Protein AF-A0A964AT74-F1 (afdb_monomer_lite)

Secondary structure (DSSP, 8-state):
--HHHHHHHHHHTTSPP-HHHHHH--SHHHHHHHHHHHHHTHHHHHHHHS-HHHHHHHHHHHHHHHHHHHHHHH-S-HHHHHHHHHHHHHHHHTS-S-----S-----SHHHHHHHHHHHTHHHHHHHHTTS-HHHHHHHHHHHHHHHHHHHHHHHHHHTTPPPPHHHHHHHHHHHHHHHHHHHTT-PPPPHHHHHHHHHHHHHHHHHHHHHHHHHTT--SSSS-HHHHHHHHHHHHHHHHHHHHHHHTT----SS-HHHHHHHHHHHHHHHHHHHHHTSSPPGGGG-HHHHHHHHHH-HHHHHHHHHHHHHHHHHHHHHHTT-TTGGGTS---------S--HHHHHHHHHHHHHTTS-SS-TTSPPSSHHHHHHHHHHHHHHHHHHTTGGGS-HHHHHHHHHHHHHHHHHHHHHTT-

Structure (mmCIF, N/CA/C/O backbone):
data_AF-A0A964AT74-F1
#
_entry.id   AF-A0A964AT74-F1
#
loop_
_atom_site.group_PDB
_atom_site.id
_atom_site.type_symbol
_atom_site.label_atom_id
_atom_site.label_alt_id
_atom_site.label_comp_id
_atom_site.label_asym_id
_atom_site.label_entity_id
_atom_site.label_seq_id
_atom_site.pdbx_PDB_ins_code
_atom_site.Cartn_x
_atom_site.Cartn_y
_atom_site.Cartn_z
_atom_site.occupancy
_atom_site.B_iso_or_equiv
_atom_site.auth_seq_id
_atom_site.auth_comp_id
_atom_site.auth_asym_id
_atom_site.auth_atom_id
_atom_site.pdbx_PDB_model_num
ATOM 1 N N . MET A 1 1 ? -3.919 11.376 16.464 1.00 92.19 1 MET A N 1
ATOM 2 C CA . MET A 1 1 ? -2.720 10.552 16.699 1.00 92.19 1 MET A CA 1
ATOM 3 C C . MET A 1 1 ? -3.099 9.372 17.582 1.00 92.19 1 MET A C 1
ATOM 5 O O . MET A 1 1 ? -3.862 9.569 18.523 1.00 92.19 1 MET A O 1
ATOM 9 N N . ASN A 1 2 ? -2.578 8.180 17.291 1.00 91.50 2 ASN A N 1
ATOM 10 C CA . ASN A 1 2 ? -2.706 6.974 18.108 1.00 91.50 2 ASN A CA 1
ATOM 11 C C . ASN A 1 2 ? -1.342 6.668 18.772 1.00 91.50 2 ASN A C 1
ATOM 13 O O . ASN A 1 2 ? -0.507 5.976 18.181 1.00 91.50 2 ASN A O 1
ATOM 17 N N . PRO A 1 3 ? -1.078 7.202 19.982 1.00 91.31 3 PRO A N 1
ATOM 18 C CA . PRO A 1 3 ? 0.242 7.122 20.610 1.00 91.31 3 PRO A CA 1
ATOM 19 C C . PRO A 1 3 ? 0.650 5.687 20.965 1.00 91.31 3 PRO A C 1
ATOM 21 O O . PRO A 1 3 ? 1.831 5.358 20.892 1.00 91.31 3 PRO A O 1
ATOM 24 N N . THR A 1 4 ? -0.311 4.822 21.302 1.00 92.25 4 THR A N 1
ATOM 25 C CA . THR A 1 4 ? -0.049 3.418 21.641 1.00 92.25 4 THR A CA 1
ATOM 26 C C . THR A 1 4 ? 0.475 2.650 20.431 1.00 92.25 4 THR A C 1
ATOM 28 O O . THR A 1 4 ? 1.505 1.982 20.535 1.00 92.25 4 THR A O 1
ATOM 31 N N . LEU A 1 5 ? -0.177 2.790 19.268 1.00 92.69 5 LEU A N 1
ATOM 32 C CA . LEU A 1 5 ? 0.289 2.170 18.024 1.00 92.69 5 LEU A CA 1
ATOM 33 C C . LEU A 1 5 ? 1.659 2.720 17.611 1.00 92.69 5 LEU A C 1
ATOM 35 O O . LEU A 1 5 ? 2.550 1.943 17.274 1.00 92.69 5 LEU A O 1
ATOM 39 N N . LEU A 1 6 ? 1.845 4.042 17.693 1.00 92.12 6 LEU A N 1
ATOM 40 C CA . LEU A 1 6 ? 3.112 4.689 17.354 1.00 92.12 6 LEU A CA 1
ATOM 41 C C . LEU A 1 6 ? 4.263 4.156 18.216 1.00 92.12 6 LEU A C 1
ATOM 43 O O . LEU A 1 6 ? 5.289 3.742 17.682 1.00 92.12 6 LEU A O 1
ATOM 47 N N . LEU A 1 7 ? 4.093 4.126 19.541 1.00 93.19 7 LEU A N 1
ATOM 48 C CA . LEU A 1 7 ? 5.115 3.628 20.460 1.00 93.19 7 LEU A CA 1
ATOM 49 C C . LEU A 1 7 ? 5.410 2.144 20.216 1.00 93.19 7 LEU A C 1
ATOM 51 O O . LEU A 1 7 ? 6.575 1.752 20.155 1.00 93.19 7 LEU A O 1
ATOM 55 N N . HIS A 1 8 ? 4.372 1.326 20.031 1.00 90.62 8 HIS A N 1
ATOM 56 C CA . HIS A 1 8 ? 4.538 -0.097 19.749 1.00 90.62 8 HIS A CA 1
ATOM 57 C C . HIS A 1 8 ? 5.321 -0.325 18.447 1.00 90.62 8 HIS A C 1
ATOM 59 O O . HIS A 1 8 ? 6.287 -1.091 18.444 1.00 90.62 8 HIS A O 1
ATOM 65 N N . ALA A 1 9 ? 4.971 0.389 17.375 1.00 90.44 9 ALA A N 1
ATOM 66 C CA . ALA A 1 9 ? 5.673 0.334 16.097 1.00 90.44 9 ALA A CA 1
ATOM 67 C C . ALA A 1 9 ? 7.129 0.821 16.209 1.00 90.44 9 ALA A C 1
ATOM 69 O O . ALA A 1 9 ? 8.021 0.208 15.626 1.00 90.44 9 ALA A O 1
ATOM 70 N N . LEU A 1 10 ? 7.405 1.862 17.004 1.00 91.44 10 LEU A N 1
ATOM 71 C CA . LEU A 1 10 ? 8.769 2.358 17.233 1.00 91.44 10 LEU A CA 1
ATOM 72 C C . LEU A 1 10 ? 9.654 1.321 17.920 1.00 91.44 10 LEU A C 1
ATOM 74 O O . LEU A 1 10 ? 10.761 1.053 17.456 1.00 91.44 10 LEU A O 1
ATOM 78 N N . VAL A 1 11 ? 9.155 0.713 18.997 1.00 92.19 11 VAL A N 1
ATOM 79 C CA . VAL A 1 11 ? 9.873 -0.334 19.741 1.00 92.19 11 VAL A CA 1
ATOM 80 C C . VAL A 1 11 ? 10.133 -1.556 18.852 1.00 92.19 11 VAL A C 1
ATOM 82 O O . VAL A 1 11 ? 11.162 -2.219 18.979 1.00 92.19 11 VAL A O 1
ATOM 85 N N . ARG A 1 12 ? 9.214 -1.856 17.930 1.00 91.06 12 ARG A N 1
ATOM 86 C CA . ARG A 1 12 ? 9.234 -3.074 17.110 1.00 91.06 12 ARG A CA 1
ATOM 87 C C . ARG A 1 12 ? 9.829 -2.901 15.714 1.00 91.06 12 ARG A C 1
ATOM 89 O O . ARG A 1 12 ? 10.019 -3.911 15.050 1.00 91.06 12 ARG A O 1
ATOM 96 N N . LEU A 1 13 ? 10.195 -1.689 15.286 1.00 84.19 13 LEU A N 1
ATOM 97 C CA . LEU A 1 13 ? 10.580 -1.380 13.897 1.00 84.19 13 LEU A CA 1
ATOM 98 C C . LEU A 1 13 ? 11.676 -2.292 13.308 1.00 84.19 13 LEU A C 1
ATOM 100 O O . LEU A 1 13 ? 11.719 -2.512 12.100 1.00 84.19 13 LEU A O 1
ATOM 104 N N . ARG A 1 14 ? 12.577 -2.801 14.156 1.00 85.31 14 ARG A N 1
ATOM 105 C CA . ARG A 1 14 ? 13.684 -3.702 13.778 1.00 85.31 14 ARG A CA 1
ATOM 106 C C . ARG A 1 14 ? 13.627 -5.065 14.463 1.00 85.31 14 ARG A C 1
ATOM 108 O O . ARG A 1 14 ? 14.596 -5.813 14.419 1.00 85.31 14 ARG A O 1
ATOM 115 N N . SER A 1 15 ? 12.536 -5.357 15.160 1.00 87.69 15 SER A N 1
ATOM 116 C CA . SER A 1 15 ? 12.365 -6.652 15.805 1.00 87.69 15 SER A CA 1
ATOM 117 C C . SER A 1 15 ? 11.889 -7.696 14.792 1.00 87.69 15 SER A C 1
ATOM 119 O O . SER A 1 15 ? 11.138 -7.335 13.886 1.00 87.69 15 SER A O 1
ATOM 121 N N . PRO A 1 16 ? 12.237 -8.981 14.978 1.00 89.56 16 PRO A N 1
ATOM 122 C CA . PRO A 1 16 ? 11.610 -10.063 14.229 1.00 89.56 16 PRO A CA 1
ATOM 123 C C . PRO A 1 16 ? 10.105 -10.130 14.524 1.00 89.56 16 PRO A C 1
ATOM 125 O O . PRO A 1 16 ? 9.633 -9.730 15.610 1.00 89.56 16 PRO A O 1
ATOM 128 N N . SER A 1 17 ? 9.364 -10.636 13.547 1.00 89.81 17 SER A N 1
ATOM 129 C CA . SER A 1 17 ? 7.921 -10.858 13.614 1.00 89.81 17 SER A CA 1
ATOM 130 C C . SER A 1 17 ? 7.601 -11.950 14.636 1.00 89.81 17 SER A C 1
ATOM 132 O O . SER A 1 17 ? 8.410 -12.828 14.924 1.00 89.81 17 SER A O 1
ATOM 134 N N . ARG A 1 18 ? 6.421 -11.892 15.256 1.00 89.88 18 ARG A N 1
ATOM 135 C CA . ARG A 1 18 ? 6.020 -12.870 16.284 1.00 89.88 18 ARG A CA 1
ATOM 136 C C . ARG A 1 18 ? 4.883 -13.732 15.763 1.00 89.88 18 ARG A C 1
ATOM 138 O O . ARG A 1 18 ? 3.770 -13.681 16.288 1.00 89.88 18 ARG A O 1
ATOM 145 N N . VAL A 1 19 ? 5.180 -14.537 14.748 1.00 94.12 19 VAL A N 1
ATOM 146 C CA . VAL A 1 19 ? 4.197 -15.380 14.050 1.00 94.12 19 VAL A CA 1
ATOM 147 C C . VAL A 1 19 ? 3.406 -16.246 15.037 1.00 94.12 19 VAL A C 1
ATOM 149 O O . VAL A 1 19 ? 2.178 -16.245 15.030 1.00 94.12 19 VAL A O 1
ATOM 152 N N . GLU A 1 20 ? 4.077 -16.914 15.976 1.00 95.12 20 GLU A N 1
ATOM 153 C CA . GLU A 1 20 ? 3.439 -17.790 16.966 1.00 95.12 20 GLU A CA 1
ATOM 154 C C . GLU A 1 20 ? 2.504 -17.014 17.901 1.00 95.12 20 GLU A C 1
ATOM 156 O O . GLU A 1 20 ? 1.488 -17.541 18.361 1.00 95.12 20 GLU A O 1
ATOM 161 N N . LYS A 1 21 ? 2.823 -15.745 18.184 1.00 95.12 21 LYS A N 1
ATOM 162 C CA . LYS A 1 21 ? 1.954 -14.871 18.976 1.00 95.12 21 LYS A CA 1
ATOM 163 C C . LYS A 1 21 ? 0.671 -14.565 18.207 1.00 95.12 21 LYS A C 1
ATOM 165 O O . LYS A 1 21 ? -0.390 -14.594 18.825 1.00 95.12 21 LYS A O 1
ATOM 170 N N . LEU A 1 22 ? 0.744 -14.316 16.898 1.00 96.12 22 LEU A N 1
ATOM 171 C CA . LEU A 1 22 ? -0.428 -14.005 16.071 1.00 96.12 22 LEU A CA 1
ATOM 172 C C . LEU A 1 22 ? -1.477 -15.125 16.112 1.00 96.12 22 LEU A C 1
ATOM 174 O O . LEU A 1 22 ? -2.653 -14.841 16.332 1.00 96.12 22 LEU A O 1
ATOM 178 N N . TYR A 1 23 ? -1.058 -16.393 16.045 1.00 95.81 23 TYR A N 1
ATOM 179 C CA . TYR A 1 23 ? -1.968 -17.544 16.173 1.00 95.81 23 TYR A CA 1
ATOM 180 C C . TYR A 1 23 ? -2.652 -17.647 17.545 1.00 95.81 23 TYR A C 1
ATOM 182 O O . TYR A 1 23 ? -3.756 -18.183 17.663 1.00 95.81 23 TYR A O 1
ATOM 190 N N . ARG A 1 24 ? -2.015 -17.128 18.601 1.00 97.19 24 ARG A N 1
ATOM 191 C CA . ARG A 1 24 ? -2.549 -17.172 19.971 1.00 97.19 24 ARG A CA 1
ATOM 192 C C . ARG A 1 24 ? -3.520 -16.033 20.268 1.00 97.19 24 ARG A C 1
ATOM 194 O O . ARG A 1 24 ? -4.328 -16.160 21.189 1.00 97.19 24 ARG A O 1
ATOM 201 N N . ILE A 1 25 ? -3.469 -14.928 19.524 1.00 97.69 25 ILE A N 1
ATOM 202 C CA . ILE A 1 25 ? -4.364 -13.792 19.757 1.00 97.69 25 ILE A CA 1
ATOM 203 C C . ILE A 1 25 ? -5.788 -14.175 19.343 1.00 97.69 25 ILE A C 1
ATOM 205 O O . ILE A 1 25 ? -6.043 -14.578 18.211 1.00 97.69 25 ILE A O 1
ATOM 209 N N . ARG A 1 26 ? -6.734 -14.038 20.278 1.00 97.81 26 ARG A N 1
ATOM 210 C CA . ARG A 1 26 ? -8.163 -14.341 20.068 1.00 97.81 26 ARG A CA 1
ATOM 211 C C . ARG A 1 26 ? -9.033 -13.104 19.857 1.00 97.81 26 ARG A C 1
ATOM 213 O O . ARG A 1 26 ? -10.156 -13.232 19.396 1.00 97.81 26 ARG A O 1
ATOM 220 N N . ARG A 1 27 ? -8.536 -11.919 20.218 1.00 98.12 27 ARG A N 1
ATOM 221 C CA . ARG A 1 27 ? -9.286 -10.663 20.107 1.00 98.12 27 ARG A CA 1
ATOM 222 C C . ARG A 1 27 ? -8.993 -9.990 18.755 1.00 98.12 27 ARG A C 1
ATOM 224 O O . ARG A 1 27 ? -7.810 -9.861 18.440 1.00 98.12 27 ARG A O 1
ATOM 231 N N . PRO A 1 28 ? -10.010 -9.509 18.010 1.00 98.19 28 PRO A N 1
ATOM 232 C CA . PRO A 1 28 ? -9.832 -8.939 16.669 1.00 98.19 28 PRO A CA 1
ATOM 233 C C . PRO A 1 28 ? -8.848 -7.763 16.614 1.00 98.19 28 PRO A C 1
ATOM 235 O O . PRO A 1 28 ? -7.830 -7.834 15.935 1.00 98.19 28 PRO A O 1
ATOM 238 N N . TRP A 1 29 ? -9.086 -6.701 17.388 1.00 97.75 29 TRP A N 1
ATOM 239 C CA . TRP A 1 29 ? -8.250 -5.495 17.336 1.00 97.75 29 TRP A CA 1
ATOM 240 C C . TRP A 1 29 ? -6.805 -5.705 17.816 1.00 97.75 29 TRP A C 1
ATOM 242 O O . TRP A 1 29 ? -5.891 -5.278 17.117 1.00 97.75 29 TRP A O 1
ATOM 252 N N . PRO A 1 30 ? -6.542 -6.433 18.920 1.00 97.50 30 PRO A N 1
ATOM 253 C CA . PRO A 1 30 ? -5.173 -6.802 19.281 1.00 97.50 30 PRO A CA 1
ATOM 254 C C . PRO A 1 30 ? -4.442 -7.629 18.213 1.00 97.50 30 PRO A C 1
ATOM 256 O O . PRO A 1 30 ? -3.215 -7.542 18.112 1.00 97.50 30 PRO A O 1
ATOM 259 N N . PHE A 1 31 ? -5.171 -8.436 17.429 1.00 98.19 31 PHE A N 1
ATOM 260 C CA . PHE A 1 31 ? -4.604 -9.170 16.296 1.00 98.19 31 PHE A CA 1
ATOM 261 C C . PHE A 1 31 ? -4.219 -8.202 15.177 1.00 98.19 31 PHE A C 1
ATOM 263 O O . PHE A 1 31 ? -3.058 -8.204 14.775 1.00 98.19 31 PHE A O 1
ATOM 270 N N . VAL A 1 32 ? -5.144 -7.321 14.769 1.00 98.25 32 VAL A N 1
ATOM 271 C CA . VAL A 1 32 ? -4.910 -6.271 13.761 1.00 98.25 32 VAL A CA 1
ATOM 272 C C . VAL A 1 32 ? -3.692 -5.426 14.131 1.00 98.25 32 VAL A C 1
ATOM 274 O O . VAL A 1 32 ? -2.742 -5.350 13.365 1.00 98.25 32 VAL A O 1
ATOM 277 N N . GLU A 1 33 ? -3.646 -4.863 15.338 1.00 96.44 33 GLU A N 1
ATOM 278 C CA . GLU A 1 33 ? -2.537 -3.999 15.763 1.00 96.44 33 GLU A CA 1
ATOM 279 C C . GLU A 1 33 ? -1.182 -4.720 15.759 1.00 96.44 33 GLU A C 1
ATOM 281 O O . GLU A 1 33 ? -0.176 -4.151 15.333 1.00 96.44 33 GLU A O 1
ATOM 286 N N . THR A 1 34 ? -1.138 -5.976 16.219 1.00 96.19 34 THR A N 1
ATOM 287 C CA . THR A 1 34 ? 0.110 -6.757 16.231 1.00 96.19 34 THR A CA 1
ATOM 288 C C . THR A 1 34 ? 0.554 -7.095 14.809 1.00 96.19 34 THR A C 1
ATOM 290 O O . THR A 1 34 ? 1.724 -6.908 14.481 1.00 96.19 34 THR A O 1
ATOM 293 N N . ALA A 1 35 ? -0.371 -7.538 13.956 1.00 96.88 35 ALA A N 1
ATOM 294 C CA . ALA A 1 35 ? -0.082 -7.882 12.571 1.00 96.88 35 ALA A CA 1
ATOM 295 C C . ALA A 1 35 ? 0.349 -6.662 11.741 1.00 96.88 35 ALA A C 1
ATOM 297 O O . ALA A 1 35 ? 1.312 -6.746 10.982 1.00 96.88 35 ALA A O 1
ATOM 298 N N . THR A 1 36 ? -0.299 -5.505 11.924 1.00 96.88 36 THR A N 1
ATOM 299 C CA . THR A 1 36 ? 0.079 -4.256 11.248 1.00 96.88 36 THR A CA 1
ATOM 300 C C . THR A 1 36 ? 1.501 -3.835 11.609 1.00 96.88 36 THR A C 1
ATOM 302 O O . THR A 1 36 ? 2.235 -3.372 10.741 1.00 96.88 36 THR A O 1
ATOM 305 N N . VAL A 1 37 ? 1.917 -4.003 12.868 1.00 95.06 37 VAL A N 1
ATOM 306 C CA . VAL A 1 37 ? 3.293 -3.699 13.289 1.00 95.06 37 VAL A CA 1
ATOM 307 C C . VAL A 1 37 ? 4.299 -4.670 12.674 1.00 95.06 37 VAL A C 1
ATOM 309 O O . VAL A 1 37 ? 5.329 -4.217 12.173 1.00 95.06 37 VAL A O 1
ATOM 312 N N . ASP A 1 38 ? 3.999 -5.971 12.687 1.00 93.50 38 ASP A N 1
ATOM 313 C CA . ASP A 1 38 ? 4.908 -7.008 12.186 1.00 93.50 38 ASP A CA 1
ATOM 314 C C . ASP A 1 38 ? 5.100 -6.916 10.652 1.00 93.50 38 ASP A C 1
ATOM 316 O O . ASP A 1 38 ? 6.237 -6.993 10.182 1.00 93.50 38 ASP A O 1
ATOM 320 N N . LEU A 1 39 ? 4.035 -6.646 9.881 1.00 92.94 39 LEU A N 1
ATOM 321 C CA . LEU A 1 39 ? 4.099 -6.511 8.413 1.00 92.94 39 LEU A CA 1
ATOM 322 C C . LEU A 1 39 ? 4.404 -5.087 7.933 1.00 92.94 39 LEU A C 1
ATOM 324 O O . LEU A 1 39 ? 5.278 -4.870 7.099 1.00 92.94 39 LEU A O 1
ATOM 328 N N . GLY A 1 40 ? 3.672 -4.096 8.441 1.00 90.38 40 GLY A N 1
ATOM 329 C CA . GLY A 1 40 ? 3.654 -2.746 7.878 1.00 90.38 40 GLY A CA 1
ATOM 330 C C . GLY A 1 40 ? 4.844 -1.879 8.286 1.00 90.38 40 GLY A C 1
ATOM 331 O O . GLY A 1 40 ? 5.191 -0.951 7.558 1.00 90.38 40 GLY A O 1
ATOM 332 N N . ARG A 1 41 ? 5.483 -2.150 9.435 1.00 90.00 41 ARG A N 1
ATOM 333 C CA . ARG A 1 41 ? 6.652 -1.417 9.971 1.00 90.00 41 ARG A CA 1
ATOM 334 C C . ARG A 1 41 ? 6.519 0.116 9.873 1.00 90.00 41 ARG A C 1
ATOM 336 O O . ARG A 1 41 ? 5.924 0.740 10.748 1.00 90.00 41 ARG A O 1
ATOM 343 N N . HIS A 1 42 ? 7.046 0.738 8.812 1.00 93.00 42 HIS A N 1
ATOM 344 C CA . HIS A 1 42 ? 6.918 2.181 8.560 1.00 93.00 42 HIS A CA 1
ATOM 345 C C . HIS A 1 42 ? 5.463 2.625 8.352 1.00 93.00 42 HIS A C 1
ATOM 347 O O . HIS A 1 42 ? 5.087 3.694 8.829 1.00 93.00 42 HIS A O 1
ATOM 353 N N . LEU A 1 43 ? 4.625 1.790 7.733 1.00 95.19 43 LEU A N 1
ATOM 354 C CA . LEU A 1 43 ? 3.191 2.043 7.631 1.00 95.19 43 LEU A CA 1
ATOM 355 C C . LEU A 1 43 ? 2.531 2.058 9.015 1.00 95.19 43 LEU A C 1
ATOM 357 O O . LEU A 1 43 ? 1.715 2.930 9.288 1.00 95.19 43 LEU A O 1
ATOM 361 N N . ALA A 1 44 ? 2.925 1.165 9.930 1.00 96.12 44 ALA A N 1
ATOM 362 C CA . ALA A 1 44 ? 2.400 1.165 11.297 1.00 96.12 44 ALA A CA 1
ATOM 363 C C . ALA A 1 44 ? 2.755 2.461 12.049 1.00 96.12 44 ALA A C 1
ATOM 365 O O . ALA A 1 44 ? 1.923 3.010 12.772 1.00 96.12 44 ALA A O 1
ATOM 366 N N . LEU A 1 45 ? 3.964 2.992 11.832 1.00 95.94 45 LEU A N 1
ATOM 367 C CA . LEU A 1 45 ? 4.348 4.314 12.334 1.00 95.94 45 LEU A CA 1
ATOM 368 C C . LEU A 1 45 ? 3.476 5.423 11.730 1.00 95.94 45 LEU A C 1
ATOM 370 O O . LEU A 1 45 ? 3.003 6.281 12.472 1.00 95.94 45 LEU A O 1
ATOM 374 N N . ALA A 1 46 ? 3.237 5.392 10.415 1.00 97.19 46 ALA A N 1
ATOM 375 C CA . ALA A 1 46 ? 2.421 6.385 9.718 1.00 97.19 46 ALA A CA 1
ATOM 376 C C . ALA A 1 46 ? 0.970 6.373 10.224 1.00 97.19 46 ALA A C 1
ATOM 378 O O . ALA A 1 46 ? 0.434 7.420 10.582 1.00 97.19 46 ALA A O 1
ATOM 379 N N . LEU A 1 47 ? 0.373 5.186 10.370 1.00 97.56 47 LEU A N 1
ATOM 380 C CA . LEU A 1 47 ? -0.948 4.993 10.975 1.00 97.56 47 LEU A CA 1
ATOM 381 C C . LEU A 1 47 ? -0.987 5.491 12.429 1.00 97.56 47 LEU A C 1
ATOM 383 O O . LEU A 1 47 ? -1.977 6.082 12.854 1.00 97.56 47 LEU A O 1
ATOM 387 N N . GLY A 1 48 ? 0.109 5.338 13.180 1.00 97.25 48 GLY A N 1
ATOM 388 C CA . GLY A 1 48 ? 0.265 5.905 14.520 1.00 97.25 48 GLY A CA 1
ATOM 389 C C . GLY A 1 48 ? 0.133 7.435 14.569 1.00 97.25 48 GLY A C 1
ATOM 390 O O . GLY A 1 48 ? -0.319 7.974 15.580 1.00 97.25 48 GLY A O 1
ATOM 391 N N . LEU A 1 49 ? 0.453 8.146 13.480 1.00 97.44 49 LEU A N 1
ATOM 392 C CA . LEU A 1 49 ? 0.306 9.606 13.382 1.00 97.44 49 LEU A CA 1
ATOM 393 C C . LEU A 1 49 ? -1.148 10.047 13.130 1.00 97.44 49 LEU A C 1
ATOM 395 O O . LEU A 1 49 ? -1.524 11.171 13.478 1.00 97.44 49 LEU A O 1
ATOM 399 N N . LEU A 1 50 ? -1.992 9.162 12.597 1.00 97.75 50 LEU A N 1
ATOM 400 C CA . LEU A 1 50 ? -3.381 9.457 12.236 1.00 97.75 50 LEU A CA 1
ATOM 401 C C . LEU A 1 50 ? -4.331 9.471 13.454 1.00 97.75 50 LEU A C 1
ATOM 403 O O . LEU A 1 50 ? -3.985 9.001 14.546 1.00 97.75 50 LEU A O 1
ATOM 407 N N . PRO A 1 51 ? -5.537 10.059 13.337 1.00 96.56 51 PRO A N 1
ATOM 408 C CA . PRO A 1 51 ? -6.613 9.862 14.311 1.00 96.56 51 PRO A CA 1
ATOM 409 C C . PRO A 1 51 ? -6.965 8.370 14.478 1.00 96.56 51 PRO A C 1
ATOM 411 O O . PRO A 1 51 ? -6.910 7.633 13.494 1.00 96.56 51 PRO A O 1
ATOM 414 N N . PRO A 1 52 ? -7.343 7.899 15.686 1.00 96.69 52 PRO A N 1
ATOM 415 C CA . PRO A 1 52 ? -7.620 6.479 15.914 1.00 96.69 52 PRO A CA 1
ATOM 416 C C . PRO A 1 52 ? -8.652 5.840 14.963 1.00 96.69 52 PRO A C 1
ATOM 418 O O . PRO A 1 52 ? -8.384 4.724 14.521 1.00 96.69 52 PRO A O 1
ATOM 421 N N . PRO A 1 53 ? -9.777 6.495 14.595 1.00 97.06 53 PRO A N 1
ATOM 422 C CA . PRO A 1 53 ? -10.722 5.927 13.628 1.00 97.06 53 PRO A CA 1
ATOM 423 C C . PRO A 1 53 ? -10.081 5.691 12.253 1.00 97.06 53 PRO A C 1
ATOM 425 O O . PRO A 1 53 ? -10.114 4.575 11.742 1.00 97.06 53 PRO A O 1
ATOM 428 N N . THR A 1 54 ? -9.396 6.700 11.712 1.00 97.75 54 THR A N 1
ATOM 429 C CA . THR A 1 54 ? -8.6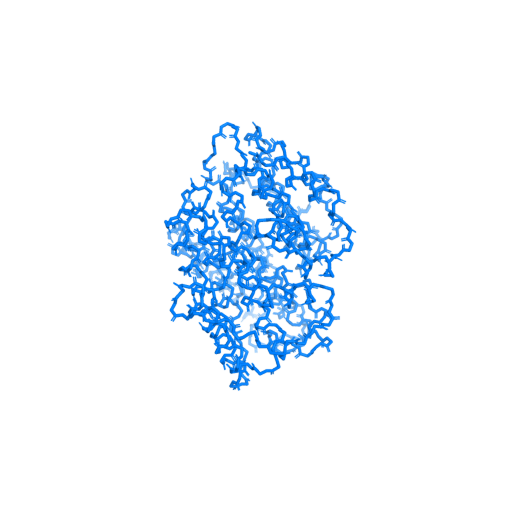79 6.629 10.429 1.00 97.75 54 THR A CA 1
ATOM 430 C C . THR A 1 54 ? -7.567 5.579 10.450 1.00 97.75 54 THR A C 1
ATOM 432 O O . THR A 1 54 ? -7.420 4.794 9.517 1.00 97.75 54 THR A O 1
ATOM 435 N N . ALA A 1 55 ? -6.804 5.517 11.546 1.00 98.00 55 ALA A N 1
ATOM 436 C CA . ALA A 1 55 ? -5.739 4.534 11.722 1.00 98.00 55 ALA A CA 1
ATOM 437 C C . ALA A 1 55 ? -6.275 3.094 11.707 1.00 98.00 55 ALA A C 1
ATOM 439 O O . ALA A 1 55 ? -5.632 2.213 11.146 1.00 98.00 55 ALA A O 1
ATOM 440 N N . ARG A 1 56 ? -7.451 2.852 12.305 1.00 98.25 56 ARG A N 1
ATOM 441 C CA . ARG A 1 56 ? -8.110 1.537 12.318 1.00 98.25 56 ARG A CA 1
ATOM 442 C C . ARG A 1 56 ? -8.572 1.107 10.929 1.00 98.25 56 ARG A C 1
ATOM 444 O O . ARG A 1 56 ? -8.318 -0.033 10.552 1.00 98.25 56 ARG A O 1
ATOM 451 N N . VAL A 1 57 ? -9.198 2.019 10.183 1.00 98.56 57 VAL A N 1
ATOM 452 C CA . VAL A 1 57 ? -9.623 1.795 8.791 1.00 98.56 57 VAL A CA 1
ATOM 453 C C . VAL A 1 57 ? -8.413 1.443 7.923 1.00 98.56 57 VAL A C 1
ATOM 455 O O . VAL A 1 57 ? -8.385 0.374 7.318 1.00 98.56 57 VAL A O 1
ATOM 458 N N . GLY A 1 58 ? -7.364 2.273 7.950 1.00 98.00 58 GLY A N 1
ATOM 459 C CA . GLY A 1 58 ? -6.147 2.036 7.168 1.00 98.00 58 GLY A CA 1
ATOM 460 C C . GLY A 1 58 ? -5.395 0.760 7.564 1.00 98.00 58 GLY A C 1
ATOM 461 O O . GLY A 1 58 ? -4.934 0.028 6.692 1.00 98.00 58 GLY A O 1
ATOM 462 N N . ALA A 1 59 ? -5.303 0.450 8.864 1.00 98.50 59 ALA A N 1
ATOM 463 C CA . ALA A 1 59 ? -4.676 -0.782 9.348 1.00 98.50 59 ALA A CA 1
ATOM 464 C C . ALA A 1 59 ? -5.398 -2.031 8.834 1.00 98.50 59 ALA A C 1
ATOM 466 O O . ALA A 1 59 ? -4.750 -2.977 8.388 1.00 98.50 59 ALA A O 1
ATOM 467 N N . LEU A 1 60 ? -6.732 -2.034 8.893 1.00 98.69 60 LEU A N 1
ATOM 468 C CA . LEU A 1 60 ? -7.520 -3.180 8.467 1.00 98.69 60 LEU A CA 1
ATOM 469 C C . LEU A 1 60 ? -7.510 -3.346 6.945 1.00 98.69 60 LEU A C 1
ATOM 471 O O . LEU A 1 60 ? -7.294 -4.459 6.475 1.00 98.69 60 LEU A O 1
ATOM 475 N N . ALA A 1 61 ? -7.660 -2.252 6.190 1.00 98.69 61 ALA A N 1
ATOM 476 C CA . ALA A 1 61 ? -7.551 -2.263 4.731 1.00 98.69 61 ALA A CA 1
ATOM 477 C C . ALA A 1 61 ? -6.201 -2.836 4.272 1.00 98.69 61 ALA A C 1
ATOM 479 O O . ALA A 1 61 ? -6.157 -3.720 3.423 1.00 98.69 61 ALA A O 1
ATOM 480 N N . PHE A 1 62 ? -5.103 -2.395 4.899 1.00 98.38 62 PHE A N 1
ATOM 481 C CA . PHE A 1 62 ? -3.763 -2.915 4.631 1.00 98.38 62 PHE A CA 1
ATOM 482 C C . PHE A 1 62 ? -3.656 -4.424 4.881 1.00 98.38 62 PHE A C 1
ATOM 484 O O . PHE A 1 62 ? -3.155 -5.149 4.027 1.00 98.38 62 PHE A O 1
ATOM 491 N N . LEU A 1 63 ? -4.122 -4.917 6.034 1.00 98.69 63 LEU A N 1
ATOM 492 C CA . LEU A 1 63 ? -4.024 -6.345 6.349 1.00 98.69 63 LEU A CA 1
ATOM 493 C C . LEU A 1 63 ? -4.897 -7.209 5.439 1.00 98.69 63 LEU A C 1
ATOM 495 O O . LEU A 1 63 ? -4.475 -8.298 5.073 1.00 98.69 63 LEU A O 1
ATOM 499 N N . LEU A 1 64 ? -6.086 -6.735 5.067 1.00 98.69 64 LEU A N 1
ATOM 500 C CA . LEU A 1 64 ? -6.944 -7.442 4.117 1.00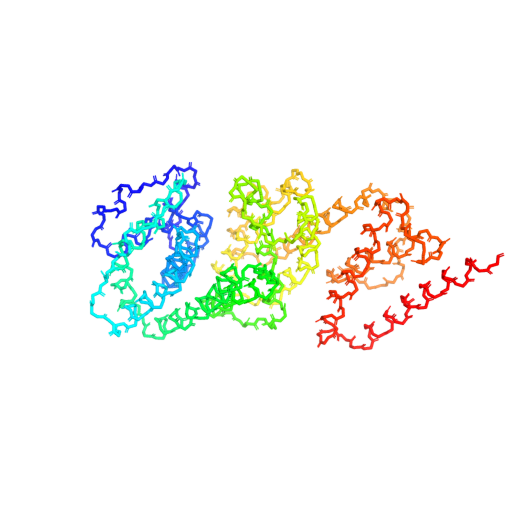 98.69 64 LEU A CA 1
ATOM 501 C C . LEU A 1 64 ? -6.326 -7.460 2.713 1.00 98.69 64 LEU A C 1
ATOM 503 O O . LEU A 1 64 ? -6.356 -8.496 2.061 1.00 98.69 64 LEU A O 1
ATOM 507 N N . ALA A 1 65 ? -5.670 -6.379 2.282 1.00 98.50 65 ALA A N 1
ATOM 508 C CA . ALA A 1 65 ? -4.896 -6.390 1.042 1.00 98.50 65 ALA A CA 1
ATOM 509 C C . ALA A 1 65 ? -3.723 -7.388 1.110 1.00 98.50 65 ALA A C 1
ATOM 511 O O . ALA A 1 65 ? -3.485 -8.103 0.145 1.00 98.50 65 ALA A O 1
ATOM 512 N N . ARG A 1 66 ? -3.045 -7.520 2.264 1.00 98.00 66 ARG A N 1
ATOM 513 C CA . ARG A 1 66 ? -2.015 -8.561 2.470 1.00 98.00 66 ARG A CA 1
ATOM 514 C C . ARG A 1 66 ? -2.572 -9.987 2.475 1.00 98.00 66 ARG A C 1
ATOM 516 O O . ARG A 1 66 ? -1.816 -10.909 2.212 1.00 98.00 66 ARG A O 1
ATOM 523 N N . VAL A 1 67 ? -3.857 -10.194 2.772 1.00 98.19 67 VAL A N 1
ATOM 524 C CA . VAL A 1 67 ? -4.498 -11.511 2.597 1.00 98.19 67 VAL A CA 1
ATOM 525 C C . VAL A 1 67 ? -4.615 -11.852 1.112 1.00 98.19 67 VAL A C 1
ATOM 527 O O . VAL A 1 67 ? -4.305 -12.978 0.745 1.00 98.19 67 VAL A O 1
ATOM 530 N N . LEU A 1 68 ? -5.007 -10.892 0.267 1.00 98.06 68 LEU A N 1
ATOM 531 C CA . LEU A 1 68 ? -5.063 -11.092 -1.188 1.00 98.06 68 LEU A CA 1
ATOM 532 C C . LEU A 1 68 ? -3.668 -11.352 -1.772 1.00 98.06 68 LEU A C 1
ATOM 534 O O . LEU A 1 68 ? -3.469 -12.320 -2.495 1.00 98.06 68 LEU A O 1
ATOM 538 N N . ASP A 1 69 ? -2.694 -10.541 -1.362 1.00 96.81 69 ASP A N 1
ATOM 539 C CA . ASP A 1 69 ? -1.281 -10.689 -1.725 1.00 96.81 69 ASP A CA 1
ATOM 540 C C . ASP A 1 69 ? -0.728 -12.070 -1.338 1.00 96.81 69 ASP A C 1
ATOM 542 O O . ASP A 1 69 ? -0.023 -12.697 -2.116 1.00 96.81 69 ASP A O 1
ATOM 546 N N . ALA A 1 70 ? -1.127 -12.610 -0.179 1.00 96.56 70 ALA A N 1
ATOM 547 C CA . ALA A 1 70 ? -0.736 -13.954 0.235 1.00 96.56 70 ALA A CA 1
ATOM 548 C C . ALA A 1 70 ? -1.251 -15.044 -0.719 1.00 96.56 70 ALA A C 1
ATOM 550 O O . ALA A 1 70 ? -0.569 -16.048 -0.913 1.00 96.56 70 ALA A O 1
ATOM 551 N N . PHE A 1 71 ? -2.443 -14.874 -1.302 1.00 96.62 71 PHE A N 1
ATOM 552 C CA . PHE A 1 71 ? -2.929 -15.794 -2.330 1.00 96.62 71 PHE A CA 1
ATOM 553 C C . PHE A 1 71 ? -2.162 -15.625 -3.638 1.00 96.62 71 PHE A C 1
ATOM 555 O O . PHE A 1 71 ? -1.837 -16.637 -4.250 1.00 96.62 71 PHE A O 1
ATOM 562 N N . GLU A 1 72 ? -1.841 -14.394 -4.045 1.00 95.00 72 GLU A N 1
ATOM 563 C CA . GLU A 1 72 ? -1.035 -14.148 -5.248 1.00 95.00 72 GLU A CA 1
ATOM 564 C C . GLU A 1 72 ? 0.374 -14.751 -5.125 1.00 95.00 72 GLU A C 1
ATOM 566 O O . GLU A 1 72 ? 0.819 -15.451 -6.033 1.00 95.00 72 GLU A O 1
ATOM 571 N N . ASP A 1 73 ? 1.054 -14.511 -4.003 1.00 93.19 73 ASP A N 1
ATOM 572 C CA . ASP A 1 73 ? 2.486 -14.785 -3.858 1.00 93.19 73 ASP A CA 1
ATOM 573 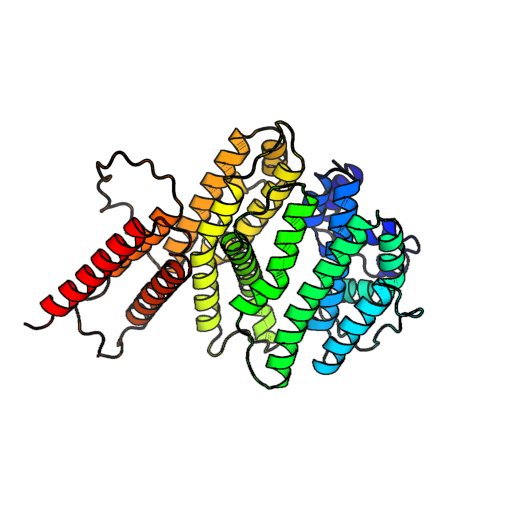C C . ASP A 1 73 ? 2.807 -16.187 -3.327 1.00 93.19 73 ASP A C 1
ATOM 575 O O . ASP A 1 73 ? 3.880 -16.725 -3.614 1.00 93.19 73 ASP A O 1
ATOM 579 N N . LEU A 1 74 ? 1.934 -16.768 -2.493 1.00 93.81 74 LEU A N 1
ATOM 580 C CA . LEU A 1 74 ? 2.228 -18.018 -1.772 1.00 93.81 74 LEU A CA 1
ATOM 581 C C . LEU A 1 74 ? 1.511 -19.242 -2.351 1.00 93.81 74 LEU A C 1
ATOM 583 O O . LEU A 1 74 ? 1.775 -20.364 -1.900 1.00 93.81 74 LEU A O 1
ATOM 587 N N . SER A 1 75 ? 0.602 -19.047 -3.310 1.00 93.31 75 SER A N 1
ATOM 588 C CA . SER A 1 75 ? -0.087 -20.144 -3.992 1.00 93.31 75 SER A CA 1
ATOM 589 C C . SER A 1 75 ? 0.780 -20.718 -5.106 1.00 93.31 75 SER A C 1
ATOM 591 O O . SER A 1 75 ? 1.365 -19.987 -5.898 1.00 93.31 75 SER A O 1
ATOM 593 N N . VAL A 1 76 ? 0.823 -22.046 -5.197 1.00 89.06 76 VAL A N 1
ATOM 594 C CA . VAL A 1 76 ? 1.502 -22.747 -6.302 1.00 89.06 76 VAL A CA 1
ATOM 595 C C . VAL A 1 76 ? 0.612 -22.810 -7.550 1.00 89.06 76 VAL A C 1
ATOM 597 O O . VAL A 1 76 ? 1.115 -22.827 -8.670 1.00 89.06 76 VAL A O 1
ATOM 600 N N . ASP A 1 77 ? -0.708 -22.830 -7.360 1.00 91.75 77 ASP A N 1
ATOM 601 C CA . ASP A 1 77 ? -1.701 -22.838 -8.431 1.00 91.75 77 ASP A CA 1
ATOM 602 C C . ASP A 1 77 ? -2.308 -21.440 -8.623 1.00 91.75 77 ASP A C 1
ATOM 604 O O . ASP A 1 77 ? -3.007 -20.929 -7.745 1.00 91.75 77 ASP A O 1
ATOM 608 N N . HIS A 1 78 ? -2.057 -20.827 -9.783 1.00 91.25 78 HIS A N 1
ATOM 609 C CA . HIS A 1 78 ? -2.596 -19.510 -10.125 1.00 91.25 78 HIS A CA 1
ATOM 610 C C . HIS A 1 78 ? -4.122 -19.506 -10.271 1.00 91.25 78 HIS A C 1
ATOM 612 O O . HIS A 1 78 ? -4.745 -18.494 -9.959 1.00 91.25 78 HIS A O 1
ATOM 618 N N . ALA A 1 79 ? -4.730 -20.596 -10.756 1.00 92.06 79 ALA A N 1
ATOM 619 C CA . ALA A 1 79 ? -6.182 -20.665 -10.909 1.00 92.06 79 ALA A CA 1
ATOM 620 C C . ALA A 1 79 ? -6.849 -20.752 -9.531 1.00 92.06 79 ALA A C 1
ATOM 622 O O . ALA A 1 79 ? -7.674 -19.902 -9.198 1.00 92.06 79 ALA A O 1
ATOM 623 N N . GLY A 1 80 ? -6.386 -21.681 -8.688 1.00 93.19 80 GLY A N 1
ATOM 624 C CA . GLY A 1 80 ? -6.817 -21.776 -7.295 1.00 93.19 80 GLY A CA 1
ATOM 625 C C . GLY A 1 80 ? -6.573 -20.492 -6.495 1.00 93.19 80 GLY A C 1
ATOM 626 O O . GLY A 1 80 ? -7.395 -20.124 -5.665 1.00 93.19 80 GLY A O 1
ATOM 627 N N . ALA A 1 81 ? -5.495 -19.744 -6.760 1.00 94.88 81 ALA A N 1
ATOM 628 C CA . ALA A 1 81 ? -5.264 -18.444 -6.119 1.00 94.88 81 ALA A CA 1
ATOM 629 C C . ALA A 1 81 ? -6.385 -17.428 -6.401 1.00 94.88 81 ALA A C 1
ATOM 631 O O . ALA A 1 81 ? -6.780 -16.684 -5.500 1.00 94.88 81 ALA A O 1
ATOM 632 N N . ILE A 1 82 ? -6.905 -17.398 -7.634 1.00 95.81 82 ILE A N 1
ATOM 633 C CA . ILE A 1 82 ? -8.020 -16.523 -8.018 1.00 95.81 82 ILE A CA 1
ATOM 634 C C . ILE A 1 82 ? -9.290 -16.940 -7.275 1.00 95.81 82 ILE A C 1
ATOM 636 O O . ILE A 1 82 ? -9.920 -16.090 -6.647 1.00 95.81 82 ILE A O 1
ATOM 640 N N . GLU A 1 83 ? -9.617 -18.233 -7.283 1.00 95.38 83 GLU A N 1
ATOM 641 C CA . GLU A 1 83 ? -10.788 -18.773 -6.577 1.00 95.38 83 GLU A CA 1
ATOM 642 C C . GLU A 1 83 ? -10.719 -18.471 -5.071 1.00 95.38 83 GLU A C 1
ATOM 644 O O . GLU A 1 83 ? -11.667 -17.944 -4.493 1.00 95.38 83 GLU A O 1
ATOM 649 N N . HIS A 1 84 ? -9.559 -18.670 -4.436 1.00 96.25 84 HIS A N 1
ATOM 650 C CA . HIS A 1 84 ? -9.376 -18.360 -3.016 1.00 96.25 84 HIS A CA 1
ATOM 651 C C . HIS A 1 84 ? -9.518 -16.863 -2.693 1.00 96.25 84 HIS A C 1
ATOM 653 O O . HIS A 1 84 ? -10.008 -16.512 -1.614 1.00 96.25 84 HIS A O 1
ATOM 659 N N . MET A 1 85 ? -9.102 -15.964 -3.596 1.00 97.06 85 MET A N 1
ATOM 660 C CA . MET A 1 85 ? -9.348 -14.525 -3.437 1.00 97.06 85 MET A CA 1
ATOM 661 C C . MET A 1 85 ? -10.843 -14.201 -3.514 1.00 97.06 85 MET A C 1
ATOM 663 O O . MET A 1 85 ? -11.337 -13.413 -2.703 1.00 97.06 85 MET A O 1
ATOM 667 N N . GLU A 1 86 ? -11.564 -14.809 -4.456 1.00 96.50 86 GLU A N 1
ATOM 668 C CA . GLU A 1 86 ? -13.011 -14.641 -4.615 1.00 96.50 86 GLU A CA 1
ATOM 669 C C . GLU A 1 86 ? -13.769 -15.163 -3.383 1.00 96.50 86 GLU A C 1
ATOM 671 O O . GLU A 1 86 ? -14.587 -14.435 -2.814 1.00 96.50 86 GLU A O 1
ATOM 676 N N . ASP A 1 87 ? -13.412 -16.347 -2.882 1.00 96.81 87 ASP A N 1
ATOM 677 C CA . ASP A 1 87 ? -13.964 -16.927 -1.654 1.00 96.81 87 ASP A CA 1
ATOM 678 C C . ASP A 1 87 ? -13.693 -16.054 -0.423 1.00 96.81 87 ASP A C 1
ATOM 680 O O . ASP A 1 87 ? -14.570 -15.850 0.426 1.00 96.81 87 ASP A O 1
ATOM 684 N N . ALA A 1 88 ? -12.482 -15.498 -0.311 1.00 97.44 88 ALA A N 1
ATOM 685 C CA . ALA A 1 88 ? -12.133 -14.593 0.778 1.00 97.44 88 ALA A CA 1
ATOM 686 C C . ALA A 1 88 ? -12.985 -13.317 0.743 1.00 97.44 88 ALA A C 1
ATOM 688 O O . ALA A 1 88 ? -13.465 -12.874 1.791 1.00 97.44 88 ALA A O 1
ATOM 689 N N . LEU A 1 89 ? -13.214 -12.737 -0.440 1.00 98.06 89 LEU A N 1
ATOM 690 C CA . LEU A 1 89 ? -14.087 -11.573 -0.607 1.00 98.06 89 LEU A CA 1
ATOM 691 C C . LEU A 1 89 ? -15.546 -11.907 -0.274 1.00 98.06 89 LEU A C 1
ATOM 693 O O . LEU A 1 89 ? -16.164 -11.179 0.509 1.00 98.06 89 LEU A O 1
ATOM 697 N N . ALA A 1 90 ? -16.071 -13.028 -0.775 1.00 97.69 90 ALA A N 1
ATOM 698 C CA . ALA A 1 90 ? -17.420 -13.500 -0.460 1.00 97.69 90 ALA A CA 1
ATOM 699 C C . ALA A 1 90 ? -17.603 -13.711 1.054 1.00 97.69 90 ALA A C 1
ATOM 701 O O . ALA A 1 90 ? -18.593 -13.278 1.655 1.00 97.69 90 ALA A O 1
ATOM 702 N N . PHE A 1 91 ? -16.606 -14.300 1.723 1.00 98.31 91 PHE A N 1
ATOM 703 C CA . PHE A 1 91 ? -16.599 -14.439 3.176 1.00 98.31 91 PHE A CA 1
ATOM 704 C C . PHE A 1 91 ? -16.584 -13.080 3.889 1.00 98.31 91 PHE A C 1
ATOM 706 O O . PHE A 1 91 ? -17.337 -12.887 4.845 1.00 98.31 91 PHE A O 1
ATOM 713 N N . LEU A 1 92 ? -15.763 -12.123 3.447 1.00 98.12 92 LEU A N 1
ATOM 714 C CA . LEU A 1 92 ? -15.672 -10.793 4.060 1.00 98.12 92 LEU A CA 1
ATOM 715 C C . LEU A 1 92 ? -16.969 -9.983 3.925 1.00 98.12 92 LEU A C 1
ATOM 717 O O . LEU A 1 92 ? -17.342 -9.297 4.879 1.00 98.12 92 LEU A O 1
ATOM 721 N N . ARG A 1 93 ? -17.677 -10.107 2.796 1.00 97.81 93 ARG A N 1
ATOM 722 C CA . ARG A 1 93 ? -19.015 -9.522 2.586 1.00 97.81 93 ARG A CA 1
ATOM 723 C C . ARG A 1 93 ? -20.118 -10.239 3.365 1.00 97.81 93 ARG A C 1
ATOM 725 O O . ARG A 1 93 ? -21.182 -9.678 3.600 1.00 97.81 93 ARG A O 1
ATOM 732 N N . GLY A 1 94 ? -19.856 -11.471 3.792 1.00 96.94 94 GLY A N 1
ATOM 733 C CA . GLY A 1 94 ? -20.824 -12.325 4.467 1.00 96.94 94 GLY A CA 1
ATOM 734 C C . GLY A 1 94 ? -21.787 -13.058 3.546 1.00 96.94 94 GLY A C 1
ATOM 735 O O . GLY A 1 94 ? -22.806 -13.548 4.020 1.00 96.94 94 GLY A O 1
ATOM 736 N N . GLU A 1 95 ? -21.428 -13.179 2.271 1.00 97.12 95 GLU A N 1
ATOM 737 C CA . GLU A 1 95 ? -22.077 -14.063 1.299 1.00 97.12 95 GLU A CA 1
ATOM 738 C C . GLU A 1 95 ? -21.780 -15.539 1.621 1.00 97.12 95 GLU A C 1
ATOM 740 O O . GLU A 1 95 ? -22.602 -16.411 1.352 1.00 97.12 95 GLU A O 1
ATOM 745 N N . SER A 1 96 ? -20.646 -15.808 2.284 1.00 94.75 96 SER A N 1
ATOM 746 C CA . SER A 1 96 ? -20.325 -17.105 2.888 1.00 94.75 96 SER A CA 1
ATOM 747 C C . SER A 1 96 ? -20.315 -17.049 4.423 1.00 94.75 96 SER A C 1
ATOM 749 O O . SER A 1 96 ? -19.806 -16.107 5.054 1.00 94.75 96 SER A O 1
ATOM 751 N N . ALA A 1 97 ? -20.874 -18.092 5.042 1.00 88.25 97 ALA A N 1
ATOM 752 C CA . ALA A 1 97 ? -20.903 -18.266 6.493 1.00 88.25 97 ALA A CA 1
ATOM 753 C C . ALA A 1 97 ? -19.583 -18.826 7.050 1.00 88.25 97 ALA A C 1
ATOM 755 O O . ALA A 1 97 ? -19.174 -18.443 8.148 1.00 88.25 97 ALA A O 1
ATOM 756 N N . GLU A 1 98 ? -18.902 -19.691 6.296 1.00 91.38 98 GLU A N 1
ATOM 757 C CA . GLU A 1 98 ? -17.710 -20.408 6.749 1.00 91.38 98 GLU A CA 1
ATOM 758 C C . GLU A 1 98 ? -16.470 -20.002 5.951 1.00 91.38 98 GLU A C 1
ATOM 760 O O . GLU A 1 98 ? -16.520 -19.794 4.741 1.00 91.38 98 GLU A O 1
ATOM 765 N N . TRP A 1 99 ? -15.341 -19.883 6.655 1.00 93.38 99 TRP A N 1
ATOM 766 C CA . TRP A 1 99 ? -14.034 -19.681 6.038 1.00 93.38 99 TRP A CA 1
ATOM 767 C C . TRP A 1 99 ? -13.289 -21.010 5.981 1.00 93.38 99 TRP A C 1
ATOM 769 O O . TRP A 1 99 ? -12.797 -21.495 7.005 1.00 93.38 99 TRP A O 1
ATOM 779 N N . LEU A 1 100 ? -13.188 -21.574 4.781 1.00 85.62 100 LEU A N 1
ATOM 780 C CA . LEU A 1 100 ? -12.364 -22.742 4.507 1.00 85.62 100 LEU A CA 1
ATOM 781 C C . LEU A 1 100 ? -10.968 -22.248 4.137 1.00 85.62 100 LEU A C 1
ATOM 783 O O . LEU A 1 100 ? -10.681 -21.956 2.985 1.00 85.62 100 LEU A O 1
ATOM 787 N N . SER A 1 101 ? -10.109 -22.087 5.147 1.00 78.94 101 SER A N 1
ATOM 788 C CA . SER A 1 101 ? -8.730 -21.653 4.909 1.00 78.94 101 SER A CA 1
ATOM 789 C C . SER A 1 101 ? -8.047 -22.618 3.937 1.00 78.94 101 SER A C 1
ATOM 791 O O . SER A 1 101 ? -7.959 -23.806 4.266 1.00 78.94 101 SER A O 1
ATOM 793 N N . PRO A 1 102 ? -7.493 -22.140 2.812 1.00 78.19 102 PRO A N 1
ATOM 794 C CA . PRO A 1 102 ? -6.752 -23.011 1.915 1.00 78.19 102 PRO A CA 1
ATOM 795 C C . PRO A 1 102 ? -5.489 -23.514 2.619 1.00 78.19 102 PRO A C 1
ATOM 797 O O . PRO A 1 102 ? -4.795 -22.761 3.312 1.00 78.19 102 PRO A O 1
ATOM 800 N N . GLY A 1 103 ? -5.239 -24.820 2.506 1.00 69.56 103 GLY A N 1
ATOM 801 C CA . GLY A 1 103 ? -4.141 -25.506 3.193 1.00 69.56 103 GLY A CA 1
ATOM 802 C C . GLY A 1 103 ? -2.766 -25.273 2.562 1.00 69.56 103 GLY A C 1
ATOM 803 O O . GLY A 1 103 ? -1.751 -25.440 3.239 1.00 69.56 103 GLY A O 1
ATOM 804 N N . ASP A 1 104 ? -2.730 -24.822 1.307 1.00 81.62 104 ASP A N 1
ATOM 805 C CA . ASP A 1 104 ? -1.577 -25.014 0.420 1.00 81.62 104 ASP A CA 1
ATOM 806 C C . ASP A 1 104 ? -0.735 -23.746 0.183 1.00 81.62 104 ASP A C 1
ATOM 808 O O . ASP A 1 104 ? -0.048 -23.619 -0.829 1.00 81.62 104 ASP A O 1
ATOM 812 N N . LEU A 1 105 ? -0.741 -22.795 1.126 1.00 92.62 105 LEU A N 1
ATOM 813 C CA . LEU A 1 105 ? 0.124 -21.610 1.042 1.00 92.62 105 LEU A CA 1
ATOM 814 C C . LEU A 1 105 ? 1.546 -21.914 1.526 1.00 92.62 105 LEU A C 1
ATOM 816 O O . LEU A 1 105 ? 1.789 -22.193 2.715 1.00 92.62 105 LEU A O 1
ATOM 820 N N . THR A 1 106 ? 2.504 -21.802 0.606 1.00 91.62 106 THR A N 1
ATOM 821 C CA . THR A 1 106 ? 3.912 -22.111 0.866 1.00 91.62 106 THR A CA 1
ATOM 822 C C . THR A 1 106 ? 4.660 -20.863 1.321 1.00 91.62 106 THR A C 1
ATOM 824 O O . THR A 1 106 ? 4.786 -19.892 0.589 1.00 91.62 106 THR A O 1
ATOM 827 N N . ALA A 1 107 ? 5.178 -20.890 2.551 1.00 91.94 107 ALA A N 1
ATOM 828 C CA . ALA A 1 107 ? 5.885 -19.763 3.154 1.00 91.94 107 ALA A CA 1
ATOM 829 C C . ALA A 1 107 ? 7.398 -20.018 3.207 1.00 91.94 107 ALA A C 1
ATOM 831 O O . ALA A 1 107 ? 7.831 -20.997 3.821 1.00 91.94 107 ALA A O 1
ATOM 832 N N . TYR A 1 108 ? 8.195 -19.110 2.638 1.00 88.62 108 TYR A N 1
ATOM 833 C CA . TYR A 1 108 ? 9.655 -19.240 2.545 1.00 88.62 108 TYR A CA 1
ATOM 834 C C . TYR A 1 108 ? 10.396 -18.297 3.494 1.00 88.62 108 TYR A C 1
ATOM 836 O O . TYR A 1 108 ? 11.418 -18.671 4.069 1.00 88.62 108 TYR A O 1
ATOM 844 N N . LYS A 1 109 ? 9.881 -17.079 3.687 1.00 89.88 109 LYS A N 1
ATOM 845 C CA . LYS A 1 109 ? 10.450 -16.076 4.601 1.00 89.88 109 LYS A CA 1
ATOM 846 C C . LYS A 1 109 ? 9.510 -15.759 5.759 1.00 89.88 109 LYS A C 1
ATOM 848 O O . LYS A 1 109 ? 8.366 -16.201 5.829 1.00 89.88 109 LYS A O 1
ATOM 853 N N . GLU A 1 110 ? 10.026 -15.009 6.729 1.00 90.06 110 GLU A N 1
ATOM 854 C CA . GLU A 1 110 ? 9.277 -14.650 7.935 1.00 90.06 110 GLU A CA 1
ATOM 855 C C . GLU A 1 110 ? 7.984 -13.878 7.616 1.00 90.06 110 GLU A C 1
ATOM 857 O O . GLU A 1 110 ? 6.960 -14.159 8.236 1.00 90.06 110 GLU A O 1
ATOM 862 N N . SER A 1 111 ? 8.006 -12.962 6.638 1.00 90.81 111 SER A N 1
ATOM 863 C CA . SER A 1 111 ? 6.812 -12.221 6.198 1.00 90.81 111 SER A CA 1
ATOM 864 C C . SER A 1 111 ? 5.728 -13.151 5.656 1.00 90.81 111 SER A C 1
ATOM 866 O O . SER A 1 111 ? 4.586 -13.051 6.095 1.00 90.81 111 SER A O 1
ATOM 868 N N . ASP A 1 112 ? 6.100 -14.135 4.833 1.00 94.44 112 ASP A N 1
ATOM 869 C CA . ASP A 1 112 ? 5.170 -15.117 4.261 1.00 94.44 112 ASP A CA 1
ATOM 870 C C . ASP A 1 112 ? 4.462 -15.910 5.371 1.00 94.44 112 ASP A C 1
ATOM 872 O O . ASP A 1 112 ? 3.274 -16.222 5.304 1.00 94.44 112 ASP A O 1
ATOM 876 N N . ARG A 1 113 ? 5.180 -16.219 6.463 1.00 95.38 113 ARG A N 1
ATOM 877 C CA . ARG A 1 113 ? 4.597 -16.912 7.625 1.00 95.38 113 ARG A CA 1
ATOM 878 C C . ARG A 1 113 ? 3.584 -16.036 8.362 1.00 95.38 113 ARG A C 1
ATOM 880 O O . ARG A 1 113 ? 2.627 -16.575 8.925 1.00 95.38 113 ARG A O 1
ATOM 887 N N . VAL A 1 114 ? 3.791 -14.718 8.385 1.00 95.81 114 VAL A N 1
ATOM 888 C CA . VAL A 1 114 ? 2.829 -13.757 8.943 1.00 95.81 114 VAL A CA 1
ATOM 889 C C . VAL A 1 114 ? 1.603 -13.638 8.037 1.00 95.81 114 VAL A C 1
ATOM 891 O O . VAL A 1 114 ? 0.486 -13.701 8.539 1.00 95.81 114 VAL A O 1
ATOM 894 N N . GLU A 1 115 ? 1.784 -13.539 6.725 1.00 96.56 115 GLU A N 1
ATOM 895 C CA . GLU A 1 115 ? 0.696 -13.510 5.735 1.00 96.56 115 GLU A CA 1
ATOM 896 C C . GLU A 1 115 ? -0.159 -14.766 5.753 1.00 96.56 115 GLU A C 1
ATOM 898 O O . GLU A 1 115 ? -1.381 -14.684 5.871 1.00 96.56 115 GLU A O 1
ATOM 903 N N . ARG A 1 116 ? 0.469 -15.940 5.797 1.00 96.19 116 ARG A N 1
ATOM 904 C CA . ARG A 1 116 ? -0.253 -17.195 6.002 1.00 96.19 116 ARG A CA 1
ATOM 905 C C . ARG A 1 116 ? -1.045 -17.190 7.312 1.00 96.19 116 ARG A C 1
ATOM 907 O O . ARG A 1 116 ? -2.148 -17.729 7.374 1.00 96.19 116 ARG A O 1
ATOM 914 N N . ALA A 1 117 ? -0.515 -16.561 8.366 1.00 96.00 117 ALA A N 1
ATOM 915 C CA . ALA A 1 117 ? -1.263 -16.376 9.607 1.00 96.00 117 ALA A CA 1
ATOM 916 C C . ALA A 1 117 ? -2.444 -15.406 9.442 1.00 96.00 117 ALA A C 1
ATOM 918 O O . ALA A 1 117 ? -3.450 -15.598 10.116 1.00 96.00 117 ALA A O 1
ATOM 919 N N . LEU A 1 118 ? -2.370 -14.399 8.564 1.00 97.62 118 LEU A N 1
ATOM 920 C CA . LEU A 1 118 ? -3.526 -13.558 8.235 1.00 97.62 118 LEU A CA 1
ATOM 921 C C . LEU A 1 118 ? -4.625 -14.372 7.559 1.00 97.62 118 LEU A C 1
ATOM 923 O O . LEU A 1 118 ? -5.763 -14.321 8.018 1.00 97.62 118 LEU A O 1
ATOM 927 N N . VAL A 1 119 ? -4.273 -15.163 6.542 1.00 97.44 119 VAL A N 1
ATOM 928 C CA . VAL A 1 119 ? -5.205 -16.036 5.809 1.00 97.44 119 VAL A CA 1
ATOM 929 C C . VAL A 1 119 ? -5.897 -17.011 6.765 1.00 97.44 119 VAL A C 1
ATOM 931 O O . VAL A 1 119 ? -7.123 -17.039 6.868 1.00 97.44 119 VAL A O 1
ATOM 934 N N . ALA A 1 120 ? -5.124 -17.737 7.577 1.00 96.19 120 ALA A N 1
ATOM 935 C CA . ALA A 1 120 ? -5.662 -18.683 8.559 1.00 96.19 120 ALA A CA 1
ATOM 936 C C . ALA A 1 120 ? -6.524 -18.012 9.650 1.00 96.19 120 ALA A C 1
ATOM 938 O O . ALA A 1 120 ? -7.274 -18.674 10.373 1.00 96.19 120 ALA A O 1
ATOM 939 N N . ARG A 1 121 ? -6.395 -16.692 9.824 1.00 97.06 121 ARG A N 1
ATOM 940 C CA . ARG A 1 121 ? -7.098 -15.898 10.841 1.00 97.06 121 ARG A CA 1
ATOM 941 C C . ARG A 1 121 ? -8.022 -14.850 10.220 1.00 97.06 121 ARG A C 1
ATOM 943 O O . ARG A 1 121 ? -8.449 -13.942 10.937 1.00 97.06 121 ARG A O 1
ATOM 950 N N . LEU A 1 122 ? -8.411 -15.019 8.953 1.00 98.12 122 LEU A N 1
ATOM 951 C CA . LEU A 1 122 ? -9.358 -14.145 8.260 1.00 98.12 122 LEU A CA 1
ATOM 952 C C . LEU A 1 122 ? -10.661 -13.905 9.051 1.00 98.12 122 LEU A C 1
ATOM 954 O O . LEU A 1 122 ? -11.113 -12.758 9.083 1.00 98.12 122 LEU A O 1
ATOM 958 N N . PRO A 1 123 ? -11.221 -14.878 9.809 1.00 98.06 123 PRO A N 1
ATOM 959 C CA . PRO A 1 123 ? -12.384 -14.620 10.662 1.00 98.06 123 PRO A CA 1
ATOM 960 C C . PRO A 1 123 ? -12.185 -13.506 11.704 1.00 98.06 123 PRO A C 1
ATOM 962 O O . PRO A 1 123 ? -13.123 -12.763 11.999 1.00 98.06 123 PRO A O 1
ATOM 965 N N . LEU A 1 124 ? -10.972 -13.330 12.249 1.00 98.38 124 LEU A N 1
ATOM 966 C CA . LEU A 1 124 ? -10.683 -12.217 13.165 1.00 98.38 124 LEU A CA 1
ATOM 967 C C . LEU A 1 124 ? -10.668 -10.873 12.436 1.00 98.38 124 LEU A C 1
ATOM 969 O O . LEU A 1 124 ? -11.155 -9.887 12.989 1.00 98.38 124 LEU A O 1
ATOM 973 N N . LEU A 1 125 ? -10.133 -10.830 11.213 1.00 98.56 125 LEU A N 1
ATOM 974 C CA . LEU A 1 125 ? -10.134 -9.624 10.386 1.00 98.56 125 LEU A CA 1
ATOM 975 C C . LEU A 1 125 ? -11.559 -9.255 9.965 1.00 98.56 125 LEU A C 1
ATOM 977 O O . LEU A 1 125 ? -11.942 -8.100 10.127 1.00 98.56 125 LEU A O 1
ATOM 981 N N . ARG A 1 126 ? -12.381 -10.233 9.556 1.00 98.50 126 ARG A N 1
ATOM 982 C CA . ARG A 1 126 ? -13.818 -10.031 9.306 1.00 98.50 126 ARG A CA 1
ATOM 983 C C . ARG A 1 126 ? -14.529 -9.502 10.548 1.00 98.50 126 ARG A C 1
ATOM 985 O O . ARG A 1 126 ? -15.269 -8.532 10.467 1.00 98.50 126 ARG A O 1
ATOM 992 N N . THR A 1 127 ? -14.268 -10.081 11.721 1.00 98.50 127 THR A N 1
ATOM 993 C CA . THR A 1 127 ? -14.867 -9.586 12.973 1.00 98.50 127 THR A CA 1
ATOM 994 C C . THR A 1 127 ? -14.472 -8.130 13.239 1.00 98.50 127 THR A C 1
ATOM 996 O O . THR A 1 127 ? -15.323 -7.340 13.630 1.00 98.50 127 THR A O 1
ATOM 999 N N . ALA A 1 128 ? -13.211 -7.743 13.005 1.00 98.62 128 ALA A N 1
ATOM 1000 C CA . ALA A 1 128 ? -12.789 -6.343 13.116 1.00 98.62 128 ALA A CA 1
ATOM 1001 C C . ALA A 1 128 ? -13.485 -5.449 12.074 1.00 98.62 128 ALA A C 1
ATOM 1003 O O . ALA A 1 128 ? -13.946 -4.362 12.426 1.00 98.62 128 ALA A O 1
ATOM 1004 N N . LEU A 1 129 ? -13.621 -5.926 10.833 1.00 98.69 129 LEU A N 1
ATOM 1005 C CA . LEU A 1 129 ? -14.302 -5.238 9.733 1.00 98.69 129 LEU A CA 1
ATOM 1006 C C . LEU A 1 129 ? -15.754 -4.915 10.086 1.00 98.69 129 LEU A C 1
ATOM 1008 O O . LEU A 1 129 ? -16.191 -3.783 9.903 1.00 98.69 129 LEU A O 1
ATOM 1012 N N . MET A 1 130 ? -16.463 -5.864 10.697 1.00 98.38 130 MET A N 1
ATOM 1013 C CA . MET A 1 130 ? -17.847 -5.679 11.146 1.00 98.38 130 MET A CA 1
ATOM 1014 C C . MET A 1 130 ? -18.002 -4.674 12.299 1.00 98.38 130 MET A C 1
ATOM 1016 O O . MET A 1 130 ? -19.120 -4.275 12.601 1.00 98.38 130 MET A O 1
ATOM 1020 N N . THR A 1 131 ? -16.910 -4.248 12.948 1.00 98.31 131 THR A N 1
ATOM 1021 C CA . THR A 1 131 ? -16.954 -3.182 13.971 1.00 98.31 131 THR A CA 1
ATOM 1022 C C . THR A 1 131 ? -16.718 -1.779 13.412 1.00 98.31 131 THR A C 1
ATOM 1024 O O . THR A 1 131 ? -16.802 -0.808 14.166 1.00 98.31 131 THR A O 1
ATOM 1027 N N . LEU A 1 132 ? -16.381 -1.653 12.124 1.00 98.38 132 LEU A N 1
ATOM 1028 C CA . LEU A 1 132 ? -16.239 -0.358 11.461 1.00 98.38 132 LEU A CA 1
ATOM 1029 C C . LEU A 1 132 ? -17.609 0.206 11.045 1.00 98.38 132 LEU A C 1
ATOM 1031 O O . LEU A 1 132 ? -18.544 -0.569 10.840 1.00 98.38 132 LEU A O 1
ATOM 1035 N N . PRO A 1 133 ? -17.731 1.539 10.882 1.00 98.06 133 PRO A N 1
ATOM 1036 C CA . PRO A 1 133 ? -18.903 2.140 10.251 1.00 98.06 133 PRO A CA 1
ATOM 1037 C C . PRO A 1 133 ? -19.152 1.552 8.859 1.00 98.06 133 PRO A C 1
ATOM 1039 O O . PRO A 1 133 ? -18.191 1.304 8.128 1.00 98.06 133 PRO A O 1
ATOM 1042 N N . ASP A 1 134 ? -20.422 1.397 8.481 1.00 98.00 134 ASP A N 1
ATOM 1043 C CA . ASP A 1 134 ? -20.826 0.759 7.219 1.00 98.00 134 ASP A CA 1
ATOM 1044 C C . ASP A 1 134 ? -20.128 1.382 6.004 1.00 98.00 134 ASP A C 1
ATOM 1046 O O . ASP A 1 134 ? -19.475 0.673 5.249 1.00 98.00 134 ASP A O 1
ATOM 1050 N N . ALA A 1 135 ? -20.110 2.715 5.903 1.00 97.56 135 ALA A N 1
ATOM 1051 C CA . ALA A 1 135 ? -19.433 3.416 4.809 1.00 97.56 135 ALA A CA 1
ATOM 1052 C C . ALA A 1 135 ? -17.931 3.082 4.698 1.00 97.56 135 ALA A C 1
ATOM 1054 O O . ALA A 1 135 ? -17.404 2.939 3.598 1.00 97.56 135 ALA A O 1
ATOM 1055 N N . ALA A 1 136 ? -17.231 2.933 5.828 1.00 98.00 136 ALA A N 1
ATOM 1056 C CA . ALA A 1 136 ? -15.814 2.572 5.823 1.00 98.00 136 ALA A CA 1
ATOM 1057 C C . ALA A 1 136 ? -15.610 1.096 5.454 1.00 98.00 136 ALA A C 1
ATOM 1059 O O . ALA A 1 136 ? -14.643 0.760 4.773 1.00 98.00 136 ALA A O 1
ATOM 1060 N N . ARG A 1 137 ? -16.514 0.215 5.897 1.00 98.44 137 ARG A N 1
ATOM 1061 C CA . ARG A 1 137 ? -16.512 -1.200 5.514 1.00 98.44 137 ARG A CA 1
ATOM 1062 C C . ARG A 1 137 ? -16.732 -1.356 4.008 1.00 98.44 137 ARG A C 1
ATOM 1064 O O . ARG A 1 137 ? -15.962 -2.070 3.372 1.00 98.44 137 ARG A O 1
ATOM 1071 N N . ASP A 1 138 ? -17.719 -0.664 3.455 1.00 98.44 138 ASP A N 1
ATOM 1072 C CA . ASP A 1 138 ? -18.075 -0.745 2.038 1.00 98.44 138 ASP A CA 1
ATOM 1073 C C . ASP A 1 138 ? -16.951 -0.197 1.144 1.00 98.44 138 ASP A C 1
ATOM 1075 O O . ASP A 1 138 ? -16.617 -0.811 0.129 1.00 98.44 138 ASP A O 1
ATOM 1079 N N . ASP A 1 139 ? -16.294 0.900 1.545 1.00 98.19 139 ASP A N 1
ATOM 1080 C CA . ASP A 1 139 ? -15.149 1.452 0.804 1.00 98.19 139 ASP A CA 1
ATOM 1081 C C . ASP A 1 139 ? -13.928 0.512 0.838 1.00 98.19 139 ASP A C 1
ATOM 1083 O O . ASP A 1 139 ? -13.247 0.332 -0.178 1.00 98.19 139 ASP A O 1
ATOM 1087 N N . ILE A 1 140 ? -13.672 -0.154 1.976 1.00 98.62 140 ILE A N 1
ATOM 1088 C CA . ILE A 1 140 ? -12.638 -1.198 2.073 1.00 98.62 140 ILE A CA 1
ATOM 1089 C C . ILE A 1 140 ? -12.958 -2.348 1.114 1.00 98.62 140 ILE A C 1
ATOM 1091 O O . ILE A 1 140 ? -12.100 -2.715 0.315 1.00 98.62 140 ILE A O 1
ATOM 1095 N N . LEU A 1 141 ? -14.169 -2.907 1.173 1.00 98.69 141 LEU A N 1
ATOM 1096 C CA . LEU A 1 141 ? -14.567 -4.053 0.347 1.00 98.69 141 LEU A CA 1
ATOM 1097 C C . LEU A 1 141 ? -14.499 -3.719 -1.147 1.00 98.69 141 LEU A C 1
ATOM 1099 O O . LEU A 1 141 ? -13.851 -4.438 -1.902 1.00 98.69 141 LEU A O 1
ATOM 1103 N N . THR A 1 142 ? -15.042 -2.567 -1.547 1.00 98.50 142 THR A N 1
ATOM 1104 C CA . THR A 1 142 ? -14.974 -2.071 -2.932 1.00 98.50 142 THR A CA 1
ATOM 1105 C C . THR A 1 142 ? -13.527 -1.918 -3.405 1.00 98.50 142 THR A C 1
ATOM 1107 O O . THR A 1 142 ? -13.187 -2.224 -4.549 1.00 98.50 142 THR A O 1
ATOM 1110 N N . THR A 1 143 ? -12.641 -1.430 -2.534 1.00 98.56 143 THR A N 1
ATOM 1111 C CA . THR A 1 143 ? -11.219 -1.288 -2.865 1.00 98.56 143 THR A CA 1
ATOM 1112 C C . THR A 1 143 ? -10.553 -2.654 -3.025 1.00 98.56 143 THR A C 1
ATOM 1114 O O . THR A 1 143 ? -9.830 -2.858 -3.998 1.00 98.56 143 THR A O 1
ATOM 1117 N N . LEU A 1 144 ? -10.822 -3.600 -2.120 1.00 98.69 144 LEU A N 1
ATOM 1118 C CA . LEU A 1 144 ? -10.274 -4.958 -2.177 1.00 98.69 144 LEU A CA 1
ATOM 1119 C C . LEU A 1 144 ? -10.727 -5.716 -3.427 1.00 98.69 144 LEU A C 1
ATOM 1121 O O . LEU A 1 144 ? -9.924 -6.425 -4.016 1.00 98.69 144 LEU A O 1
ATOM 1125 N N . GLU A 1 145 ? -11.963 -5.523 -3.879 1.00 98.56 145 GLU A N 1
ATOM 1126 C CA . GLU A 1 145 ? -12.463 -6.101 -5.133 1.00 98.56 145 GLU A CA 1
ATOM 1127 C C . GLU A 1 145 ? -11.682 -5.619 -6.352 1.00 98.56 145 GLU A C 1
ATOM 1129 O O . GLU A 1 145 ? -11.308 -6.413 -7.213 1.00 98.56 145 GLU A O 1
ATOM 1134 N N . ARG A 1 146 ? -11.398 -4.313 -6.420 1.00 98.38 146 ARG A N 1
ATOM 1135 C CA . ARG A 1 146 ? -10.600 -3.737 -7.511 1.00 98.38 146 ARG A CA 1
ATOM 1136 C C . ARG A 1 146 ? -9.173 -4.277 -7.492 1.00 98.38 146 ARG A C 1
ATOM 1138 O O . ARG A 1 146 ? -8.656 -4.649 -8.543 1.00 98.38 146 ARG A O 1
ATOM 1145 N N . VAL A 1 147 ? -8.575 -4.358 -6.301 1.00 98.50 147 VAL A N 1
ATOM 1146 C CA . VAL A 1 147 ? -7.239 -4.934 -6.089 1.00 98.50 147 VAL A CA 1
ATOM 1147 C C . VAL A 1 147 ? -7.207 -6.401 -6.522 1.00 98.50 147 VAL A C 1
ATOM 1149 O O . VAL A 1 147 ? -6.375 -6.763 -7.351 1.00 98.50 147 VAL A O 1
ATOM 1152 N N . ALA A 1 148 ? -8.144 -7.222 -6.039 1.00 98.38 148 ALA A N 1
ATOM 1153 C CA . ALA A 1 148 ? -8.259 -8.633 -6.402 1.00 98.38 148 ALA A CA 1
ATOM 1154 C C . ALA A 1 148 ? -8.481 -8.820 -7.908 1.00 98.38 148 ALA A C 1
ATOM 1156 O O . ALA A 1 148 ? -7.875 -9.696 -8.513 1.00 98.38 148 ALA A O 1
ATOM 1157 N N . GLY A 1 149 ? -9.283 -7.962 -8.548 1.00 98.06 149 GLY A N 1
ATOM 1158 C CA . GLY A 1 149 ? -9.455 -7.967 -10.001 1.00 98.06 149 GLY A CA 1
ATOM 1159 C C . GLY A 1 149 ? -8.157 -7.663 -10.761 1.00 98.06 149 GLY A C 1
ATOM 1160 O O . GLY A 1 149 ? -7.884 -8.285 -11.789 1.00 98.06 149 GLY A O 1
ATOM 1161 N N . GLY A 1 150 ? -7.334 -6.741 -10.248 1.00 97.62 150 GLY A N 1
ATOM 1162 C CA . GLY A 1 150 ? -5.999 -6.452 -10.777 1.00 97.62 150 GLY A CA 1
ATOM 1163 C C . GLY A 1 150 ? -5.026 -7.624 -10.635 1.00 97.62 150 GLY A C 1
ATOM 1164 O O . GLY A 1 150 ? -4.360 -7.985 -11.607 1.00 97.62 150 GLY A O 1
ATOM 1165 N N . MET A 1 151 ? -4.996 -8.252 -9.457 1.00 97.62 151 MET A N 1
ATOM 1166 C CA . MET A 1 151 ? -4.187 -9.445 -9.178 1.00 97.62 151 MET A CA 1
ATOM 1167 C C . MET A 1 151 ? -4.637 -10.639 -10.030 1.00 97.62 151 MET A C 1
ATOM 1169 O O . MET A 1 151 ? -3.822 -11.284 -10.686 1.00 97.62 151 MET A O 1
ATOM 1173 N N . GLY A 1 152 ? -5.946 -10.883 -10.115 1.00 97.56 152 GLY A N 1
ATOM 1174 C CA . GLY A 1 152 ? -6.528 -11.954 -10.920 1.00 97.56 152 GLY A CA 1
ATOM 1175 C C . GLY A 1 152 ? -6.255 -11.799 -12.416 1.00 97.56 152 GLY A C 1
ATOM 1176 O O . GLY A 1 152 ? -5.977 -12.788 -13.088 1.00 97.56 152 GLY A O 1
ATOM 1177 N N . TYR A 1 153 ? -6.254 -10.570 -12.944 1.00 95.88 153 TYR A N 1
ATOM 1178 C CA . TYR A 1 153 ? -5.797 -10.309 -14.313 1.00 95.88 153 TYR A CA 1
ATOM 1179 C C . TYR A 1 153 ? -4.350 -10.780 -14.526 1.00 95.88 153 TYR A C 1
ATOM 1181 O O . TYR A 1 153 ? -4.086 -11.527 -15.466 1.00 95.88 153 TYR A O 1
ATOM 1189 N N . ALA A 1 154 ? -3.425 -10.401 -13.639 1.00 94.06 154 ALA A N 1
ATOM 1190 C CA . ALA A 1 154 ? -2.025 -10.799 -13.769 1.00 94.06 154 ALA A CA 1
ATOM 1191 C C . ALA A 1 154 ? -1.818 -12.312 -13.619 1.00 94.06 154 ALA A C 1
ATOM 1193 O O . ALA A 1 154 ? -1.035 -12.894 -14.369 1.00 94.06 154 ALA A O 1
ATOM 1194 N N . LEU A 1 155 ? -2.538 -12.963 -12.703 1.00 94.50 155 LEU A N 1
ATOM 1195 C CA . LEU A 1 155 ? -2.488 -14.417 -12.531 1.00 94.50 155 LEU A CA 1
ATOM 1196 C C . LEU A 1 155 ? -2.985 -15.170 -13.774 1.00 94.50 155 LEU A C 1
ATOM 1198 O O . LEU A 1 155 ? -2.362 -16.158 -14.159 1.00 94.50 155 LEU A O 1
ATOM 1202 N N . ARG A 1 156 ? -4.040 -14.686 -14.447 1.00 95.31 156 ARG A N 1
ATOM 1203 C CA . ARG A 1 156 ? -4.513 -15.267 -15.720 1.00 95.31 156 ARG A CA 1
ATOM 1204 C C . ARG A 1 156 ? -3.475 -15.131 -16.829 1.00 95.31 156 ARG A C 1
ATOM 1206 O O . ARG A 1 156 ? -3.166 -16.121 -17.483 1.00 95.31 156 ARG A O 1
ATOM 1213 N N . GLU A 1 157 ? -2.871 -13.950 -16.983 1.00 93.00 157 GLU A N 1
ATOM 1214 C CA . GLU A 1 157 ? -1.782 -13.754 -17.952 1.00 93.00 157 GLU A CA 1
ATOM 1215 C C . GLU A 1 157 ? -0.639 -14.752 -17.710 1.00 93.00 157 GLU A C 1
ATOM 1217 O O . GLU A 1 157 ? -0.198 -15.422 -18.646 1.00 93.00 157 GLU A O 1
ATOM 1222 N N . ARG A 1 158 ? -0.217 -14.927 -16.448 1.00 89.56 158 ARG A N 1
ATOM 1223 C CA . ARG A 1 158 ? 0.833 -15.890 -16.076 1.00 89.56 158 ARG A CA 1
ATOM 1224 C C . ARG A 1 158 ? 0.424 -17.339 -16.339 1.00 89.56 158 ARG A C 1
ATOM 1226 O O . ARG A 1 158 ? 1.246 -18.113 -16.825 1.00 89.56 158 ARG A O 1
ATOM 1233 N N . ALA A 1 159 ? -0.816 -17.720 -16.028 1.00 89.81 159 ALA A N 1
ATOM 1234 C CA . ALA A 1 159 ? -1.338 -19.064 -16.294 1.00 89.81 159 ALA A CA 1
ATOM 1235 C C . ALA A 1 159 ? -1.339 -19.400 -17.796 1.00 89.81 159 ALA A C 1
ATOM 1237 O O . ALA A 1 159 ? -1.117 -20.546 -18.178 1.00 89.81 159 ALA A O 1
ATOM 1238 N N . GLU A 1 160 ? -1.509 -18.391 -18.650 1.00 91.56 160 GLU A N 1
ATOM 1239 C CA . GLU A 1 160 ? -1.435 -18.515 -20.108 1.00 91.56 160 GLU A CA 1
ATOM 1240 C C . GLU A 1 160 ? -0.002 -18.366 -20.663 1.00 91.56 160 GLU A C 1
ATOM 1242 O O . GLU A 1 160 ? 0.196 -18.276 -21.876 1.00 91.56 160 GLU A O 1
ATOM 1247 N N . GLY A 1 161 ? 1.015 -18.334 -19.794 1.00 87.50 161 GLY A N 1
ATOM 1248 C CA . GLY A 1 161 ? 2.425 -18.222 -20.174 1.00 87.50 161 GLY A CA 1
ATOM 1249 C C . GLY A 1 161 ? 2.848 -16.827 -20.646 1.00 87.50 161 GLY A C 1
ATOM 1250 O O . GLY A 1 161 ? 3.921 -16.681 -21.236 1.00 87.50 161 GLY A O 1
ATOM 1251 N N . ARG A 1 162 ? 2.026 -15.798 -20.408 1.00 87.75 162 ARG A N 1
ATOM 1252 C CA . ARG A 1 162 ? 2.324 -14.399 -20.733 1.00 87.75 162 ARG A CA 1
ATOM 1253 C C . ARG A 1 162 ? 2.824 -13.638 -19.510 1.00 87.75 162 ARG A C 1
ATOM 1255 O O . ARG A 1 162 ? 2.575 -14.000 -18.363 1.00 87.75 162 ARG A O 1
ATOM 1262 N N . LEU A 1 163 ? 3.548 -12.553 -19.771 1.00 84.94 163 LEU A N 1
ATOM 1263 C CA . LEU A 1 163 ? 3.976 -11.623 -18.733 1.00 84.94 163 LEU A CA 1
ATOM 1264 C C . LEU A 1 163 ? 2.964 -10.479 -18.634 1.00 84.94 163 LEU A C 1
ATOM 1266 O O . LEU A 1 163 ? 2.692 -9.848 -19.658 1.00 84.94 163 LEU A O 1
ATOM 1270 N N . PRO A 1 164 ? 2.425 -10.186 -17.437 1.00 86.25 164 PRO A N 1
ATOM 1271 C CA . PRO A 1 164 ? 1.507 -9.071 -17.277 1.00 86.25 164 PRO A CA 1
ATOM 1272 C C . PRO A 1 164 ? 2.227 -7.746 -17.542 1.00 86.25 164 PRO A C 1
ATOM 1274 O O . PRO A 1 164 ? 3.370 -7.551 -17.125 1.00 86.25 164 PRO A O 1
ATOM 1277 N N . ASP A 1 165 ? 1.542 -6.808 -18.199 1.00 85.75 165 ASP A N 1
ATOM 1278 C CA . ASP A 1 165 ? 2.048 -5.442 -18.326 1.00 85.75 165 ASP A CA 1
ATOM 1279 C C . ASP A 1 165 ? 2.162 -4.796 -16.938 1.00 85.75 165 ASP A C 1
ATOM 1281 O O . ASP A 1 165 ? 1.163 -4.596 -16.242 1.00 85.75 165 ASP A O 1
ATOM 1285 N N . LEU A 1 166 ? 3.390 -4.459 -16.534 1.00 84.94 166 LEU A N 1
ATOM 1286 C CA . LEU A 1 166 ? 3.662 -3.977 -15.182 1.00 84.94 166 LEU A CA 1
ATOM 1287 C C . LEU A 1 166 ? 2.976 -2.638 -14.890 1.00 84.94 166 LEU A C 1
ATOM 1289 O O . LEU A 1 166 ? 2.571 -2.403 -13.753 1.00 84.94 166 LEU A O 1
ATOM 1293 N N . ARG A 1 167 ? 2.834 -1.763 -15.896 1.00 86.94 167 ARG A N 1
ATOM 1294 C CA . ARG A 1 167 ? 2.150 -0.474 -15.723 1.00 86.94 167 ARG A CA 1
ATOM 1295 C C . ARG A 1 167 ? 0.673 -0.709 -15.416 1.00 86.94 167 ARG A C 1
ATOM 1297 O O . ARG A 1 167 ? 0.188 -0.227 -14.398 1.00 86.94 167 ARG A O 1
ATOM 1304 N N . SER A 1 168 ? -0.004 -1.512 -16.238 1.00 89.81 168 SER A N 1
ATOM 1305 C CA . SER A 1 168 ? -1.405 -1.874 -16.027 1.00 89.81 168 SER A CA 1
ATOM 1306 C C . SER A 1 168 ? -1.615 -2.611 -14.706 1.00 89.81 168 SER A C 1
ATOM 1308 O O . SER A 1 168 ? -2.568 -2.312 -13.990 1.00 89.81 168 SER A O 1
ATOM 1310 N N . TYR A 1 169 ? -0.719 -3.532 -14.340 1.00 93.00 169 TYR A N 1
ATOM 1311 C CA . TYR A 1 169 ? -0.781 -4.215 -13.048 1.00 93.00 169 TYR A CA 1
ATOM 1312 C C . TYR A 1 169 ? -0.658 -3.225 -11.881 1.00 93.00 169 TYR A C 1
ATOM 1314 O O . TYR A 1 169 ? -1.515 -3.213 -10.998 1.00 93.00 169 TYR A O 1
ATOM 1322 N N . ALA A 1 170 ? 0.340 -2.334 -11.909 1.00 93.19 170 ALA A N 1
ATOM 1323 C CA . ALA A 1 170 ? 0.526 -1.317 -10.876 1.00 93.19 170 ALA A CA 1
ATOM 1324 C C . ALA A 1 170 ? -0.706 -0.409 -10.742 1.00 93.19 170 ALA A C 1
ATOM 1326 O O . ALA A 1 170 ? -1.168 -0.158 -9.628 1.00 93.19 170 ALA A O 1
ATOM 1327 N N . ASP A 1 171 ? -1.272 0.038 -11.864 1.00 94.56 171 ASP A N 1
ATOM 1328 C CA . ASP A 1 171 ? -2.468 0.881 -11.878 1.00 94.56 171 ASP A CA 1
ATOM 1329 C C . ASP A 1 171 ? -3.677 0.149 -11.288 1.00 94.56 171 ASP A C 1
ATOM 1331 O O . ASP A 1 171 ? -4.400 0.718 -10.475 1.00 94.56 171 ASP A O 1
ATOM 1335 N N . ARG A 1 172 ? -3.879 -1.127 -11.638 1.00 96.88 172 ARG A N 1
ATOM 1336 C CA . ARG A 1 172 ? -5.022 -1.932 -11.174 1.00 96.88 172 ARG A CA 1
ATOM 1337 C C . ARG A 1 172 ? -4.913 -2.362 -9.711 1.00 96.88 172 ARG A C 1
ATOM 1339 O O . ARG A 1 172 ? -5.942 -2.518 -9.062 1.00 96.88 172 ARG A O 1
ATOM 1346 N N . VAL A 1 173 ? -3.700 -2.550 -9.192 1.00 96.88 173 VAL A N 1
ATOM 1347 C CA . VAL A 1 173 ? -3.467 -3.021 -7.817 1.00 96.88 173 VAL A CA 1
ATOM 1348 C C . VAL A 1 173 ? -3.219 -1.851 -6.866 1.00 96.88 173 VAL A C 1
ATOM 1350 O O . VAL A 1 173 ? -3.961 -1.650 -5.906 1.00 96.88 173 VAL A O 1
ATOM 1353 N N . LEU A 1 174 ? -2.209 -1.020 -7.129 1.00 96.50 174 LEU A N 1
ATOM 1354 C CA . LEU A 1 174 ? -1.846 0.079 -6.230 1.00 96.50 174 LEU A CA 1
ATOM 1355 C C . LEU A 1 174 ? -2.678 1.344 -6.468 1.00 96.50 174 LEU A C 1
ATOM 1357 O O . LEU A 1 174 ? -2.888 2.103 -5.520 1.00 96.50 174 LEU A O 1
ATOM 1361 N N . GLY A 1 175 ? -3.200 1.567 -7.678 1.00 96.38 175 GLY A N 1
ATOM 1362 C CA . GLY A 1 175 ? -4.060 2.718 -7.981 1.00 96.38 175 GLY A CA 1
ATOM 1363 C C . GLY A 1 175 ? -5.290 2.811 -7.065 1.00 96.38 175 GLY A C 1
ATOM 1364 O O . GLY A 1 175 ? -5.442 3.825 -6.373 1.00 96.38 175 GLY A O 1
ATOM 1365 N N . PRO A 1 176 ? -6.129 1.758 -6.953 1.00 97.50 176 PRO A N 1
ATOM 1366 C CA . PRO A 1 176 ? -7.248 1.731 -6.013 1.00 97.50 176 PRO A CA 1
ATOM 1367 C C . PRO A 1 176 ? -6.830 1.957 -4.558 1.00 97.50 176 PRO A C 1
ATOM 1369 O O . PRO A 1 176 ? -7.511 2.695 -3.846 1.00 97.50 176 PRO A O 1
ATOM 1372 N N . ALA A 1 177 ? -5.703 1.385 -4.121 1.00 97.06 177 ALA A N 1
ATOM 1373 C CA . ALA A 1 177 ? -5.200 1.542 -2.756 1.00 97.06 177 ALA A CA 1
ATOM 1374 C C . ALA A 1 177 ? -4.759 2.987 -2.451 1.00 97.06 177 ALA A C 1
ATOM 1376 O O . ALA A 1 177 ? -5.018 3.516 -1.364 1.00 97.06 177 ALA A O 1
ATOM 1377 N N . ILE A 1 178 ? -4.132 3.663 -3.416 1.00 95.88 178 ILE A N 1
ATOM 1378 C CA . ILE A 1 178 ? -3.761 5.077 -3.296 1.00 95.88 178 ILE A CA 1
ATOM 1379 C C . ILE A 1 178 ? -5.019 5.945 -3.283 1.00 95.88 178 ILE A C 1
ATOM 1381 O O . ILE A 1 178 ? -5.165 6.781 -2.393 1.00 95.88 178 ILE A O 1
ATOM 1385 N N . ALA A 1 179 ? -5.966 5.712 -4.196 1.00 95.94 179 ALA A N 1
ATOM 1386 C CA . ALA A 1 179 ? -7.237 6.435 -4.215 1.00 95.94 179 ALA A CA 1
ATOM 1387 C C . ALA A 1 179 ? -8.014 6.267 -2.894 1.00 95.94 179 ALA A C 1
ATOM 1389 O O . ALA A 1 179 ? -8.536 7.240 -2.350 1.00 95.94 179 ALA A O 1
ATOM 1390 N N . PHE A 1 180 ? -8.045 5.050 -2.344 1.00 97.12 180 PHE A N 1
ATOM 1391 C CA . PHE A 1 180 ? -8.610 4.758 -1.025 1.00 97.12 180 PHE A CA 1
ATOM 1392 C C . PHE A 1 180 ? -7.893 5.518 0.095 1.00 97.12 180 PHE A C 1
ATOM 1394 O O . PHE A 1 180 ? -8.539 6.047 0.998 1.00 97.12 180 PHE A O 1
ATOM 1401 N N . THR A 1 181 ? -6.565 5.631 0.022 1.00 96.06 181 THR A N 1
ATOM 1402 C CA . THR A 1 181 ? -5.779 6.406 0.991 1.00 96.06 181 THR A CA 1
ATOM 1403 C C . THR A 1 181 ? -6.189 7.880 0.984 1.00 96.06 181 THR A C 1
ATOM 1405 O O . THR A 1 181 ? -6.391 8.446 2.055 1.00 96.06 181 THR A O 1
ATOM 1408 N N . PHE A 1 182 ? -6.378 8.492 -0.189 1.00 95.38 182 PHE A N 1
ATOM 1409 C CA . PHE A 1 182 ? -6.858 9.878 -0.296 1.00 95.38 182 PHE A CA 1
ATOM 1410 C C . PHE A 1 182 ? -8.237 10.065 0.341 1.00 95.38 182 PHE A C 1
ATOM 1412 O O . PHE A 1 182 ? -8.394 10.942 1.191 1.00 95.38 182 PHE A O 1
ATOM 1419 N N . ARG A 1 183 ? -9.195 9.184 0.024 1.00 95.62 183 ARG A N 1
ATOM 1420 C CA . ARG A 1 183 ? -10.537 9.210 0.632 1.00 95.62 183 ARG A CA 1
ATOM 1421 C C . ARG A 1 183 ? -10.488 9.034 2.148 1.00 95.62 183 ARG A C 1
ATOM 1423 O O . ARG A 1 183 ? -11.096 9.807 2.879 1.00 95.62 183 ARG A O 1
ATOM 1430 N N . THR A 1 184 ? -9.705 8.068 2.626 1.00 96.06 184 THR A N 1
ATOM 1431 C CA . THR A 1 184 ? -9.542 7.769 4.058 1.00 96.06 184 THR A CA 1
ATOM 1432 C C . THR A 1 184 ? -8.930 8.940 4.829 1.00 96.06 184 THR A C 1
ATOM 1434 O O . THR A 1 184 ? -9.232 9.137 6.005 1.00 96.06 184 THR A O 1
ATOM 1437 N N . LEU A 1 185 ? -8.051 9.713 4.189 1.00 95.50 185 LEU A N 1
ATOM 1438 C CA . LEU A 1 185 ? -7.430 10.896 4.781 1.00 95.50 185 LEU A CA 1
ATOM 1439 C C . LEU A 1 185 ? -8.268 12.172 4.616 1.00 95.50 185 LEU A C 1
ATOM 1441 O O . LEU A 1 185 ? -7.808 13.220 5.068 1.00 95.50 185 LEU A O 1
ATOM 1445 N N . GLU A 1 186 ? -9.455 12.083 4.003 1.00 94.19 186 GLU A N 1
ATOM 1446 C CA . GLU A 1 186 ? -10.327 13.223 3.683 1.00 94.19 186 GLU A CA 1
ATOM 1447 C C . GLU A 1 186 ? -9.590 14.296 2.862 1.00 94.19 186 GLU A C 1
ATOM 1449 O O . GLU A 1 186 ? -9.697 15.495 3.110 1.00 94.19 186 GLU A O 1
ATOM 1454 N N . LEU A 1 187 ? -8.780 13.843 1.903 1.00 92.38 187 LEU A N 1
ATOM 1455 C CA . LEU A 1 187 ? -8.035 14.696 0.985 1.00 92.38 187 LEU A CA 1
ATOM 1456 C C . LEU A 1 187 ? -8.669 14.633 -0.400 1.00 92.38 187 LEU A C 1
ATOM 1458 O O . LEU A 1 187 ? -9.082 13.559 -0.847 1.00 92.38 187 LEU A O 1
ATOM 1462 N N . ASP A 1 188 ? -8.675 15.767 -1.098 1.00 87.62 188 ASP A N 1
ATOM 1463 C CA . ASP A 1 188 ? -9.144 15.818 -2.478 1.00 87.62 188 ASP A CA 1
ATOM 1464 C C . ASP A 1 188 ? -8.311 14.865 -3.346 1.00 87.62 188 ASP A C 1
ATOM 1466 O O . ASP A 1 188 ? -7.071 14.932 -3.326 1.00 87.62 188 ASP A O 1
ATOM 1470 N N . PRO A 1 189 ? -8.956 13.948 -4.087 1.00 80.44 189 PRO A N 1
ATOM 1471 C CA . PRO A 1 189 ? -8.229 13.023 -4.927 1.00 80.44 189 PRO A CA 1
ATOM 1472 C C . PRO A 1 189 ? -7.539 13.811 -6.049 1.00 80.44 189 PRO A C 1
ATOM 1474 O O . PRO A 1 189 ? -8.175 14.624 -6.725 1.00 80.44 189 PRO A O 1
ATOM 1477 N N . PRO A 1 190 ? -6.239 13.582 -6.278 1.00 82.38 190 PRO A N 1
ATOM 1478 C CA . PRO A 1 190 ? -5.553 14.171 -7.414 1.00 82.38 190 PRO A CA 1
ATOM 1479 C C . PRO A 1 190 ? -6.076 13.555 -8.718 1.00 82.38 190 PRO A C 1
ATOM 1481 O O . PRO A 1 190 ? -6.741 12.517 -8.714 1.00 82.38 190 PRO A O 1
ATOM 1484 N N . ALA A 1 191 ? -5.730 14.171 -9.851 1.00 81.38 191 ALA A N 1
ATOM 1485 C CA . ALA A 1 191 ? -6.009 13.594 -11.162 1.00 81.38 191 ALA A CA 1
ATOM 1486 C C . ALA A 1 191 ? -5.492 12.146 -11.246 1.00 81.38 191 ALA A C 1
ATOM 1488 O O . ALA A 1 191 ? -4.397 11.841 -10.763 1.00 81.38 191 ALA A O 1
ATOM 1489 N N . GLU A 1 192 ? -6.263 11.276 -11.896 1.00 85.06 192 GLU A N 1
ATOM 1490 C CA . GLU A 1 192 ? -5.996 9.836 -11.992 1.00 85.06 192 GLU A CA 1
ATOM 1491 C C . GLU A 1 192 ? -4.578 9.528 -12.497 1.00 85.06 192 GLU A C 1
ATOM 1493 O O . GLU A 1 192 ? -3.886 8.686 -11.929 1.00 85.06 192 GLU A O 1
ATOM 1498 N N . VAL A 1 193 ? -4.076 10.304 -13.467 1.00 75.44 193 VAL A N 1
ATOM 1499 C CA . VAL A 1 193 ? -2.700 10.175 -13.981 1.00 75.44 193 VAL A CA 1
ATOM 1500 C C . VAL A 1 193 ? -1.640 10.247 -12.877 1.00 75.44 193 VAL A C 1
ATOM 1502 O O . VAL A 1 193 ? -0.647 9.522 -12.905 1.00 75.44 193 VAL A O 1
ATOM 1505 N N . ARG A 1 194 ? -1.851 11.089 -11.860 1.00 83.38 194 ARG A N 1
ATOM 1506 C CA . ARG A 1 194 ? -0.908 11.252 -10.752 1.00 83.38 194 ARG A CA 1
ATOM 1507 C C . ARG A 1 194 ? -1.005 10.085 -9.772 1.00 83.38 194 ARG A C 1
ATOM 1509 O O . ARG A 1 194 ? 0.019 9.652 -9.248 1.00 83.38 194 ARG A O 1
ATOM 1516 N N . ILE A 1 195 ? -2.211 9.552 -9.559 1.00 88.81 195 ILE A N 1
ATOM 1517 C CA . ILE A 1 195 ? -2.429 8.327 -8.775 1.00 88.81 195 ILE A CA 1
ATOM 1518 C C . ILE A 1 195 ? -1.679 7.163 -9.428 1.00 88.81 195 ILE A C 1
ATOM 1520 O O . ILE A 1 195 ? -0.910 6.480 -8.752 1.00 88.81 195 ILE A O 1
ATOM 1524 N N . HIS A 1 196 ? -1.834 6.991 -10.742 1.00 89.19 196 HIS A N 1
ATOM 1525 C CA . HIS A 1 196 ? -1.130 5.972 -11.521 1.00 89.19 196 HIS A CA 1
ATOM 1526 C C . HIS A 1 196 ? 0.389 6.159 -11.484 1.00 89.19 196 HIS A C 1
ATOM 1528 O O . HIS A 1 196 ? 1.123 5.198 -11.271 1.00 89.19 196 HIS A O 1
ATOM 1534 N N . ALA A 1 197 ? 0.893 7.391 -11.577 1.00 85.50 197 ALA A N 1
ATOM 1535 C CA . ALA A 1 197 ? 2.325 7.642 -11.434 1.00 85.50 197 ALA A CA 1
ATOM 1536 C C . ALA A 1 197 ? 2.867 7.202 -10.059 1.00 85.50 197 ALA A C 1
ATOM 1538 O O . ALA A 1 197 ? 3.895 6.529 -9.985 1.00 85.50 197 ALA A O 1
ATOM 1539 N N . VAL A 1 198 ? 2.167 7.508 -8.959 1.00 89.00 198 VAL A N 1
ATOM 1540 C CA . VAL A 1 198 ? 2.566 7.026 -7.623 1.00 89.00 198 VAL A CA 1
ATOM 1541 C C . VAL A 1 198 ? 2.486 5.500 -7.542 1.00 89.00 198 VAL A C 1
ATOM 1543 O O . VAL A 1 198 ? 3.403 4.878 -7.005 1.00 89.00 198 VAL A O 1
ATOM 1546 N N . ALA A 1 199 ? 1.432 4.894 -8.094 1.00 92.50 199 ALA A N 1
ATOM 1547 C CA . ALA A 1 199 ? 1.248 3.444 -8.134 1.00 92.50 199 ALA A CA 1
ATOM 1548 C C . ALA A 1 199 ? 2.436 2.755 -8.818 1.00 92.50 199 ALA A C 1
ATOM 1550 O O . ALA A 1 199 ? 3.110 1.914 -8.221 1.00 92.50 199 ALA A O 1
ATOM 1551 N N . ARG A 1 200 ? 2.758 3.189 -10.038 1.00 90.69 200 ARG A N 1
ATOM 1552 C CA . ARG A 1 200 ? 3.878 2.681 -10.837 1.00 90.69 200 ARG A CA 1
ATOM 1553 C C . ARG A 1 200 ? 5.219 2.924 -10.155 1.00 90.69 200 ARG A C 1
ATOM 1555 O O . ARG A 1 200 ? 6.047 2.021 -10.126 1.00 90.69 200 ARG A O 1
ATOM 1562 N N . LEU A 1 201 ? 5.438 4.091 -9.544 1.00 87.69 201 LEU A N 1
ATOM 1563 C CA . LEU A 1 201 ? 6.675 4.373 -8.810 1.00 87.69 201 LEU A CA 1
ATOM 1564 C C . LEU A 1 201 ? 6.873 3.425 -7.619 1.00 87.69 201 LEU A C 1
ATOM 1566 O O . LEU A 1 201 ? 7.974 2.917 -7.406 1.00 87.69 201 LEU A O 1
ATOM 1570 N N . LEU A 1 202 ? 5.821 3.190 -6.831 1.00 90.31 202 LEU A N 1
ATOM 1571 C CA . LEU A 1 202 ? 5.879 2.268 -5.696 1.00 90.31 202 LEU A CA 1
ATOM 1572 C C . LEU A 1 202 ? 6.073 0.821 -6.162 1.00 90.31 202 LEU A C 1
ATOM 1574 O O . LEU A 1 202 ? 6.871 0.102 -5.559 1.00 90.31 202 LEU A O 1
ATOM 1578 N N . GLN A 1 203 ? 5.421 0.421 -7.257 1.00 91.19 203 GLN A N 1
ATOM 1579 C CA . GLN A 1 203 ? 5.645 -0.889 -7.866 1.00 91.19 203 GLN A CA 1
ATOM 1580 C C . GLN A 1 203 ? 7.092 -1.039 -8.348 1.00 91.19 203 GLN A C 1
ATOM 1582 O O . GLN A 1 203 ? 7.729 -2.048 -8.063 1.00 91.19 203 GLN A O 1
ATOM 1587 N N . ALA A 1 204 ? 7.646 -0.019 -9.011 1.00 87.12 204 ALA A N 1
ATOM 1588 C CA . ALA A 1 204 ? 9.042 -0.016 -9.434 1.00 87.12 204 ALA A CA 1
ATOM 1589 C C . ALA A 1 204 ? 9.990 -0.174 -8.239 1.00 87.12 204 ALA A C 1
ATOM 1591 O O . ALA A 1 204 ? 10.921 -0.973 -8.286 1.00 87.12 204 ALA A O 1
ATOM 1592 N N . ALA A 1 205 ? 9.731 0.551 -7.146 1.00 85.38 205 ALA A N 1
ATOM 1593 C CA . ALA A 1 205 ? 10.526 0.461 -5.926 1.00 85.38 205 ALA A CA 1
ATOM 1594 C C . ALA A 1 205 ? 10.507 -0.951 -5.319 1.00 85.38 205 ALA A C 1
ATOM 1596 O O . ALA A 1 205 ? 11.551 -1.442 -4.886 1.00 85.38 205 ALA A O 1
ATOM 1597 N N . ASN A 1 206 ? 9.337 -1.596 -5.287 1.00 88.00 206 ASN A N 1
ATOM 1598 C CA . ASN A 1 206 ? 9.197 -2.970 -4.808 1.00 88.00 206 ASN A CA 1
ATOM 1599 C C . ASN A 1 206 ? 9.936 -3.948 -5.727 1.00 88.00 206 ASN A C 1
ATOM 1601 O O . ASN A 1 206 ? 10.803 -4.671 -5.250 1.00 88.00 206 ASN A O 1
ATOM 1605 N N . ASN A 1 207 ? 9.703 -3.883 -7.039 1.00 87.69 207 ASN A N 1
ATOM 1606 C CA . ASN A 1 207 ? 10.367 -4.757 -8.007 1.00 87.69 207 ASN A CA 1
ATOM 1607 C C . ASN A 1 207 ? 11.893 -4.619 -7.962 1.00 87.69 207 ASN A C 1
ATOM 1609 O O . ASN A 1 207 ? 12.598 -5.616 -8.035 1.00 87.69 207 ASN A O 1
ATOM 1613 N N . LEU A 1 208 ? 12.426 -3.401 -7.816 1.00 84.62 208 LEU A N 1
ATOM 1614 C CA . LEU A 1 208 ? 13.868 -3.175 -7.676 1.00 84.62 208 LEU A CA 1
ATOM 1615 C C . LEU A 1 208 ? 14.440 -3.764 -6.384 1.00 84.62 208 LEU A C 1
ATOM 1617 O O . LEU A 1 208 ? 15.559 -4.274 -6.388 1.00 84.62 208 LEU A O 1
ATOM 1621 N N . ARG A 1 209 ? 13.694 -3.678 -5.278 1.00 83.19 209 ARG A N 1
ATOM 1622 C CA . ARG A 1 209 ? 14.098 -4.256 -3.991 1.00 83.19 209 ARG A CA 1
ATOM 1623 C C . ARG A 1 209 ? 14.114 -5.781 -4.054 1.00 83.19 209 ARG A C 1
ATOM 1625 O O . ARG A 1 209 ? 15.046 -6.389 -3.533 1.00 83.19 209 ARG A O 1
ATOM 1632 N N . ASP A 1 210 ? 13.097 -6.358 -4.679 1.00 85.94 210 ASP A N 1
ATOM 1633 C CA . ASP A 1 210 ? 12.832 -7.794 -4.641 1.00 85.94 210 ASP A CA 1
ATOM 1634 C C . ASP A 1 210 ? 13.493 -8.530 -5.826 1.00 85.94 210 ASP A C 1
ATOM 1636 O O . ASP A 1 210 ? 13.591 -9.750 -5.813 1.00 85.94 210 ASP A O 1
ATOM 1640 N N . MET A 1 211 ? 14.083 -7.804 -6.786 1.00 83.88 211 MET A N 1
ATOM 1641 C CA . MET A 1 211 ? 14.692 -8.347 -8.010 1.00 83.88 211 MET A CA 1
ATOM 1642 C C . MET A 1 211 ? 15.689 -9.489 -7.782 1.00 83.88 211 MET A C 1
ATOM 1644 O O . MET A 1 211 ? 15.719 -10.441 -8.554 1.00 83.88 211 MET A O 1
ATOM 1648 N N . ALA A 1 212 ? 16.518 -9.395 -6.738 1.00 78.31 212 ALA A N 1
ATOM 1649 C CA . ALA A 1 212 ? 17.486 -10.442 -6.415 1.00 78.31 212 ALA A CA 1
ATOM 1650 C C . ALA A 1 212 ? 16.815 -11.706 -5.847 1.00 78.31 212 ALA A C 1
ATOM 1652 O O . ALA A 1 212 ? 17.285 -12.811 -6.102 1.00 78.31 212 ALA A O 1
ATOM 1653 N N . GLU A 1 213 ? 15.728 -11.556 -5.082 1.00 79.50 213 GLU A N 1
ATOM 1654 C CA . GLU A 1 213 ? 14.933 -12.688 -4.586 1.00 79.50 213 GLU A CA 1
ATOM 1655 C C . GLU A 1 213 ? 14.111 -13.312 -5.725 1.00 79.50 213 GLU A C 1
ATOM 1657 O O . GLU A 1 213 ? 14.046 -14.537 -5.840 1.00 79.50 213 GLU A O 1
ATOM 1662 N N . ASP A 1 214 ? 13.533 -12.476 -6.587 1.00 79.88 214 ASP A N 1
ATOM 1663 C CA . ASP A 1 214 ? 12.716 -12.878 -7.732 1.00 79.88 214 ASP A CA 1
ATOM 1664 C C . ASP A 1 214 ? 13.526 -13.668 -8.768 1.00 79.88 214 ASP A C 1
ATOM 1666 O O . ASP A 1 214 ? 13.050 -14.689 -9.267 1.00 79.88 214 ASP A O 1
ATOM 1670 N N . ASP A 1 215 ? 14.775 -13.266 -9.033 1.00 77.00 215 ASP A N 1
ATOM 1671 C CA . ASP A 1 215 ? 15.675 -13.995 -9.936 1.00 77.00 215 ASP A CA 1
ATOM 1672 C C . ASP A 1 215 ? 15.963 -15.416 -9.422 1.00 77.00 215 ASP A C 1
ATOM 1674 O O . ASP A 1 215 ? 15.869 -16.389 -10.172 1.00 77.00 215 ASP A O 1
ATOM 1678 N N . VAL A 1 216 ? 16.187 -15.571 -8.110 1.00 75.19 216 VAL A N 1
ATOM 1679 C CA . VAL A 1 216 ? 16.356 -16.889 -7.470 1.00 75.19 216 VAL A CA 1
ATOM 1680 C C . VAL A 1 216 ? 15.088 -17.741 -7.588 1.00 75.19 216 VAL A C 1
ATOM 1682 O O . VAL A 1 216 ? 15.174 -18.957 -7.755 1.00 75.19 216 VAL A O 1
ATOM 1685 N N . ARG A 1 217 ? 13.906 -17.118 -7.532 1.00 72.44 217 ARG A N 1
ATOM 1686 C CA . ARG A 1 217 ? 12.602 -17.790 -7.666 1.00 72.44 217 ARG A CA 1
ATOM 1687 C C . ARG A 1 217 ? 12.168 -17.996 -9.118 1.00 72.44 217 ARG A C 1
ATOM 1689 O O . ARG A 1 217 ? 11.104 -18.557 -9.354 1.00 72.44 217 ARG A O 1
ATOM 1696 N N . SER A 1 218 ? 12.971 -17.562 -10.094 1.00 72.88 218 SER A N 1
ATOM 1697 C CA . SER A 1 218 ? 12.591 -17.520 -11.514 1.00 72.88 218 SER A CA 1
ATOM 1698 C C . SER A 1 218 ? 11.289 -16.747 -11.782 1.00 72.88 218 SER A C 1
ATOM 1700 O O . SER A 1 218 ? 10.646 -16.944 -12.814 1.00 72.88 218 SER A O 1
ATOM 1702 N N . HIS A 1 219 ? 10.910 -15.838 -10.881 1.00 71.88 219 HIS A N 1
ATOM 1703 C CA . HIS A 1 219 ? 9.793 -14.925 -11.074 1.00 71.88 219 HIS A CA 1
ATOM 1704 C C . HIS A 1 219 ? 10.272 -13.766 -11.943 1.00 71.88 219 HIS A C 1
ATOM 1706 O O . HIS A 1 219 ? 11.116 -12.966 -11.546 1.00 71.88 219 HIS A O 1
ATOM 1712 N N . ARG A 1 220 ? 9.756 -13.682 -13.170 1.00 69.69 220 ARG A N 1
ATOM 1713 C CA . ARG A 1 220 ? 10.111 -12.610 -14.103 1.00 69.69 220 ARG A CA 1
ATOM 1714 C C . ARG A 1 220 ? 8.909 -11.717 -14.341 1.00 69.69 220 ARG A C 1
ATOM 1716 O O . ARG A 1 220 ? 7.826 -12.202 -14.642 1.00 69.69 220 ARG A O 1
ATOM 1723 N N . TRP A 1 221 ? 9.131 -10.410 -14.247 1.00 69.75 221 TRP A N 1
ATOM 1724 C CA . TRP A 1 221 ? 8.132 -9.384 -14.568 1.00 69.75 221 TRP A CA 1
ATOM 1725 C C . TRP A 1 221 ? 8.314 -8.815 -15.976 1.00 69.75 221 TRP A C 1
ATOM 1727 O O . TRP A 1 221 ? 7.417 -8.175 -16.510 1.00 69.75 221 TRP A O 1
ATOM 1737 N N . TYR A 1 222 ? 9.476 -9.049 -16.590 1.00 64.62 222 TYR A N 1
ATOM 1738 C CA . TYR A 1 222 ? 9.797 -8.596 -17.936 1.00 64.62 222 TYR A CA 1
ATOM 1739 C C . TYR A 1 222 ? 10.477 -9.701 -18.744 1.00 64.62 222 TYR A C 1
ATOM 1741 O O . TYR A 1 222 ? 11.213 -10.516 -18.181 1.00 64.62 222 TYR A O 1
ATOM 1749 N N . PRO A 1 223 ? 10.294 -9.708 -20.076 1.00 65.88 223 PRO A N 1
ATOM 1750 C CA . PRO A 1 223 ? 11.107 -10.538 -20.942 1.00 65.88 223 PRO A CA 1
ATOM 1751 C C . PRO A 1 223 ? 12.531 -9.971 -20.993 1.00 65.88 223 PRO A C 1
ATOM 1753 O O . PRO A 1 223 ? 12.720 -8.751 -21.023 1.00 65.88 223 PRO A O 1
ATOM 1756 N N . GLY A 1 224 ? 13.525 -10.857 -21.054 1.00 74.19 224 GLY A N 1
ATOM 1757 C CA . GLY A 1 224 ? 14.936 -10.494 -21.194 1.00 74.19 224 GLY A CA 1
ATOM 1758 C C . GLY A 1 224 ? 15.801 -10.867 -19.990 1.00 74.19 224 GLY A C 1
ATOM 1759 O O . GLY A 1 224 ? 15.453 -11.742 -19.195 1.00 74.19 224 GLY A O 1
ATOM 1760 N N . SER A 1 225 ? 16.975 -10.237 -19.912 1.00 77.94 225 SER A N 1
ATOM 1761 C CA . SER A 1 225 ? 17.938 -10.411 -18.821 1.00 77.94 225 SER A CA 1
ATOM 1762 C C . SER A 1 225 ? 17.540 -9.601 -17.582 1.00 77.94 225 SER A C 1
ATOM 1764 O O . SER A 1 225 ? 16.822 -8.605 -17.681 1.00 77.94 225 SER A O 1
ATOM 1766 N N . VAL A 1 226 ? 18.075 -9.976 -16.414 1.00 81.19 226 VAL A N 1
ATOM 1767 C CA . VAL A 1 226 ? 17.901 -9.224 -15.155 1.00 81.19 226 VAL A CA 1
ATOM 1768 C C . VAL A 1 226 ? 18.341 -7.764 -15.311 1.00 81.19 226 VAL A C 1
ATOM 1770 O O . VAL A 1 226 ? 17.673 -6.857 -14.823 1.00 81.19 226 VAL A O 1
ATOM 1773 N N . ALA A 1 227 ? 19.423 -7.514 -16.054 1.00 77.69 227 ALA A N 1
ATOM 1774 C CA . ALA A 1 227 ? 19.896 -6.161 -16.343 1.00 77.69 227 ALA A CA 1
ATOM 1775 C C . ALA A 1 227 ? 18.873 -5.345 -17.155 1.00 77.69 227 ALA A C 1
ATOM 1777 O O . ALA A 1 227 ? 18.603 -4.194 -16.819 1.00 77.69 227 ALA A O 1
ATOM 1778 N N . ALA A 1 228 ? 18.250 -5.948 -18.174 1.00 74.69 228 ALA A N 1
ATOM 1779 C CA . ALA A 1 228 ? 17.215 -5.286 -18.969 1.00 74.69 228 ALA A CA 1
ATOM 1780 C C . ALA A 1 228 ? 15.950 -4.997 -18.140 1.00 74.69 228 ALA A C 1
ATOM 1782 O O . ALA A 1 228 ? 15.367 -3.918 -18.245 1.00 74.69 228 ALA A O 1
ATOM 1783 N N . GLN A 1 229 ? 15.546 -5.936 -17.280 1.00 80.25 229 GLN A N 1
ATOM 1784 C CA . GLN A 1 229 ? 14.442 -5.748 -16.336 1.00 80.25 229 GLN A CA 1
ATOM 1785 C C . GLN A 1 229 ? 14.731 -4.615 -15.344 1.00 80.25 229 GLN A C 1
ATOM 1787 O O . GLN A 1 229 ? 13.868 -3.763 -15.113 1.00 80.25 229 GLN A O 1
ATOM 1792 N N . ARG A 1 230 ? 15.946 -4.573 -14.791 1.00 82.38 230 ARG A N 1
ATOM 1793 C CA . ARG A 1 230 ? 16.391 -3.499 -13.904 1.00 82.38 230 ARG A CA 1
ATOM 1794 C C . ARG A 1 230 ? 16.303 -2.145 -14.594 1.00 82.38 230 ARG A C 1
ATOM 1796 O O . ARG A 1 230 ? 15.624 -1.263 -14.078 1.00 82.38 230 ARG A O 1
ATOM 1803 N N . LEU A 1 231 ? 16.898 -2.016 -15.780 1.00 77.31 231 LEU A N 1
ATOM 1804 C CA . LEU A 1 231 ? 16.880 -0.778 -16.556 1.00 77.31 231 LEU A CA 1
ATOM 1805 C C . LEU A 1 231 ? 15.447 -0.304 -16.836 1.00 77.31 231 LEU A C 1
ATOM 1807 O O . LEU A 1 231 ? 15.121 0.843 -16.557 1.00 77.31 231 LEU A O 1
ATOM 1811 N N . ARG A 1 232 ? 14.556 -1.185 -17.311 1.00 78.81 232 ARG A N 1
ATOM 1812 C CA . ARG A 1 232 ? 13.139 -0.839 -17.550 1.00 78.81 232 ARG A CA 1
ATOM 1813 C C . ARG A 1 232 ? 12.425 -0.358 -16.290 1.00 78.81 232 ARG A C 1
ATOM 1815 O O . ARG A 1 232 ? 11.617 0.566 -16.349 1.00 78.81 232 ARG A O 1
ATOM 1822 N N . THR A 1 233 ? 12.729 -0.976 -15.153 1.00 81.75 233 THR A N 1
ATOM 1823 C CA . THR A 1 233 ? 12.126 -0.605 -13.871 1.00 81.75 233 THR A CA 1
ATOM 1824 C C . THR A 1 233 ? 12.653 0.747 -13.379 1.00 81.75 233 THR A C 1
ATOM 1826 O O . THR A 1 233 ? 11.871 1.570 -12.906 1.00 81.75 233 THR A O 1
ATOM 1829 N N . GLU A 1 234 ? 13.952 1.017 -13.544 1.00 78.75 234 GLU A N 1
ATOM 1830 C CA . GLU A 1 234 ? 14.563 2.319 -13.244 1.00 78.75 234 GLU A CA 1
ATOM 1831 C C . GLU A 1 234 ? 14.018 3.426 -14.160 1.00 78.75 234 GLU A C 1
ATOM 1833 O O . GLU A 1 234 ? 13.650 4.490 -13.665 1.00 78.75 234 GLU A O 1
ATOM 1838 N N . LEU A 1 235 ? 13.859 3.156 -15.462 1.00 76.06 235 LEU A N 1
ATOM 1839 C CA . LEU A 1 235 ? 13.215 4.062 -16.422 1.00 76.06 235 LEU A CA 1
ATOM 1840 C C . LEU A 1 235 ? 11.781 4.405 -15.996 1.00 76.06 235 LEU A C 1
ATOM 1842 O O . LEU A 1 235 ? 11.402 5.576 -15.956 1.00 76.06 235 LEU A O 1
ATOM 1846 N N . MET A 1 236 ? 10.986 3.396 -15.623 1.00 82.38 236 MET A N 1
ATOM 1847 C CA . MET A 1 236 ? 9.619 3.601 -15.140 1.00 82.38 236 MET A CA 1
ATOM 1848 C C . MET A 1 236 ? 9.585 4.443 -13.860 1.00 82.38 236 MET A C 1
ATOM 1850 O O . MET A 1 236 ? 8.785 5.376 -13.770 1.00 82.38 236 MET A O 1
ATOM 1854 N N . ALA A 1 237 ? 10.454 4.144 -12.888 1.00 81.44 237 ALA A N 1
ATOM 1855 C CA . ALA A 1 237 ? 10.575 4.935 -11.666 1.00 81.44 237 ALA A CA 1
ATOM 1856 C C . ALA A 1 237 ? 10.938 6.389 -11.990 1.00 81.44 237 ALA A C 1
ATOM 1858 O O . ALA A 1 237 ? 10.308 7.312 -11.478 1.00 81.44 237 ALA A O 1
ATOM 1859 N N . GLY A 1 238 ? 11.906 6.582 -12.883 1.00 75.00 238 GLY A N 1
ATOM 1860 C CA . GLY A 1 238 ? 12.356 7.885 -13.331 1.00 75.00 238 GLY A CA 1
ATOM 1861 C C . GLY A 1 238 ? 11.251 8.731 -13.963 1.00 75.00 238 GLY A C 1
ATOM 1862 O O . GLY A 1 238 ? 11.060 9.880 -13.568 1.00 75.00 238 GLY A O 1
ATOM 1863 N N . ALA A 1 239 ? 10.475 8.147 -14.878 1.00 76.06 239 ALA A N 1
ATOM 1864 C CA . ALA A 1 239 ? 9.361 8.831 -15.535 1.00 76.06 239 ALA A CA 1
ATOM 1865 C C . ALA A 1 239 ? 8.221 9.183 -14.561 1.00 76.06 239 ALA A C 1
ATOM 1867 O O . ALA A 1 239 ? 7.599 10.239 -14.669 1.00 76.06 239 ALA A O 1
ATOM 1868 N N . CYS A 1 240 ? 7.948 8.317 -13.581 1.00 80.75 240 CYS A N 1
ATOM 1869 C CA . CYS A 1 240 ? 6.820 8.495 -12.664 1.00 80.75 240 CYS A CA 1
ATOM 1870 C C . CYS A 1 240 ? 7.136 9.403 -11.468 1.00 80.75 240 CYS A C 1
ATOM 1872 O O . CYS A 1 240 ? 6.232 10.015 -10.892 1.00 80.75 240 CYS A O 1
ATOM 1874 N N . ALA A 1 241 ? 8.399 9.482 -11.052 1.00 80.19 241 ALA A N 1
ATOM 1875 C CA . ALA A 1 241 ? 8.767 10.138 -9.807 1.00 80.19 241 ALA A CA 1
ATOM 1876 C C . ALA A 1 241 ? 8.457 11.650 -9.750 1.00 80.19 241 ALA A C 1
ATOM 1878 O O . ALA A 1 241 ? 7.902 12.088 -8.739 1.00 80.19 241 ALA A O 1
ATOM 1879 N N . PRO A 1 242 ? 8.686 12.440 -10.812 1.00 76.75 242 PRO A N 1
ATOM 1880 C CA . PRO A 1 242 ? 8.306 13.856 -10.860 1.00 76.75 242 PRO A CA 1
ATOM 1881 C C . PRO A 1 242 ? 6.799 14.087 -10.661 1.00 76.75 242 PRO A C 1
ATOM 1883 O O . PRO A 1 242 ? 6.382 14.974 -9.913 1.00 76.75 242 PRO A O 1
ATOM 1886 N N . LEU A 1 243 ? 5.963 13.235 -11.261 1.00 78.75 243 LEU A N 1
ATOM 1887 C CA . LEU A 1 243 ? 4.507 13.287 -11.097 1.00 78.75 243 LEU A CA 1
ATOM 1888 C C . LEU A 1 243 ? 4.066 12.862 -9.695 1.00 78.75 243 LEU A C 1
ATOM 1890 O O . LEU A 1 243 ? 3.130 13.441 -9.140 1.00 78.75 243 LEU A O 1
ATOM 1894 N N . ALA A 1 244 ? 4.754 11.886 -9.103 1.00 78.25 244 ALA A N 1
ATOM 1895 C CA . ALA A 1 244 ? 4.502 11.446 -7.739 1.00 78.25 244 ALA A CA 1
ATOM 1896 C C . ALA A 1 244 ? 4.799 12.546 -6.705 1.00 78.25 244 ALA A C 1
ATOM 1898 O O . ALA A 1 244 ? 4.060 12.678 -5.729 1.00 78.25 244 ALA A O 1
ATOM 1899 N N . VAL A 1 245 ? 5.829 13.374 -6.915 1.00 81.06 245 VAL A N 1
ATOM 1900 C CA . VAL A 1 245 ? 6.066 14.551 -6.059 1.00 81.06 245 VAL A CA 1
ATOM 1901 C C . VAL A 1 245 ? 5.038 15.648 -6.344 1.00 81.06 245 VAL A C 1
ATOM 1903 O O . VAL A 1 245 ? 4.455 16.200 -5.406 1.00 81.06 245 VAL A O 1
ATOM 1906 N N . GLY A 1 246 ? 4.722 15.902 -7.619 1.00 77.88 246 GLY A N 1
ATOM 1907 C CA . GLY A 1 246 ? 3.679 16.850 -8.027 1.00 77.88 246 GLY A CA 1
ATOM 1908 C C . GLY A 1 246 ? 2.275 16.503 -7.507 1.00 77.88 246 GLY A C 1
ATOM 1909 O O . GLY A 1 246 ? 1.427 17.381 -7.357 1.00 77.88 246 GLY A O 1
ATOM 1910 N N . LEU A 1 247 ? 2.013 15.237 -7.177 1.00 84.69 247 LEU A N 1
ATOM 1911 C CA . LEU A 1 247 ? 0.795 14.792 -6.494 1.00 84.69 247 LEU A CA 1
ATOM 1912 C C . LEU A 1 247 ? 0.707 15.298 -5.047 1.00 84.69 247 LEU A C 1
ATOM 1914 O O . LEU A 1 247 ? -0.385 15.594 -4.570 1.00 84.69 247 LEU A O 1
ATOM 1918 N N . LEU A 1 248 ? 1.838 15.413 -4.351 1.00 85.31 248 LEU A N 1
ATOM 1919 C CA . LEU A 1 248 ? 1.890 15.818 -2.944 1.00 85.31 248 LEU A CA 1
ATOM 1920 C C . LEU A 1 248 ? 1.861 17.344 -2.756 1.00 85.31 248 LEU A C 1
ATOM 1922 O O . LEU A 1 248 ? 1.441 17.824 -1.702 1.00 85.31 248 LEU A O 1
ATOM 1926 N N . GLN A 1 249 ? 2.298 18.106 -3.761 1.00 84.12 249 GLN A N 1
ATOM 1927 C CA . GLN A 1 249 ? 2.383 19.571 -3.720 1.00 84.12 249 GLN A CA 1
ATOM 1928 C C . GLN A 1 249 ? 1.044 20.296 -3.480 1.00 84.12 249 GLN A C 1
ATOM 1930 O O . GLN A 1 249 ? 1.009 21.143 -2.586 1.00 84.12 249 GLN A O 1
ATOM 1935 N N . PRO A 1 250 ? -0.057 19.999 -4.203 1.00 85.38 250 PRO A N 1
ATOM 1936 C CA . PRO A 1 250 ? -1.304 20.756 -4.069 1.00 85.38 250 PRO A CA 1
ATOM 1937 C C . PRO A 1 250 ? -2.127 20.374 -2.830 1.00 85.38 250 PRO A C 1
ATOM 1939 O O . PRO A 1 250 ? -3.196 20.939 -2.618 1.00 85.38 250 PRO A O 1
ATOM 1942 N N . LEU A 1 251 ? -1.674 19.409 -2.021 1.00 86.81 251 LEU A N 1
ATOM 1943 C CA . LEU A 1 251 ? -2.467 18.894 -0.911 1.00 86.81 251 LEU A CA 1
ATOM 1944 C C . LEU A 1 251 ? -2.638 19.945 0.190 1.00 86.81 251 LEU A C 1
ATOM 1946 O O . LEU A 1 251 ? -1.686 20.345 0.869 1.00 86.81 251 LEU A O 1
ATOM 1950 N N . GLY A 1 252 ? -3.889 20.359 0.386 1.00 86.94 252 GLY A N 1
ATOM 1951 C CA . GLY A 1 252 ? -4.298 21.220 1.483 1.00 86.94 252 GLY A CA 1
ATOM 1952 C C . GLY A 1 252 ? -4.314 20.445 2.796 1.00 86.94 252 GLY A C 1
ATOM 1953 O O . GLY A 1 252 ? -4.986 19.427 2.928 1.00 86.94 252 GLY A O 1
ATOM 1954 N N . PHE A 1 253 ? -3.591 20.940 3.799 1.00 92.06 253 PHE A N 1
ATOM 1955 C CA . PHE A 1 253 ? -3.625 20.374 5.145 1.00 92.06 253 PHE A CA 1
ATOM 1956 C C . PHE A 1 253 ? -3.954 21.452 6.176 1.00 92.06 253 PHE A C 1
ATOM 1958 O O . PHE A 1 253 ? -3.421 22.564 6.085 1.00 92.06 253 PHE A O 1
ATOM 1965 N N . PRO A 1 254 ? -4.711 21.115 7.236 1.00 92.00 254 PRO A N 1
ATOM 1966 C CA . PRO A 1 254 ? -4.806 21.963 8.414 1.00 92.00 254 PRO A CA 1
ATOM 1967 C C . PRO A 1 254 ? -3.423 22.278 9.001 1.00 92.00 254 PRO A C 1
ATOM 1969 O O . PRO A 1 254 ? -2.442 21.554 8.786 1.00 92.00 254 PRO A O 1
ATOM 1972 N N . ARG A 1 255 ? -3.343 23.343 9.813 1.00 89.62 255 ARG A N 1
ATOM 1973 C CA . ARG A 1 255 ? -2.089 23.760 10.470 1.00 89.62 255 ARG A CA 1
ATOM 1974 C C . ARG A 1 255 ? -1.417 22.599 11.209 1.00 89.62 255 ARG A C 1
ATOM 1976 O O . ARG A 1 255 ? -0.206 22.437 11.090 1.00 89.62 255 ARG A O 1
ATOM 1983 N N . TRP A 1 256 ? -2.212 21.784 11.901 1.00 94.31 256 TRP A N 1
ATOM 1984 C CA . TRP A 1 256 ? -1.793 20.554 12.566 1.00 94.31 256 TRP A CA 1
ATOM 1985 C C . TRP A 1 256 ? -2.436 19.370 11.851 1.00 94.31 256 TRP A C 1
ATOM 1987 O O . TRP A 1 256 ? -3.655 19.233 11.876 1.00 94.31 256 TRP A O 1
ATOM 1997 N N . SER A 1 257 ? -1.634 18.522 11.210 1.00 96.31 257 SER A N 1
ATOM 1998 C CA . SER A 1 257 ? -2.162 17.420 10.403 1.00 96.31 257 SER A CA 1
ATOM 1999 C C . SER A 1 257 ? -1.356 16.139 10.589 1.00 96.31 257 SER A C 1
ATOM 2001 O O . SER A 1 257 ? -0.198 16.044 10.182 1.00 96.31 257 SER A O 1
ATOM 2003 N N . GLY A 1 258 ? -1.998 15.127 11.180 1.00 96.81 258 GLY A N 1
ATOM 2004 C CA . GLY A 1 258 ? -1.457 13.768 11.241 1.00 96.81 258 GLY A CA 1
ATOM 2005 C C . GLY A 1 258 ? -1.305 13.143 9.855 1.00 96.81 258 GLY A C 1
ATOM 2006 O O . GLY A 1 258 ? -0.316 12.457 9.619 1.00 96.81 258 GLY A O 1
ATOM 2007 N N . ALA A 1 259 ? -2.218 13.449 8.924 1.00 96.88 259 ALA A N 1
ATOM 2008 C CA . ALA A 1 259 ? -2.157 12.996 7.534 1.00 96.88 259 ALA A CA 1
ATOM 2009 C C . ALA A 1 259 ? -0.893 13.509 6.828 1.00 96.88 259 ALA A C 1
ATOM 2011 O O . ALA A 1 259 ? -0.161 12.719 6.235 1.00 96.88 259 ALA A O 1
ATOM 2012 N N . ARG A 1 260 ? -0.562 14.800 6.993 1.00 96.88 260 ARG A N 1
ATOM 2013 C CA . ARG A 1 260 ? 0.681 15.384 6.460 1.00 96.88 260 ARG A CA 1
ATOM 2014 C C . ARG A 1 260 ? 1.921 14.691 7.023 1.00 96.88 260 ARG A C 1
ATOM 2016 O O . ARG A 1 260 ? 2.865 14.420 6.291 1.00 96.88 260 ARG A O 1
ATOM 2023 N N . GLY A 1 261 ? 1.914 14.363 8.317 1.00 97.31 261 GLY A N 1
ATOM 2024 C CA . GLY A 1 261 ? 2.981 13.579 8.945 1.00 97.31 261 GLY A CA 1
ATOM 2025 C C . GLY A 1 261 ? 3.097 12.154 8.411 1.00 97.31 261 GLY A C 1
ATOM 2026 O O . GLY A 1 261 ? 4.197 11.698 8.111 1.00 97.31 261 GLY A O 1
ATOM 2027 N N . ALA A 1 262 ? 1.971 11.452 8.281 1.00 97.25 262 ALA A N 1
ATOM 2028 C CA . ALA A 1 262 ? 1.914 10.086 7.770 1.00 97.25 262 ALA A CA 1
ATOM 2029 C C . ALA A 1 262 ? 2.423 10.007 6.323 1.00 97.25 262 ALA A C 1
ATOM 2031 O O . ALA A 1 262 ? 3.297 9.193 6.027 1.00 97.25 262 ALA A O 1
ATOM 2032 N N . LEU A 1 263 ? 1.956 10.906 5.451 1.00 95.56 263 LEU A N 1
ATOM 2033 C CA . LEU A 1 263 ? 2.423 11.011 4.067 1.00 95.56 263 LEU A CA 1
ATOM 2034 C C . LEU A 1 263 ? 3.906 11.382 3.999 1.00 95.56 263 LEU A C 1
ATOM 2036 O O . LEU A 1 263 ? 4.650 10.753 3.251 1.00 95.56 263 LEU A O 1
ATOM 2040 N N . ALA A 1 264 ? 4.367 12.327 4.827 1.00 95.56 264 ALA A N 1
ATOM 2041 C CA . ALA A 1 264 ? 5.784 12.681 4.908 1.00 95.56 264 ALA A CA 1
ATOM 2042 C C . ALA A 1 264 ? 6.656 11.482 5.292 1.00 95.56 264 ALA A C 1
ATOM 2044 O O . ALA A 1 264 ? 7.728 11.285 4.714 1.00 95.56 264 ALA A O 1
ATOM 2045 N N . LEU A 1 265 ? 6.199 10.668 6.249 1.00 95.50 265 LEU A N 1
ATOM 2046 C CA . LEU A 1 265 ? 6.908 9.465 6.663 1.00 95.50 265 LEU A CA 1
ATOM 2047 C C . LEU A 1 265 ? 7.023 8.469 5.508 1.00 95.50 265 LEU A C 1
ATOM 2049 O O . LEU A 1 265 ? 8.135 8.040 5.201 1.00 95.50 265 LEU A O 1
ATOM 2053 N N . MET A 1 266 ? 5.898 8.153 4.860 1.00 94.44 266 MET A N 1
ATOM 2054 C CA . MET A 1 266 ? 5.849 7.200 3.751 1.00 94.44 266 MET A CA 1
ATOM 2055 C C . MET A 1 266 ? 6.685 7.676 2.562 1.00 94.44 266 MET A C 1
ATOM 2057 O O . MET A 1 266 ? 7.539 6.930 2.088 1.00 94.44 266 MET A O 1
ATOM 2061 N N . ALA A 1 267 ? 6.526 8.934 2.141 1.00 91.12 267 ALA A N 1
ATOM 2062 C CA . ALA A 1 267 ? 7.294 9.518 1.044 1.00 91.12 267 ALA A CA 1
ATOM 2063 C C . ALA A 1 267 ? 8.802 9.485 1.336 1.00 91.12 267 ALA A C 1
ATOM 2065 O O . ALA A 1 267 ? 9.591 9.047 0.502 1.00 91.12 267 ALA A O 1
ATOM 2066 N N . THR A 1 268 ? 9.208 9.853 2.556 1.00 91.12 268 THR A N 1
ATOM 2067 C CA . THR A 1 268 ? 10.620 9.823 2.961 1.00 91.12 268 THR A CA 1
ATOM 2068 C C . THR A 1 268 ? 11.176 8.400 2.972 1.00 91.12 268 THR A C 1
ATOM 2070 O O . THR A 1 268 ? 12.291 8.175 2.503 1.00 91.12 268 THR A O 1
ATOM 2073 N N . THR A 1 269 ? 10.454 7.418 3.522 1.00 89.69 269 THR A N 1
ATOM 2074 C CA . THR A 1 269 ? 10.967 6.040 3.585 1.00 89.69 269 THR A CA 1
ATOM 2075 C C . THR A 1 269 ? 11.015 5.383 2.211 1.00 89.69 269 THR A C 1
ATOM 2077 O O . THR A 1 269 ? 11.985 4.677 1.935 1.00 89.69 269 THR A O 1
ATOM 2080 N N . SER A 1 270 ? 10.045 5.666 1.337 1.00 86.88 270 SER A N 1
ATOM 2081 C CA . SER A 1 270 ? 10.044 5.202 -0.054 1.00 86.88 270 SER A CA 1
ATOM 2082 C C . SER A 1 270 ? 11.175 5.836 -0.862 1.00 86.88 270 SER A C 1
ATOM 2084 O O . SER A 1 270 ? 11.948 5.118 -1.491 1.00 86.88 270 SER A O 1
ATOM 2086 N N . ALA A 1 271 ? 11.369 7.155 -0.765 1.00 84.44 271 ALA A N 1
ATOM 2087 C CA . ALA A 1 271 ? 12.471 7.842 -1.441 1.00 84.44 271 ALA A CA 1
ATOM 2088 C C . ALA A 1 271 ? 13.843 7.346 -0.970 1.00 84.44 271 ALA A C 1
ATOM 2090 O O . ALA A 1 271 ? 14.760 7.190 -1.769 1.00 84.44 271 ALA A O 1
ATOM 2091 N N . ARG A 1 272 ? 13.996 7.022 0.321 1.00 84.56 272 ARG A N 1
ATOM 2092 C CA . ARG A 1 272 ? 15.223 6.386 0.826 1.00 84.56 272 ARG A CA 1
ATOM 2093 C C . ARG A 1 272 ? 15.435 4.980 0.281 1.00 84.56 272 ARG A C 1
ATOM 2095 O O . ARG A 1 272 ? 16.586 4.592 0.107 1.00 84.56 272 ARG A O 1
ATOM 2102 N N . ALA A 1 273 ? 14.370 4.201 0.109 1.00 80.06 273 ALA A N 1
ATOM 2103 C CA . ALA A 1 273 ? 14.471 2.866 -0.467 1.00 80.06 273 ALA A CA 1
ATOM 2104 C C . ALA A 1 273 ? 14.936 2.960 -1.926 1.00 80.06 273 ALA A C 1
ATOM 2106 O O . ALA A 1 273 ? 15.940 2.345 -2.268 1.00 80.06 273 ALA A O 1
ATOM 2107 N N . LEU A 1 274 ? 14.298 3.825 -2.720 1.00 76.12 274 LEU A N 1
ATOM 2108 C CA . LEU A 1 274 ? 14.689 4.117 -4.102 1.00 76.12 274 LEU A CA 1
ATOM 2109 C C . LEU A 1 274 ? 16.125 4.654 -4.200 1.00 76.12 274 LEU A C 1
ATOM 2111 O O . LEU A 1 274 ? 16.954 4.094 -4.913 1.00 76.12 274 LEU A O 1
ATOM 2115 N N . GLY A 1 275 ? 16.465 5.677 -3.413 1.00 76.50 275 GLY A N 1
ATOM 2116 C CA . GLY A 1 275 ? 17.791 6.296 -3.442 1.00 76.50 275 GLY A CA 1
ATOM 2117 C C . GLY A 1 275 ? 18.925 5.349 -3.037 1.00 76.50 275 GLY A C 1
ATOM 2118 O O . GLY A 1 275 ? 20.033 5.472 -3.547 1.00 76.50 275 GLY A O 1
ATOM 2119 N N . ARG A 1 276 ? 18.669 4.357 -2.172 1.00 78.12 276 ARG A N 1
ATOM 2120 C CA . ARG A 1 276 ? 19.667 3.319 -1.853 1.00 78.12 276 ARG A CA 1
ATOM 2121 C C . ARG A 1 276 ? 19.969 2.406 -3.030 1.00 78.12 276 ARG A C 1
ATOM 2123 O O . ARG A 1 276 ? 21.100 1.947 -3.138 1.00 78.12 276 ARG A O 1
ATOM 2130 N N . VAL A 1 277 ? 18.966 2.123 -3.855 1.00 68.56 277 VAL A N 1
ATOM 2131 C CA . VAL A 1 277 ? 19.134 1.280 -5.040 1.00 68.56 277 VAL A CA 1
ATOM 2132 C C . VAL A 1 277 ? 19.879 2.042 -6.137 1.00 68.56 277 VAL A C 1
ATOM 2134 O O . VAL A 1 277 ? 20.705 1.441 -6.821 1.00 68.56 277 VAL A O 1
ATOM 2137 N N . ALA A 1 278 ? 19.638 3.353 -6.263 1.00 65.25 278 ALA A N 1
ATOM 2138 C CA . ALA A 1 278 ? 20.136 4.135 -7.391 1.00 65.25 278 ALA A CA 1
ATOM 2139 C C . ALA A 1 278 ? 21.347 5.053 -7.107 1.00 65.25 278 ALA A C 1
ATOM 2141 O O . ALA A 1 278 ? 22.224 5.145 -7.955 1.00 65.25 278 ALA A O 1
ATOM 2142 N N . VAL A 1 279 ? 21.441 5.733 -5.949 1.00 60.53 279 VAL A N 1
ATOM 2143 C CA . VAL A 1 279 ? 22.298 6.943 -5.774 1.00 60.53 279 VAL A CA 1
ATOM 2144 C C . VAL A 1 279 ? 23.248 6.929 -4.577 1.00 60.53 279 VAL A C 1
ATOM 2146 O O . VAL A 1 279 ? 24.043 7.849 -4.387 1.00 60.53 279 VAL A O 1
ATOM 2149 N N . GLY A 1 280 ? 23.253 5.876 -3.765 1.00 61.75 280 GLY A N 1
ATOM 2150 C CA . GLY A 1 280 ? 24.120 5.822 -2.584 1.00 61.75 280 GLY A CA 1
ATOM 2151 C C . GLY A 1 280 ? 23.543 6.592 -1.381 1.00 61.75 280 GLY A C 1
ATOM 2152 O O . GLY A 1 280 ? 22.334 6.519 -1.142 1.00 61.75 280 GLY A O 1
ATOM 2153 N N . PRO A 1 281 ? 24.370 7.213 -0.511 1.00 54.62 281 PRO A N 1
ATOM 2154 C CA . PRO A 1 281 ? 23.922 7.636 0.814 1.00 54.62 281 PRO A CA 1
ATOM 2155 C C . PRO A 1 281 ? 22.843 8.731 0.738 1.00 54.62 281 PRO A C 1
ATOM 2157 O O . PRO A 1 281 ? 22.983 9.686 -0.021 1.00 54.62 281 PRO A O 1
ATOM 2160 N N . PRO A 1 282 ? 21.771 8.631 1.546 1.00 60.62 282 PRO A N 1
ATOM 2161 C CA . PRO A 1 282 ? 20.633 9.540 1.453 1.00 60.62 282 PRO A CA 1
ATOM 2162 C C . PRO A 1 282 ? 21.011 10.980 1.825 1.00 60.62 282 PRO A C 1
ATOM 2164 O O . PRO A 1 282 ? 21.837 11.198 2.717 1.00 60.62 282 PRO A O 1
ATOM 2167 N N . LEU A 1 283 ? 20.319 11.957 1.222 1.00 65.62 283 LEU A N 1
ATOM 2168 C CA . LEU A 1 283 ? 20.380 13.365 1.628 1.00 65.62 283 LEU A CA 1
ATOM 2169 C C . LEU A 1 283 ? 20.188 13.498 3.148 1.00 65.62 283 LEU A C 1
ATOM 2171 O O . LEU A 1 283 ? 19.332 12.834 3.743 1.00 65.62 283 LEU A O 1
ATOM 2175 N N . ARG A 1 284 ? 20.960 14.394 3.785 1.00 73.38 284 ARG A N 1
ATOM 2176 C C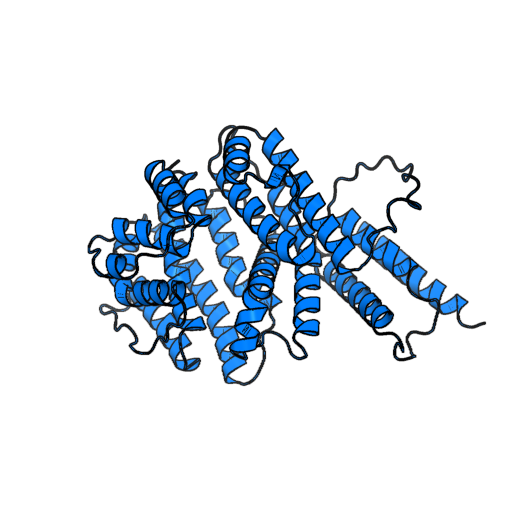A . ARG A 1 284 ? 20.977 14.574 5.253 1.00 73.38 284 ARG A CA 1
ATOM 2177 C C . ARG A 1 284 ? 19.575 14.765 5.846 1.00 73.38 284 ARG A C 1
ATOM 2179 O O . ARG A 1 284 ? 19.294 14.216 6.911 1.00 73.38 284 ARG A O 1
ATOM 2186 N N . LEU A 1 285 ? 18.687 15.485 5.150 1.00 73.50 285 LEU A N 1
ATOM 2187 C CA . LEU A 1 285 ? 17.313 15.740 5.599 1.00 73.50 285 LEU A CA 1
ATOM 2188 C C . LEU A 1 285 ? 16.492 14.446 5.738 1.00 73.50 285 LEU A C 1
ATOM 2190 O O . LEU A 1 285 ? 15.745 14.278 6.701 1.00 73.50 285 LEU A O 1
ATOM 2194 N N . LEU A 1 286 ? 16.687 13.491 4.827 1.00 80.56 286 LEU A N 1
ATOM 2195 C CA . LEU A 1 286 ? 15.976 12.212 4.827 1.00 80.56 286 LEU A CA 1
ATOM 2196 C C . LEU A 1 286 ? 16.542 11.241 5.873 1.00 80.56 286 LEU A C 1
ATOM 2198 O O . LEU A 1 286 ? 15.954 10.191 6.127 1.00 80.56 286 LEU A O 1
ATOM 2202 N N . GLY A 1 287 ? 17.656 11.579 6.534 1.00 83.31 287 GLY A N 1
ATOM 2203 C CA . GLY A 1 287 ? 18.330 10.742 7.530 1.00 83.31 287 GLY A CA 1
ATOM 2204 C C . GLY A 1 287 ? 17.457 10.354 8.730 1.00 83.31 287 GLY A C 1
ATOM 2205 O O . GLY A 1 287 ? 17.621 9.255 9.271 1.00 83.31 287 GLY A O 1
ATOM 2206 N N . HIS A 1 288 ? 16.468 11.182 9.086 1.00 89.94 288 HIS A N 1
ATOM 2207 C CA . HIS A 1 288 ? 15.615 11.001 10.267 1.00 89.94 288 HIS A CA 1
ATOM 2208 C C . HIS A 1 288 ? 14.110 11.078 9.932 1.00 89.94 288 HIS A C 1
ATOM 2210 O O . HIS A 1 288 ? 13.452 12.058 10.285 1.00 89.94 288 HIS A O 1
ATOM 2216 N N . PRO A 1 289 ? 13.535 10.035 9.304 1.00 92.19 289 PRO A N 1
ATOM 2217 C CA . PRO A 1 289 ? 12.194 10.074 8.718 1.00 92.19 289 PRO A CA 1
ATOM 2218 C C . PRO A 1 289 ? 11.100 10.387 9.742 1.00 92.19 289 PRO A C 1
ATOM 2220 O O . PRO A 1 289 ? 10.220 11.194 9.470 1.00 92.19 289 PRO A O 1
ATOM 2223 N N . LEU A 1 290 ? 11.192 9.841 10.960 1.00 93.50 290 LEU A N 1
ATOM 2224 C CA . LEU A 1 290 ? 10.222 10.134 12.017 1.00 93.50 290 LEU A CA 1
ATOM 2225 C C . LEU A 1 290 ? 10.280 11.594 12.486 1.00 93.50 290 LEU A C 1
ATOM 2227 O O . LEU A 1 290 ? 9.244 12.226 12.652 1.00 93.50 290 LEU A O 1
ATOM 2231 N N . ARG A 1 291 ? 11.484 12.145 12.699 1.00 94.94 291 ARG A N 1
ATOM 2232 C CA . ARG A 1 291 ? 11.634 13.552 13.113 1.00 94.94 291 ARG A CA 1
ATOM 2233 C C . ARG A 1 291 ? 11.093 14.484 12.034 1.00 94.94 291 ARG A C 1
ATOM 2235 O O . ARG A 1 291 ? 10.407 15.450 12.354 1.00 94.94 291 ARG A O 1
ATOM 2242 N N . LEU A 1 292 ? 11.367 14.163 10.770 1.00 95.31 292 LEU A N 1
ATOM 2243 C CA . LEU A 1 292 ? 10.860 14.911 9.628 1.00 95.31 292 LEU A CA 1
ATOM 2244 C C . LEU A 1 292 ? 9.333 14.830 9.530 1.00 95.31 292 LEU A C 1
ATOM 2246 O O . LEU A 1 292 ? 8.693 15.864 9.371 1.00 95.31 292 LEU A O 1
ATOM 2250 N N . ALA A 1 293 ? 8.749 13.644 9.711 1.00 96.62 293 ALA A N 1
ATOM 2251 C CA . ALA A 1 293 ? 7.304 13.442 9.735 1.00 96.62 293 ALA A CA 1
ATOM 2252 C C . ALA A 1 293 ? 6.622 14.260 10.841 1.00 96.62 293 ALA A C 1
ATOM 2254 O O . ALA A 1 293 ? 5.667 14.982 10.566 1.00 96.62 293 ALA A O 1
ATOM 2255 N N . LEU A 1 294 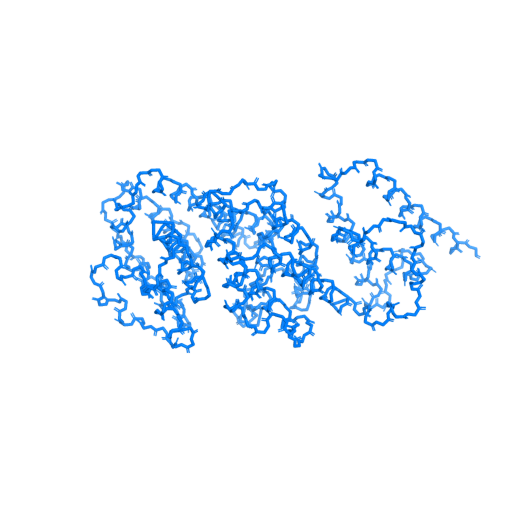? 7.151 14.226 12.070 1.00 96.56 294 LEU A N 1
ATOM 2256 C CA . LEU A 1 294 ? 6.646 15.035 13.186 1.00 96.56 294 LEU A CA 1
ATOM 2257 C C . LEU A 1 294 ? 6.776 16.542 12.907 1.00 96.56 294 LEU A C 1
ATOM 2259 O O . LEU A 1 294 ? 5.850 17.303 13.181 1.00 96.56 294 LEU A O 1
ATOM 2263 N N . GLY A 1 295 ? 7.889 16.979 12.311 1.00 96.56 295 GLY A N 1
ATOM 2264 C CA . GLY A 1 295 ? 8.062 18.363 11.865 1.00 96.56 295 GLY A CA 1
ATOM 2265 C C . GLY A 1 295 ? 7.041 18.761 10.796 1.00 96.56 295 GLY A C 1
ATOM 2266 O O . GLY A 1 295 ? 6.430 19.826 10.894 1.00 96.56 295 GLY A O 1
ATOM 2267 N N . CYS A 1 296 ? 6.794 17.877 9.825 1.00 96.69 296 CYS A N 1
ATOM 2268 C CA . CYS A 1 296 ? 5.767 18.063 8.807 1.00 96.69 296 CYS A CA 1
ATOM 2269 C C . CYS A 1 296 ? 4.379 18.137 9.437 1.00 96.69 296 CYS A C 1
ATOM 2271 O O . CYS A 1 296 ? 3.605 18.978 9.018 1.00 96.69 296 CYS A O 1
ATOM 2273 N N . MET A 1 297 ? 4.043 17.366 10.477 1.00 96.62 297 MET A N 1
ATOM 2274 C CA . MET A 1 297 ? 2.719 17.466 11.117 1.00 96.62 297 MET A CA 1
ATOM 2275 C C . MET A 1 297 ? 2.380 18.888 11.567 1.00 96.62 297 MET A C 1
ATOM 2277 O O . MET A 1 297 ? 1.226 19.297 11.459 1.00 96.62 297 MET A O 1
ATOM 2281 N N . ILE A 1 298 ? 3.377 19.646 12.021 1.00 96.44 298 ILE A N 1
ATOM 2282 C CA . ILE A 1 298 ? 3.198 20.956 12.661 1.00 96.44 298 ILE A CA 1
ATOM 2283 C C . ILE A 1 298 ? 3.497 22.112 11.693 1.00 96.44 298 ILE A C 1
ATOM 2285 O O . ILE A 1 298 ? 2.919 23.190 11.818 1.00 96.44 298 ILE A O 1
ATOM 2289 N N . SER A 1 299 ? 4.395 21.911 10.724 1.00 96.00 299 SER A N 1
ATOM 2290 C CA . SER A 1 299 ? 4.935 22.992 9.899 1.00 96.00 299 SER A CA 1
ATOM 2291 C C . SER A 1 299 ? 4.751 22.746 8.394 1.00 96.00 299 SER A C 1
ATOM 2293 O O . SER A 1 299 ? 5.433 21.885 7.828 1.00 96.00 299 SER A O 1
ATOM 2295 N N . PRO A 1 300 ? 3.925 23.565 7.710 1.00 93.38 300 PRO A N 1
ATOM 2296 C CA . PRO A 1 300 ? 3.853 23.584 6.247 1.00 93.38 300 PRO A CA 1
ATOM 2297 C C . PRO A 1 300 ? 5.205 23.890 5.582 1.00 93.38 300 PRO A C 1
ATOM 2299 O O . PRO A 1 300 ? 5.517 23.348 4.529 1.00 93.38 300 PRO A O 1
ATOM 2302 N N . ALA A 1 301 ? 6.053 24.709 6.213 1.00 94.19 301 ALA A N 1
ATOM 2303 C CA . ALA A 1 301 ? 7.379 25.029 5.681 1.00 94.19 301 ALA A CA 1
ATOM 2304 C C . ALA A 1 301 ? 8.331 23.819 5.708 1.00 94.19 301 ALA A C 1
ATOM 2306 O O . ALA A 1 301 ? 9.176 23.662 4.830 1.00 94.19 301 ALA A O 1
ATOM 2307 N N . VAL A 1 302 ? 8.214 22.941 6.713 1.00 95.06 302 VAL A N 1
ATOM 2308 C CA . VAL A 1 302 ? 8.965 21.673 6.732 1.00 95.06 302 VAL A CA 1
ATOM 2309 C C . VAL A 1 302 ? 8.461 20.739 5.631 1.00 95.06 302 VAL A C 1
ATOM 2311 O O . VAL A 1 302 ? 9.284 20.117 4.969 1.00 95.06 302 VAL A O 1
ATOM 2314 N N . TRP A 1 303 ? 7.146 20.695 5.396 1.00 94.69 303 TRP A N 1
ATOM 2315 C CA . TRP A 1 303 ? 6.551 19.951 4.282 1.00 94.69 303 TRP A CA 1
ATOM 2316 C C . TRP A 1 303 ? 7.073 20.431 2.922 1.00 94.69 303 TRP A C 1
ATOM 2318 O O . TRP A 1 303 ? 7.590 19.619 2.164 1.00 94.69 303 TRP A O 1
ATOM 2328 N N . GLY A 1 304 ? 7.063 21.743 2.658 1.00 91.62 304 GLY A N 1
ATOM 2329 C CA . GLY A 1 304 ? 7.624 22.304 1.421 1.00 91.62 304 GLY A CA 1
ATOM 2330 C C . GLY A 1 304 ? 9.097 21.932 1.213 1.00 91.62 304 GLY A C 1
ATOM 2331 O O . GLY A 1 304 ? 9.468 21.463 0.143 1.00 91.62 304 GLY A O 1
ATOM 2332 N N . ARG A 1 305 ? 9.927 22.024 2.265 1.00 92.62 305 ARG A N 1
ATOM 2333 C CA . ARG A 1 305 ? 11.340 21.598 2.203 1.00 92.62 305 ARG A CA 1
ATOM 2334 C C . ARG A 1 305 ? 11.515 20.104 1.935 1.00 92.62 305 ARG A C 1
ATOM 2336 O O . ARG A 1 305 ? 12.455 19.727 1.238 1.00 92.62 305 ARG A O 1
ATOM 2343 N N . LEU A 1 306 ? 10.646 19.259 2.500 1.00 92.12 306 LEU A N 1
ATOM 2344 C CA . LEU A 1 306 ? 10.633 17.831 2.189 1.00 92.12 306 LEU A CA 1
ATOM 2345 C C . LEU A 1 306 ? 10.349 17.622 0.700 1.00 92.12 306 LEU A C 1
ATOM 2347 O O . LEU A 1 306 ? 11.102 16.890 0.074 1.00 92.12 306 LEU A O 1
ATOM 2351 N N . LEU A 1 307 ? 9.331 18.277 0.134 1.00 88.81 307 LEU A N 1
ATOM 2352 C CA . LEU A 1 307 ? 8.999 18.130 -1.287 1.00 88.81 307 LEU A CA 1
ATOM 2353 C C . LEU A 1 307 ? 10.171 18.531 -2.192 1.00 88.81 307 LEU A C 1
ATOM 2355 O O . LEU A 1 307 ? 10.549 17.744 -3.051 1.00 88.81 307 LEU A O 1
ATOM 2359 N N . THR A 1 308 ? 10.837 19.658 -1.916 1.00 85.88 308 THR A N 1
ATOM 2360 C CA . THR A 1 308 ? 12.061 20.050 -2.641 1.00 85.88 308 THR A CA 1
ATOM 2361 C C . THR A 1 308 ? 13.169 18.999 -2.525 1.00 85.88 308 THR A C 1
ATOM 2363 O O . THR A 1 308 ? 13.857 18.708 -3.496 1.00 85.88 308 THR A O 1
ATOM 2366 N N . SER A 1 309 ? 13.342 18.392 -1.346 1.00 86.94 309 SER A N 1
ATOM 2367 C CA . SER A 1 309 ? 14.343 17.331 -1.158 1.00 86.94 309 SER A CA 1
ATOM 2368 C C . SER A 1 309 ? 13.970 16.028 -1.866 1.00 86.94 309 SER A C 1
ATOM 2370 O O . SER A 1 309 ? 14.860 15.282 -2.261 1.00 86.94 309 SER A O 1
ATOM 2372 N N . LEU A 1 310 ? 12.676 15.721 -1.994 1.00 84.06 310 LEU A N 1
ATOM 2373 C CA . LEU A 1 310 ? 12.210 14.576 -2.773 1.00 84.06 310 LEU A CA 1
ATOM 2374 C C . LEU A 1 310 ? 12.486 14.806 -4.259 1.00 84.06 310 LEU A C 1
ATOM 2376 O O . LEU A 1 310 ? 13.074 13.926 -4.879 1.00 84.06 310 LEU A O 1
ATOM 2380 N N . ASP A 1 311 ? 12.158 15.988 -4.786 1.00 81.44 311 ASP A N 1
ATOM 2381 C CA . ASP A 1 311 ? 12.491 16.375 -6.163 1.00 81.44 311 ASP A CA 1
ATOM 2382 C C . ASP A 1 311 ? 13.997 16.265 -6.426 1.00 81.44 311 ASP A C 1
ATOM 2384 O O . ASP A 1 311 ? 14.412 15.688 -7.428 1.00 81.44 311 ASP A O 1
ATOM 2388 N N . GLU A 1 312 ? 14.834 16.726 -5.493 1.00 81.00 312 GLU A N 1
ATOM 2389 C CA . GLU A 1 312 ? 16.286 16.612 -5.626 1.00 81.00 312 GLU A CA 1
ATOM 2390 C C . GLU A 1 312 ? 16.767 15.151 -5.632 1.00 81.00 312 GLU A C 1
ATOM 2392 O O . GLU A 1 312 ? 17.635 14.799 -6.430 1.00 81.00 312 GLU A O 1
ATOM 2397 N N . VAL A 1 313 ? 16.193 14.269 -4.802 1.00 80.19 313 VAL A N 1
ATOM 2398 C CA . VAL A 1 313 ? 16.514 12.829 -4.852 1.00 80.19 313 VAL A CA 1
ATOM 2399 C C . VAL A 1 313 ? 16.120 12.224 -6.188 1.00 80.19 313 VAL A C 1
ATOM 2401 O O . VAL A 1 313 ? 16.889 11.439 -6.742 1.00 80.19 313 VAL A O 1
ATOM 2404 N N . VAL A 1 314 ? 14.941 12.565 -6.703 1.00 75.56 314 VAL A N 1
ATOM 2405 C CA . VAL A 1 314 ? 14.463 12.076 -7.998 1.00 75.56 314 VAL A CA 1
ATOM 2406 C C . VAL A 1 314 ? 15.398 12.533 -9.110 1.00 75.56 314 VAL A C 1
ATOM 2408 O O . VAL A 1 314 ? 15.873 11.707 -9.884 1.00 75.56 314 VAL A O 1
ATOM 2411 N N . HIS A 1 315 ? 15.741 13.818 -9.124 1.00 75.19 315 HIS A N 1
ATOM 2412 C CA . HIS A 1 315 ? 16.682 14.391 -10.075 1.00 75.19 315 HIS A CA 1
ATOM 2413 C C . HIS A 1 315 ? 18.052 13.700 -10.018 1.00 75.19 315 HIS A C 1
ATOM 2415 O O . HIS A 1 315 ? 18.551 13.229 -11.033 1.00 75.19 315 HIS A O 1
ATOM 2421 N N . GLN A 1 316 ? 18.652 13.574 -8.829 1.00 76.69 316 GLN A N 1
ATOM 2422 C CA . GLN A 1 316 ? 19.947 12.902 -8.666 1.00 76.69 316 GLN A CA 1
ATOM 2423 C C . GLN A 1 316 ? 19.889 11.422 -9.075 1.00 76.69 316 GLN A C 1
ATOM 2425 O O . GLN A 1 316 ? 20.846 10.908 -9.649 1.00 76.69 316 GLN A O 1
ATOM 2430 N N . THR A 1 317 ? 18.763 10.753 -8.808 1.00 73.19 317 THR A N 1
ATOM 2431 C CA . THR A 1 317 ? 18.515 9.364 -9.222 1.00 73.19 317 THR A CA 1
ATOM 2432 C C . THR A 1 317 ? 18.525 9.221 -10.728 1.00 73.19 317 THR A C 1
ATOM 2434 O O . THR A 1 317 ? 19.257 8.385 -11.251 1.00 73.19 317 THR A O 1
ATOM 2437 N N . LEU A 1 318 ? 17.781 10.082 -11.415 1.00 71.44 318 LEU A N 1
ATOM 2438 C CA . LEU A 1 318 ? 17.748 10.130 -12.868 1.00 71.44 318 LEU A CA 1
ATOM 2439 C C . LEU A 1 318 ? 19.140 10.403 -13.443 1.00 71.44 318 LEU A C 1
ATOM 2441 O O . LEU A 1 318 ? 19.640 9.605 -14.227 1.00 71.44 318 LEU A O 1
ATOM 2445 N N . CYS A 1 319 ? 19.811 11.473 -13.000 1.00 73.94 319 CYS A N 1
ATOM 2446 C CA . CYS A 1 319 ? 21.136 11.820 -13.513 1.00 73.94 319 CYS A CA 1
ATOM 2447 C C . CYS A 1 319 ? 22.131 10.665 -13.379 1.00 73.94 319 CYS A C 1
ATOM 2449 O O . CYS A 1 319 ? 22.903 10.410 -14.298 1.00 73.94 319 CYS A O 1
ATOM 2451 N N . ARG A 1 320 ? 22.116 9.950 -12.250 1.00 74.12 320 ARG A N 1
ATOM 2452 C CA . ARG A 1 320 ? 23.050 8.850 -12.025 1.00 74.12 320 ARG A CA 1
ATOM 2453 C C . ARG A 1 320 ? 22.713 7.594 -12.811 1.00 74.12 320 ARG A C 1
ATOM 2455 O O . ARG A 1 320 ? 23.623 7.014 -13.398 1.00 74.12 320 ARG A O 1
ATOM 2462 N N . SER A 1 321 ? 21.447 7.177 -12.833 1.00 69.00 321 SER A N 1
ATOM 2463 C CA . SER A 1 321 ? 21.020 6.002 -13.608 1.00 69.00 321 SER A CA 1
ATOM 2464 C C . SER A 1 321 ? 21.347 6.144 -15.100 1.00 69.00 321 SER A C 1
ATOM 2466 O O . SER A 1 321 ? 21.533 5.134 -15.773 1.00 69.00 321 SER A O 1
ATOM 2468 N N . PHE A 1 322 ? 21.490 7.377 -15.598 1.00 67.88 322 PHE A N 1
ATOM 2469 C CA . PHE A 1 322 ? 21.855 7.665 -16.989 1.00 67.88 322 PHE A CA 1
ATOM 2470 C C . PHE A 1 322 ? 23.301 8.134 -17.189 1.00 67.88 322 PHE A C 1
ATOM 2472 O O . PHE A 1 322 ? 23.662 8.538 -18.286 1.00 67.88 322 PHE A O 1
ATOM 2479 N N . GLY A 1 323 ? 24.156 8.083 -16.161 1.00 71.19 323 GLY A N 1
ATOM 2480 C CA . GLY A 1 323 ? 25.568 8.462 -16.308 1.00 71.19 323 GLY A CA 1
ATOM 2481 C C . GLY A 1 323 ? 25.801 9.952 -16.599 1.00 71.19 323 GLY A C 1
ATOM 2482 O O . GLY A 1 323 ? 26.874 10.332 -17.055 1.00 71.19 323 GLY A O 1
ATOM 2483 N N . LEU A 1 324 ? 24.834 10.817 -16.286 1.00 68.62 324 LEU A N 1
ATOM 2484 C CA . LEU A 1 324 ? 24.889 12.272 -16.485 1.00 68.62 324 LEU A CA 1
ATOM 2485 C C . LEU A 1 324 ? 25.586 13.003 -15.319 1.00 68.62 324 LEU A C 1
ATOM 2487 O O . LEU A 1 324 ? 25.489 14.227 -15.167 1.00 68.62 324 LEU A O 1
ATOM 2491 N N . GLU A 1 325 ? 26.300 12.260 -14.469 1.00 67.31 325 GLU A N 1
ATOM 2492 C CA . GLU A 1 325 ? 27.068 12.781 -13.339 1.00 67.31 325 GLU A CA 1
ATOM 2493 C C . GLU A 1 325 ? 28.282 13.586 -13.836 1.00 67.31 325 GLU A C 1
ATOM 2495 O O . GLU A 1 325 ? 29.387 13.075 -13.973 1.00 67.31 325 GLU A O 1
ATOM 2500 N N . GLY A 1 326 ? 28.086 14.876 -14.113 1.00 55.69 326 GLY A N 1
ATOM 2501 C CA . GLY A 1 326 ? 29.172 15.785 -14.505 1.00 55.69 326 GLY A CA 1
ATOM 2502 C C . GLY A 1 326 ? 28.796 16.805 -15.575 1.00 55.69 326 GLY A C 1
ATOM 2503 O O . GLY A 1 326 ? 29.372 17.892 -15.587 1.00 55.69 326 GLY A O 1
ATOM 2504 N N . ALA A 1 327 ? 27.774 16.522 -16.390 1.00 54.56 327 ALA A N 1
ATOM 2505 C CA . ALA A 1 327 ? 27.287 17.442 -17.425 1.00 54.56 327 ALA A CA 1
ATOM 2506 C C . ALA A 1 327 ? 26.788 18.783 -16.841 1.00 54.56 327 ALA A C 1
ATOM 2508 O O . ALA A 1 327 ? 26.866 19.829 -17.475 1.00 54.56 327 ALA A O 1
ATOM 2509 N N . HIS A 1 328 ? 26.354 18.784 -15.578 1.00 47.25 328 HIS A N 1
ATOM 2510 C CA . HIS A 1 328 ? 25.662 19.917 -14.963 1.00 47.25 328 HIS A CA 1
ATOM 2511 C C . HIS A 1 328 ? 26.540 20.995 -14.309 1.00 47.25 328 HIS A C 1
ATOM 2513 O O . HIS A 1 328 ? 26.011 22.041 -13.936 1.00 47.25 328 HIS A O 1
ATOM 2519 N N . ARG A 1 329 ? 27.851 20.782 -14.121 1.00 43.41 329 ARG A N 1
ATOM 2520 C CA . ARG A 1 329 ? 28.702 21.803 -13.467 1.00 43.41 329 ARG A CA 1
ATOM 2521 C C . ARG A 1 329 ? 29.377 22.774 -14.433 1.00 43.41 329 ARG A C 1
ATOM 2523 O O . ARG A 1 329 ? 29.869 23.798 -13.967 1.00 43.41 329 ARG A O 1
ATOM 2530 N N . SER A 1 330 ? 29.372 22.489 -15.734 1.00 37.38 330 SER A N 1
ATOM 2531 C CA . SER A 1 330 ? 30.249 23.186 -16.686 1.00 37.38 330 SER A CA 1
ATOM 2532 C C . SER A 1 330 ? 29.523 23.956 -17.792 1.00 37.38 330 SER A C 1
ATOM 2534 O O . SER A 1 330 ? 30.115 24.885 -18.329 1.00 37.38 330 SER A O 1
ATOM 2536 N N . SER A 1 331 ? 28.279 23.612 -18.149 1.00 35.81 331 SER A N 1
ATOM 2537 C CA . SER A 1 331 ? 27.655 24.120 -19.388 1.00 35.81 331 SER A CA 1
ATOM 2538 C C . SER A 1 331 ? 26.276 24.761 -19.241 1.00 35.81 331 SER A C 1
ATOM 2540 O O . SER A 1 331 ? 25.832 25.418 -20.178 1.00 35.81 331 SER A O 1
ATOM 2542 N N . ILE A 1 332 ? 25.617 24.688 -18.080 1.00 40.47 332 ILE A N 1
ATOM 2543 C CA . ILE A 1 332 ? 24.390 25.469 -17.872 1.00 40.47 332 ILE A CA 1
ATOM 2544 C C . ILE A 1 332 ? 24.779 26.849 -17.360 1.00 40.47 332 ILE A C 1
ATOM 2546 O O . ILE A 1 332 ? 24.745 27.146 -16.163 1.00 40.47 332 ILE A O 1
ATOM 2550 N N . GLY A 1 333 ? 25.153 27.712 -18.306 1.00 34.62 333 GLY A N 1
ATOM 2551 C CA . GLY A 1 333 ? 24.930 29.136 -18.136 1.00 34.62 333 GLY A CA 1
ATOM 2552 C C . GLY A 1 333 ? 23.483 29.303 -17.694 1.00 34.62 333 GLY A C 1
ATOM 2553 O O . GLY A 1 333 ? 22.569 28.911 -18.410 1.00 34.62 333 GLY A O 1
ATOM 2554 N N . ARG A 1 334 ? 23.299 29.780 -16.461 1.00 32.53 334 ARG A N 1
ATOM 2555 C CA . ARG A 1 334 ? 22.003 30.076 -15.848 1.00 32.53 334 ARG A CA 1
ATOM 2556 C C . ARG A 1 334 ? 21.121 30.736 -16.920 1.00 32.53 334 ARG A C 1
ATOM 2558 O O . ARG A 1 334 ? 21.462 31.855 -17.314 1.00 32.53 334 ARG A O 1
ATOM 2565 N N . PRO A 1 335 ? 20.062 30.083 -17.434 1.00 33.19 335 PRO A N 1
ATOM 2566 C CA . PRO A 1 335 ? 19.207 30.715 -18.423 1.00 33.19 335 PRO A CA 1
ATOM 2567 C C . PRO A 1 335 ? 18.697 32.010 -17.798 1.00 33.19 335 PRO A C 1
ATOM 2569 O O . PRO A 1 335 ? 18.130 31.994 -16.705 1.00 33.19 335 PRO A O 1
ATOM 2572 N N . GLN A 1 336 ? 18.936 33.148 -18.448 1.00 30.70 336 GLN A N 1
ATOM 2573 C CA . GLN A 1 336 ? 18.399 34.447 -18.028 1.00 30.70 336 GLN A CA 1
ATOM 2574 C C . GLN A 1 336 ? 16.892 34.557 -18.322 1.00 30.70 336 GLN A C 1
ATOM 2576 O O . GLN A 1 336 ? 16.372 35.636 -18.585 1.00 30.70 336 GLN A O 1
ATOM 2581 N N . THR A 1 337 ? 16.165 33.445 -18.276 1.00 33.78 337 THR A N 1
ATOM 2582 C CA . THR A 1 337 ? 14.709 33.436 -18.283 1.00 33.78 337 THR A CA 1
ATOM 2583 C C . THR A 1 337 ? 14.249 33.458 -16.835 1.00 33.78 337 THR A C 1
ATOM 2585 O O . THR A 1 337 ? 14.520 32.541 -16.067 1.00 33.78 337 THR A O 1
ATOM 2588 N N . THR A 1 338 ? 13.537 34.513 -16.459 1.00 32.62 338 THR A N 1
ATOM 2589 C CA . THR A 1 338 ? 12.940 34.789 -15.141 1.00 32.62 338 THR A CA 1
ATOM 2590 C C . THR A 1 338 ? 11.885 33.769 -14.674 1.00 32.62 338 THR A C 1
ATOM 2592 O O . THR A 1 338 ? 11.124 34.056 -13.754 1.00 32.62 338 THR A O 1
ATOM 2595 N N . CYS A 1 339 ? 11.822 32.576 -15.269 1.00 31.09 339 CYS A N 1
ATOM 2596 C CA . CYS A 1 339 ? 10.977 31.493 -14.785 1.00 31.09 339 CYS A CA 1
ATOM 2597 C C . CYS A 1 339 ? 11.684 30.773 -13.636 1.00 31.09 339 CYS A C 1
ATOM 2599 O O . CYS A 1 339 ? 12.701 30.108 -13.825 1.00 31.09 339 CYS A O 1
ATOM 2601 N N . GLU A 1 340 ? 11.139 30.917 -12.429 1.00 31.80 340 GLU A N 1
ATOM 2602 C CA . GLU A 1 340 ? 11.547 30.124 -11.274 1.00 31.80 340 GLU A CA 1
ATOM 2603 C C . GLU A 1 340 ? 11.471 28.620 -11.607 1.00 31.80 340 GLU A C 1
ATOM 2605 O O . GLU A 1 340 ? 10.480 28.184 -12.206 1.00 31.80 340 GLU A O 1
ATOM 2610 N N . PRO A 1 341 ? 12.470 27.806 -11.210 1.00 36.16 341 PRO A N 1
ATOM 2611 C CA . PRO A 1 341 ? 12.475 26.364 -11.431 1.00 36.16 341 PRO A CA 1
ATOM 2612 C C . PRO A 1 341 ? 11.415 25.733 -10.523 1.00 36.16 341 PRO A C 1
ATOM 2614 O O . PRO A 1 341 ? 11.689 25.334 -9.396 1.00 36.16 341 PRO A O 1
ATOM 2617 N N . THR A 1 342 ? 10.168 25.730 -10.983 1.00 40.91 342 THR A N 1
ATOM 2618 C CA . THR A 1 342 ? 8.997 25.385 -10.163 1.00 40.91 342 THR A CA 1
ATOM 2619 C C . THR A 1 342 ? 8.338 24.075 -10.570 1.00 40.91 342 THR A C 1
ATOM 2621 O O . THR A 1 342 ? 7.408 23.645 -9.895 1.00 40.91 342 THR A O 1
ATOM 2624 N N . SER A 1 343 ? 8.817 23.395 -11.619 1.00 45.78 343 SER A N 1
ATOM 2625 C CA . SER A 1 343 ? 8.186 22.162 -12.093 1.00 45.78 343 SER A CA 1
ATOM 2626 C C . SER A 1 343 ? 9.177 21.002 -12.261 1.00 45.78 343 SER A C 1
ATOM 2628 O O . SER A 1 343 ? 10.119 21.129 -13.041 1.00 45.78 343 SER A O 1
ATOM 2630 N N . PRO A 1 344 ? 8.929 19.841 -11.626 1.00 45.59 344 PRO A N 1
ATOM 2631 C CA . PRO A 1 344 ? 9.640 18.579 -11.868 1.00 45.59 344 PRO A CA 1
ATOM 2632 C C . PRO A 1 344 ? 9.648 18.134 -13.345 1.00 45.59 344 PRO A C 1
ATOM 2634 O O . PRO A 1 344 ? 10.523 17.383 -13.773 1.00 45.59 344 PRO A O 1
ATOM 2637 N N . ILE A 1 345 ? 8.706 18.640 -14.149 1.00 47.75 345 ILE A N 1
ATOM 2638 C CA . ILE A 1 345 ? 8.660 18.449 -15.605 1.00 47.75 345 ILE A CA 1
ATOM 2639 C C . ILE A 1 345 ? 9.833 19.160 -16.285 1.00 47.75 345 ILE A C 1
ATOM 2641 O O . ILE A 1 345 ? 10.408 18.607 -17.209 1.00 47.75 345 ILE A O 1
ATOM 2645 N N . HIS A 1 346 ? 10.258 20.329 -15.798 1.00 47.78 346 HIS A N 1
ATOM 2646 C CA . HIS A 1 346 ? 11.427 21.028 -16.336 1.00 47.78 346 HIS A CA 1
ATOM 2647 C C . HIS A 1 346 ? 12.699 20.185 -16.185 1.00 47.78 346 HIS A C 1
ATOM 2649 O O . HIS A 1 346 ? 13.514 20.153 -17.090 1.00 47.78 346 HIS A O 1
ATOM 2655 N N . SER A 1 347 ? 12.833 19.418 -15.099 1.00 44.94 347 SER A N 1
ATOM 2656 C CA . SER A 1 347 ? 13.946 18.480 -14.931 1.00 44.94 347 SER A CA 1
ATOM 2657 C C . SER A 1 347 ? 13.891 17.297 -15.899 1.00 44.94 347 SER A C 1
ATOM 2659 O O . SER A 1 347 ? 14.930 16.939 -16.441 1.00 44.94 347 SER A O 1
ATOM 2661 N N . ILE A 1 348 ? 12.709 16.716 -16.155 1.00 51.75 348 ILE A N 1
ATOM 2662 C CA . ILE A 1 348 ? 12.544 15.675 -17.190 1.00 51.75 348 ILE A CA 1
ATOM 2663 C C . ILE A 1 348 ? 12.890 16.241 -18.570 1.00 51.75 348 ILE A C 1
ATOM 2665 O O . ILE A 1 348 ? 13.592 15.591 -19.333 1.00 51.75 348 ILE A O 1
ATOM 2669 N N . LEU A 1 349 ? 12.431 17.456 -18.873 1.00 50.41 349 LEU A N 1
ATOM 2670 C CA . LEU A 1 349 ? 12.667 18.118 -20.153 1.00 50.41 349 LEU A CA 1
ATOM 2671 C C . LEU A 1 349 ? 14.128 18.534 -20.337 1.00 50.41 349 LEU A C 1
ATOM 2673 O O . LEU A 1 349 ? 14.667 18.320 -21.409 1.00 50.41 349 LEU A O 1
ATOM 2677 N N . CYS A 1 350 ? 14.807 19.033 -19.303 1.00 47.03 350 CYS A N 1
ATOM 2678 C CA . CYS A 1 350 ? 16.242 19.314 -19.367 1.00 47.03 350 CYS A CA 1
ATOM 2679 C C . CYS A 1 350 ? 17.076 18.031 -19.486 1.00 47.03 350 CYS A C 1
ATOM 2681 O O . CYS A 1 350 ? 18.097 18.043 -20.161 1.00 47.03 350 CYS A O 1
ATOM 2683 N N . LEU A 1 351 ? 16.652 16.926 -18.858 1.00 50.12 351 LEU A N 1
ATOM 2684 C CA . LEU A 1 351 ? 17.261 15.605 -19.057 1.00 50.12 351 LEU A CA 1
ATOM 2685 C C . LEU A 1 351 ? 17.048 15.107 -20.491 1.00 50.12 351 LEU A C 1
ATOM 2687 O O . LEU A 1 351 ? 17.962 14.546 -21.082 1.00 50.12 351 LEU A O 1
ATOM 2691 N N . PHE A 1 352 ? 15.865 15.351 -21.055 1.00 53.47 352 PHE A N 1
ATOM 2692 C CA . PHE A 1 352 ? 15.533 15.020 -22.435 1.00 53.47 352 PHE A CA 1
ATOM 2693 C C . PHE A 1 352 ? 16.345 15.842 -23.441 1.00 53.47 352 PHE A C 1
ATOM 2695 O O . PHE A 1 352 ? 16.909 15.292 -24.375 1.00 53.47 352 PHE A O 1
ATOM 2702 N N . GLU A 1 353 ? 16.430 17.154 -23.235 1.00 46.72 353 GLU A N 1
ATOM 2703 C CA . GLU A 1 353 ? 17.143 18.104 -24.089 1.00 46.72 353 GLU A CA 1
ATOM 2704 C C . GLU A 1 353 ? 18.659 17.882 -24.019 1.00 46.72 353 GLU A C 1
ATOM 2706 O O . GLU A 1 353 ? 19.320 17.815 -25.051 1.00 46.72 353 GLU A O 1
ATOM 2711 N N . ALA A 1 354 ? 19.210 17.663 -22.819 1.00 47.97 354 ALA A N 1
ATOM 2712 C CA . ALA A 1 354 ? 20.620 17.320 -22.646 1.00 47.97 354 ALA A CA 1
ATOM 2713 C C . ALA A 1 354 ? 20.990 16.001 -23.338 1.00 47.97 354 ALA A C 1
ATOM 2715 O O . ALA A 1 354 ? 22.108 15.882 -23.833 1.00 47.97 354 ALA A O 1
ATOM 2716 N N . GLU A 1 355 ? 20.065 15.039 -23.396 1.00 49.09 355 GLU A N 1
ATOM 2717 C CA . GLU A 1 355 ? 20.312 13.750 -24.036 1.00 49.09 355 GLU A CA 1
ATOM 2718 C C . GLU A 1 355 ? 20.054 13.764 -25.542 1.00 49.09 355 GLU A C 1
ATOM 2720 O O . GLU A 1 355 ? 20.842 13.208 -26.299 1.00 49.09 355 GLU A O 1
ATOM 2725 N N . ALA A 1 356 ? 19.035 14.486 -26.012 1.00 46.94 356 ALA A N 1
ATOM 2726 C CA . ALA A 1 356 ? 18.827 14.741 -27.435 1.00 46.94 356 ALA A CA 1
ATOM 2727 C C . ALA A 1 356 ? 20.034 15.462 -28.065 1.00 46.94 356 ALA A C 1
ATOM 2729 O O . ALA A 1 356 ? 20.412 15.151 -29.192 1.00 46.94 356 ALA A O 1
ATOM 2730 N N . LEU A 1 357 ? 20.677 16.367 -27.317 1.00 42.62 357 LEU A N 1
ATOM 2731 C CA . LEU A 1 357 ? 21.904 17.066 -27.718 1.00 42.62 357 LEU A CA 1
ATOM 2732 C C . LEU A 1 357 ? 23.185 16.221 -27.559 1.00 42.62 357 LEU A C 1
ATOM 2734 O O . LEU A 1 357 ? 24.237 16.634 -28.043 1.00 42.62 357 LEU A O 1
ATOM 2738 N N . SER A 1 358 ? 23.131 15.075 -26.868 1.00 41.94 358 SER A N 1
ATOM 2739 C CA . SER A 1 358 ? 24.281 14.181 -26.639 1.00 41.94 358 SER A CA 1
ATOM 2740 C C . SER A 1 358 ? 24.282 12.937 -27.541 1.00 41.94 358 SER A C 1
ATOM 2742 O O . SER A 1 358 ? 25.244 12.157 -27.516 1.00 41.94 358 SER A O 1
ATOM 2744 N N . LEU A 1 359 ? 23.222 12.740 -28.336 1.00 40.72 359 LEU A N 1
ATOM 2745 C CA . LEU A 1 359 ? 23.135 11.669 -29.324 1.00 40.72 359 LEU A CA 1
ATOM 2746 C C . LEU A 1 359 ? 24.132 11.923 -30.471 1.00 40.72 359 LEU A C 1
ATOM 2748 O O . LEU A 1 359 ? 24.228 13.046 -30.963 1.00 40.72 359 LEU A O 1
ATOM 2752 N N . PRO A 1 360 ? 24.885 10.900 -30.915 1.00 42.41 360 PRO A N 1
ATOM 2753 C CA . PRO A 1 360 ? 25.815 11.057 -32.025 1.00 42.41 360 PRO A CA 1
ATOM 2754 C C . PRO A 1 360 ? 25.065 11.428 -33.312 1.00 42.41 360 PRO A C 1
ATOM 2756 O O . PRO A 1 360 ? 24.066 10.798 -33.658 1.00 42.41 360 PRO A O 1
ATOM 2759 N N . GLU A 1 361 ? 25.580 12.426 -34.033 1.00 41.16 361 GLU A N 1
ATOM 2760 C CA . GLU A 1 361 ? 25.110 12.839 -35.360 1.00 41.16 361 GLU A CA 1
ATOM 2761 C C . GLU A 1 361 ? 25.367 11.704 -36.370 1.00 41.16 361 GLU A C 1
ATOM 2763 O O . GLU A 1 361 ? 26.421 11.615 -36.999 1.00 41.16 361 GLU A O 1
ATOM 2768 N N . GLY A 1 362 ? 24.432 10.761 -36.479 1.00 44.22 362 GLY A N 1
ATOM 2769 C CA . GLY A 1 362 ? 24.528 9.628 -37.393 1.00 44.22 362 GLY A CA 1
ATOM 2770 C C . GLY A 1 362 ? 23.164 8.989 -37.670 1.00 44.22 362 GLY A C 1
ATOM 2771 O O . GLY A 1 362 ? 22.249 9.092 -36.852 1.00 44.22 362 GLY A O 1
ATOM 2772 N N . PRO A 1 363 ? 22.982 8.332 -38.828 1.00 40.12 363 PRO A N 1
ATOM 2773 C CA . PRO A 1 363 ? 21.688 7.788 -39.224 1.00 40.12 363 PRO A CA 1
ATOM 2774 C C . PRO A 1 363 ? 21.232 6.646 -38.300 1.00 40.12 363 PRO A C 1
ATOM 2776 O O . PRO A 1 363 ? 21.901 5.619 -38.181 1.00 40.12 363 PRO A O 1
ATOM 2779 N N . LEU A 1 364 ? 20.024 6.787 -37.733 1.00 39.28 364 LEU A N 1
ATOM 2780 C CA . LEU A 1 364 ? 19.335 5.802 -36.873 1.00 39.28 364 LEU A CA 1
ATOM 2781 C C . LEU A 1 364 ? 19.109 4.426 -37.533 1.00 39.28 364 LEU A C 1
ATOM 2783 O O . LEU A 1 364 ? 18.695 3.476 -36.873 1.00 39.28 364 LEU A O 1
ATOM 2787 N N . SER A 1 365 ? 19.359 4.302 -38.839 1.00 37.03 365 SER A N 1
ATOM 2788 C CA . SER A 1 365 ? 19.228 3.055 -39.594 1.00 37.03 365 SER A CA 1
ATOM 2789 C C . SER A 1 365 ? 20.376 2.068 -39.364 1.00 37.03 365 SER A C 1
ATOM 2791 O O . SER A 1 365 ? 20.292 0.933 -39.831 1.00 37.03 365 SER A O 1
ATOM 2793 N N . GLN A 1 366 ? 21.458 2.475 -38.693 1.00 43.56 366 GLN A N 1
ATOM 2794 C CA . GLN A 1 366 ? 22.532 1.565 -38.305 1.00 43.56 366 GLN A CA 1
ATOM 2795 C C . GLN A 1 366 ? 22.313 1.095 -36.868 1.00 43.56 366 GLN A C 1
ATOM 2797 O O . GLN A 1 366 ? 22.201 1.898 -35.945 1.00 43.56 366 GLN A O 1
ATOM 2802 N N . GLN A 1 367 ? 22.234 -0.225 -36.690 1.00 39.34 367 GLN A N 1
ATOM 2803 C CA . GLN A 1 367 ? 22.171 -0.873 -35.384 1.00 39.34 367 GLN A CA 1
ATOM 2804 C C . GLN A 1 367 ? 23.307 -0.306 -34.512 1.00 39.34 367 GLN A C 1
ATOM 2806 O O . GLN A 1 367 ? 24.460 -0.393 -34.945 1.00 39.34 367 GLN A O 1
ATOM 2811 N N . PRO A 1 368 ? 23.027 0.311 -33.345 1.00 43.12 368 PRO A N 1
ATOM 2812 C CA . PRO A 1 368 ? 24.072 0.954 -32.563 1.00 43.12 368 PRO A CA 1
ATOM 2813 C C . PRO A 1 368 ? 25.139 -0.085 -32.222 1.00 43.12 368 PRO A C 1
ATOM 2815 O O . PRO A 1 368 ? 24.851 -1.080 -31.559 1.00 43.12 368 PRO A O 1
ATOM 2818 N N . ALA A 1 369 ? 26.362 0.121 -32.712 1.00 45.16 369 ALA A N 1
ATOM 2819 C CA . ALA A 1 369 ? 27.491 -0.753 -32.398 1.00 45.16 369 ALA A CA 1
ATOM 2820 C C . ALA A 1 369 ? 27.874 -0.671 -30.908 1.00 45.16 369 ALA A C 1
ATOM 2822 O O . ALA A 1 369 ? 28.574 -1.544 -30.399 1.00 45.16 369 ALA A O 1
ATOM 2823 N N . ASP A 1 370 ? 27.395 0.372 -30.224 1.00 52.31 370 ASP A N 1
ATOM 2824 C CA . ASP A 1 370 ? 27.657 0.674 -28.828 1.00 52.31 370 ASP A CA 1
ATOM 2825 C C . ASP A 1 370 ? 26.375 0.553 -27.989 1.00 52.31 370 ASP A C 1
ATOM 2827 O O . ASP A 1 370 ? 25.333 1.139 -28.309 1.00 52.31 370 ASP A O 1
ATOM 2831 N N . CYS A 1 371 ? 26.460 -0.224 -26.909 1.00 47.72 371 CYS A N 1
ATOM 2832 C CA . CYS A 1 371 ? 25.348 -0.517 -26.002 1.00 47.72 371 CYS A CA 1
ATOM 2833 C C . CYS A 1 371 ? 24.815 0.770 -25.346 1.00 47.72 371 CYS A C 1
ATOM 2835 O O . CYS A 1 371 ? 23.610 0.904 -25.122 1.00 47.72 371 CYS A O 1
ATOM 2837 N N . ASP A 1 372 ? 25.702 1.747 -25.132 1.00 47.50 372 ASP A N 1
ATOM 2838 C CA . ASP A 1 372 ? 25.371 3.040 -24.540 1.00 47.50 372 ASP A CA 1
ATOM 2839 C C . ASP A 1 372 ? 24.462 3.872 -25.457 1.00 47.50 372 ASP A C 1
ATOM 2841 O O . ASP A 1 372 ? 23.448 4.394 -25.004 1.00 47.50 372 ASP A O 1
ATOM 2845 N N . ALA A 1 373 ? 24.739 3.949 -26.763 1.00 46.75 373 ALA A N 1
ATOM 2846 C CA . ALA A 1 373 ? 23.923 4.734 -27.697 1.00 46.75 373 ALA A CA 1
ATOM 2847 C C . ALA A 1 373 ? 22.504 4.156 -27.872 1.00 46.75 373 ALA A C 1
ATOM 2849 O O . ALA A 1 373 ? 21.525 4.903 -27.919 1.00 46.75 373 ALA A O 1
ATOM 2850 N N . ALA A 1 374 ? 22.371 2.824 -27.894 1.00 47.38 374 ALA A N 1
ATOM 2851 C CA . ALA A 1 374 ? 21.066 2.157 -27.905 1.00 47.38 374 ALA A CA 1
ATOM 2852 C C . ALA A 1 374 ? 20.267 2.433 -26.621 1.00 47.38 374 ALA A C 1
ATOM 2854 O O . ALA A 1 374 ? 19.057 2.656 -26.676 1.00 47.38 374 ALA A O 1
ATOM 2855 N N . GLN A 1 375 ? 20.941 2.444 -25.468 1.00 47.75 375 GLN A N 1
ATOM 2856 C CA . GLN A 1 375 ? 20.332 2.736 -24.173 1.00 47.75 375 GLN A CA 1
ATOM 2857 C C . GLN A 1 375 ? 19.848 4.192 -24.078 1.00 47.75 375 GLN A C 1
ATOM 2859 O O . GLN A 1 375 ? 18.770 4.431 -23.532 1.00 47.75 375 GLN A O 1
ATOM 2864 N N . ARG A 1 376 ? 20.585 5.145 -24.663 1.00 50.75 376 ARG A N 1
ATOM 2865 C CA . ARG A 1 376 ? 20.193 6.565 -24.736 1.00 50.75 376 ARG A CA 1
ATOM 2866 C C . ARG A 1 376 ? 19.018 6.819 -25.680 1.00 50.75 376 ARG A C 1
ATOM 2868 O O . ARG A 1 376 ? 18.117 7.574 -25.333 1.00 50.75 376 ARG A O 1
ATOM 2875 N N . LEU A 1 377 ? 18.959 6.138 -26.827 1.00 51.16 377 LEU A N 1
ATOM 2876 C CA . LEU A 1 377 ? 17.803 6.209 -27.734 1.00 51.16 377 LEU A CA 1
ATOM 2877 C C . LEU A 1 377 ? 16.538 5.609 -27.110 1.00 51.16 377 LEU A C 1
ATOM 2879 O O . LEU A 1 377 ? 15.477 6.220 -27.165 1.00 51.16 377 LEU A O 1
ATOM 2883 N N . LEU A 1 378 ? 16.659 4.458 -26.441 1.00 49.12 378 LEU A N 1
ATOM 2884 C CA . LEU A 1 378 ? 15.565 3.863 -25.665 1.00 49.12 378 LEU A CA 1
ATOM 2885 C C . LEU A 1 378 ? 15.092 4.777 -24.529 1.00 49.12 378 LEU A C 1
ATOM 2887 O O . LEU A 1 378 ? 13.902 4.801 -24.228 1.00 49.12 378 LEU A O 1
ATOM 2891 N N . LEU A 1 379 ? 16.006 5.517 -23.897 1.00 50.34 379 LEU A N 1
ATOM 2892 C CA . LEU A 1 379 ? 15.682 6.515 -22.881 1.00 50.34 379 LEU A CA 1
ATOM 2893 C C . LEU A 1 379 ? 14.922 7.701 -23.482 1.00 50.34 379 LEU A C 1
ATOM 2895 O O . LEU A 1 379 ? 13.889 8.077 -22.935 1.00 50.34 379 LEU A O 1
ATOM 2899 N N . GLY A 1 380 ? 15.397 8.248 -24.602 1.00 52.53 380 GLY A N 1
ATOM 2900 C CA . GLY A 1 380 ? 14.705 9.294 -25.353 1.00 52.53 380 GLY A CA 1
ATOM 2901 C C . GLY A 1 380 ? 13.298 8.854 -25.749 1.00 52.53 380 GLY A C 1
ATOM 2902 O O . GLY A 1 380 ? 12.326 9.489 -25.367 1.00 52.53 380 GLY A O 1
ATOM 2903 N N . ASP A 1 381 ? 13.140 7.700 -26.388 1.00 48.78 381 ASP A N 1
ATOM 2904 C CA . ASP A 1 381 ? 11.813 7.199 -26.765 1.00 48.78 381 ASP A CA 1
ATOM 2905 C C . ASP A 1 381 ? 10.914 6.935 -25.551 1.00 48.78 381 ASP A C 1
ATOM 2907 O O . ASP A 1 381 ? 9.720 7.229 -25.582 1.00 48.78 381 ASP A O 1
ATOM 2911 N N . PHE A 1 382 ? 11.462 6.411 -24.451 1.00 47.16 382 PHE A N 1
ATOM 2912 C CA . PHE A 1 382 ? 10.680 6.114 -23.251 1.00 47.16 382 PHE A CA 1
ATOM 2913 C C . PHE A 1 382 ? 10.254 7.377 -22.499 1.00 47.16 382 PHE A C 1
ATOM 2915 O O . PHE A 1 382 ? 9.126 7.441 -22.004 1.00 47.16 382 PHE A O 1
ATOM 2922 N N . LEU A 1 383 ? 11.133 8.376 -22.405 1.00 51.69 383 LEU A N 1
ATOM 2923 C CA . LEU A 1 383 ? 10.803 9.675 -21.830 1.00 51.69 383 LEU A CA 1
ATOM 2924 C C . LEU A 1 383 ? 9.813 10.418 -22.728 1.00 51.69 383 LEU A C 1
ATOM 2926 O O . LEU A 1 383 ? 8.858 10.971 -22.202 1.00 51.69 383 LEU A O 1
ATOM 2930 N N . LEU A 1 384 ? 9.963 10.348 -24.055 1.00 54.03 384 LEU A N 1
ATOM 2931 C CA . LEU A 1 384 ? 9.055 10.972 -25.017 1.00 54.03 384 LEU A CA 1
ATOM 2932 C C . LEU A 1 384 ? 7.677 10.323 -24.954 1.00 54.03 384 LEU A C 1
ATOM 2934 O O . LEU A 1 384 ? 6.685 11.025 -24.817 1.00 54.03 384 LEU A O 1
ATOM 2938 N N . ALA A 1 385 ? 7.604 8.991 -24.969 1.00 46.59 385 ALA A N 1
ATOM 2939 C CA . ALA A 1 385 ? 6.356 8.251 -24.807 1.00 46.59 385 ALA A CA 1
ATOM 2940 C C . ALA A 1 385 ? 5.714 8.519 -23.437 1.00 46.59 385 ALA A C 1
ATOM 2942 O O . ALA A 1 385 ? 4.507 8.708 -23.356 1.00 46.59 385 ALA A O 1
ATOM 2943 N N . GLY A 1 386 ? 6.512 8.603 -22.367 1.00 46.22 386 GLY A N 1
ATOM 2944 C CA . GLY A 1 386 ? 6.036 8.987 -21.037 1.00 46.22 386 GLY A CA 1
ATOM 2945 C C . GLY A 1 386 ? 5.515 10.426 -20.978 1.00 46.22 386 GLY A C 1
ATOM 2946 O O . GLY A 1 386 ? 4.514 10.688 -20.319 1.00 46.22 386 GLY A O 1
ATOM 2947 N N . THR A 1 387 ? 6.148 11.358 -21.691 1.00 51.31 387 THR A N 1
ATOM 2948 C CA . THR A 1 387 ? 5.671 12.736 -21.831 1.00 51.31 387 THR A CA 1
ATOM 2949 C C . THR A 1 387 ? 4.387 12.780 -22.660 1.00 51.31 387 THR A C 1
ATOM 2951 O O . THR A 1 387 ? 3.423 13.395 -22.214 1.00 51.31 387 THR A O 1
ATOM 2954 N N . LEU A 1 388 ? 4.335 12.083 -23.803 1.00 48.72 388 LEU A N 1
ATOM 2955 C CA . LEU A 1 388 ? 3.196 12.003 -24.729 1.00 48.72 388 LEU A CA 1
ATOM 2956 C C . LEU A 1 388 ? 1.959 11.349 -24.098 1.00 48.72 388 LEU A C 1
ATOM 2958 O O . LEU A 1 388 ? 0.870 11.912 -24.200 1.00 48.72 388 LEU A O 1
ATOM 2962 N N . ASP A 1 389 ? 2.127 10.254 -23.351 1.00 44.53 389 ASP A N 1
ATOM 2963 C CA . ASP A 1 389 ? 1.069 9.620 -22.544 1.00 44.53 389 ASP A CA 1
ATOM 2964 C C . ASP A 1 389 ? 0.468 10.594 -21.509 1.00 44.53 389 ASP A C 1
ATOM 2966 O O . ASP A 1 389 ? -0.571 10.317 -20.901 1.00 44.53 389 ASP A O 1
ATOM 2970 N N . HIS A 1 390 ? 1.139 11.716 -21.232 1.00 47.47 390 HIS A N 1
ATOM 2971 C CA . HIS A 1 390 ? 0.794 12.673 -20.181 1.00 47.47 390 HIS A CA 1
ATOM 2972 C C . HIS A 1 390 ? 0.475 14.085 -20.719 1.00 47.47 390 HIS A C 1
ATOM 2974 O O . HIS A 1 390 ? 0.039 14.944 -19.942 1.00 47.47 390 HIS A O 1
ATOM 2980 N N . VAL A 1 391 ? 0.576 14.306 -22.042 1.00 45.91 391 VAL A N 1
ATOM 2981 C CA . VAL A 1 391 ? 0.265 15.577 -22.737 1.00 45.91 391 VAL A CA 1
ATOM 2982 C C . VAL A 1 391 ? -1.178 16.025 -22.515 1.00 45.91 391 VAL A C 1
ATOM 2984 O O . VAL A 1 391 ? -1.426 17.220 -22.409 1.00 45.91 391 VAL A O 1
ATOM 2987 N N . GLY A 1 392 ? -2.124 15.102 -22.309 1.00 41.31 392 GLY A N 1
ATOM 2988 C CA . GLY A 1 392 ? -3.518 15.445 -21.988 1.00 41.31 392 GLY A CA 1
ATOM 2989 C C . GLY A 1 392 ? -3.719 16.199 -20.662 1.00 41.31 392 GLY A C 1
ATOM 2990 O O . GLY A 1 392 ? -4.832 16.621 -20.365 1.00 41.31 392 GLY A O 1
ATOM 2991 N N . THR A 1 393 ? -2.665 16.362 -19.851 1.00 41.91 393 THR A N 1
ATOM 2992 C CA . THR A 1 393 ? -2.698 17.082 -18.563 1.00 41.91 393 THR A CA 1
ATOM 2993 C C . THR A 1 393 ? -1.759 18.283 -18.490 1.00 41.91 393 THR A C 1
ATOM 2995 O O . THR A 1 393 ? -1.677 18.945 -17.452 1.00 41.91 393 THR A O 1
ATOM 2998 N N . LEU A 1 394 ? -1.057 18.566 -19.582 1.00 42.81 394 LEU A N 1
ATOM 2999 C CA . LEU A 1 394 ? -0.164 19.703 -19.726 1.00 42.81 394 LEU A CA 1
ATOM 3000 C C . LEU A 1 394 ? -0.830 20.732 -20.637 1.00 42.81 394 LEU A C 1
ATOM 3002 O O . LEU A 1 394 ? -1.709 20.393 -21.423 1.00 42.81 394 LEU A O 1
ATOM 3006 N N . ASP A 1 395 ? -0.439 21.995 -20.498 1.00 47.56 395 ASP A N 1
ATOM 3007 C CA . ASP A 1 395 ? -0.840 23.040 -21.434 1.00 47.56 395 ASP A CA 1
ATOM 3008 C C . ASP A 1 395 ? -0.461 22.596 -22.854 1.00 47.56 395 ASP A C 1
ATOM 3010 O O . ASP A 1 395 ? 0.722 22.518 -23.200 1.00 47.56 395 ASP A O 1
ATOM 3014 N N . THR A 1 396 ? -1.473 22.198 -23.625 1.00 38.81 396 THR A N 1
ATOM 3015 C CA . THR A 1 396 ? -1.331 21.495 -24.903 1.00 38.81 396 THR A CA 1
ATOM 3016 C C . THR A 1 396 ? -0.458 22.276 -25.878 1.00 38.81 396 THR A C 1
ATOM 3018 O O . THR A 1 396 ? 0.323 21.670 -26.601 1.00 38.81 396 THR A O 1
ATOM 3021 N N . GLU A 1 397 ? -0.514 23.612 -25.844 1.00 41.28 397 GLU A N 1
ATOM 3022 C CA . GLU A 1 397 ? 0.338 24.471 -26.672 1.00 41.28 397 GLU A CA 1
ATOM 3023 C C . GLU A 1 397 ? 1.817 24.333 -26.311 1.00 41.28 397 GLU A C 1
ATOM 3025 O O . GLU A 1 397 ? 2.655 24.189 -27.196 1.00 41.28 397 GLU A O 1
ATOM 3030 N N . ARG A 1 398 ? 2.163 24.297 -25.020 1.00 45.25 398 ARG A N 1
ATOM 3031 C CA . ARG A 1 398 ? 3.560 24.146 -24.589 1.00 45.25 398 ARG A CA 1
ATOM 3032 C C . ARG A 1 398 ? 4.120 22.773 -24.916 1.00 45.25 398 A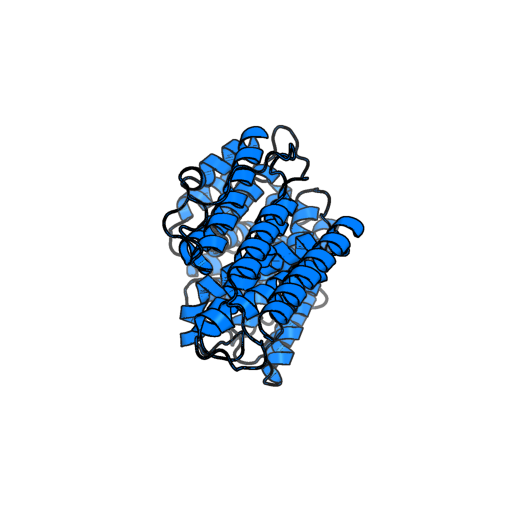RG A C 1
ATOM 3034 O O . ARG A 1 398 ? 5.290 22.675 -25.257 1.00 45.25 398 ARG A O 1
ATOM 3041 N N . CYS A 1 399 ? 3.312 21.723 -24.822 1.00 41.16 399 CYS A N 1
ATOM 3042 C CA . CYS A 1 399 ? 3.748 20.380 -25.197 1.00 41.16 399 CYS A CA 1
ATOM 3043 C C . CYS A 1 399 ? 3.877 20.193 -26.707 1.00 41.16 399 CYS A C 1
ATOM 3045 O O . CYS A 1 399 ? 4.786 19.488 -27.130 1.00 41.16 399 CYS A O 1
ATOM 3047 N N . VAL A 1 400 ? 3.007 20.820 -27.503 1.00 40.88 400 VAL A N 1
ATOM 3048 C CA . VAL A 1 400 ? 3.092 20.798 -28.969 1.00 40.88 400 VAL A CA 1
ATOM 3049 C C . VAL A 1 400 ? 4.319 21.565 -29.444 1.00 40.88 400 VAL A C 1
ATOM 3051 O O . VAL A 1 400 ? 5.120 20.983 -30.160 1.00 40.88 400 VAL A O 1
ATOM 3054 N N . VAL A 1 401 ? 4.539 22.793 -28.962 1.00 46.09 401 VAL A N 1
ATOM 3055 C CA . VAL A 1 401 ? 5.739 23.579 -29.302 1.00 46.09 401 VAL A CA 1
ATOM 3056 C C . VAL A 1 401 ? 7.010 22.817 -28.931 1.00 46.09 401 VAL A C 1
ATOM 3058 O O . VAL A 1 401 ? 7.941 22.739 -29.719 1.00 46.09 401 VAL A O 1
ATOM 3061 N N . LEU A 1 402 ? 7.032 22.168 -27.765 1.00 45.56 402 LEU A N 1
ATOM 3062 C CA . LEU A 1 402 ? 8.203 21.412 -27.333 1.00 45.56 402 LEU A CA 1
ATOM 3063 C C . LEU A 1 402 ? 8.409 20.112 -28.125 1.00 45.56 402 LEU A C 1
ATOM 3065 O O . LEU A 1 402 ? 9.542 19.744 -28.419 1.00 45.56 402 LEU A O 1
ATOM 3069 N N . ALA A 1 403 ? 7.332 19.409 -28.482 1.00 42.88 403 ALA A N 1
ATOM 3070 C CA . ALA A 1 403 ? 7.407 18.235 -29.348 1.00 42.88 403 ALA A CA 1
ATOM 3071 C C . ALA A 1 403 ? 7.842 18.618 -30.772 1.00 42.88 403 ALA A C 1
ATOM 3073 O O . ALA A 1 403 ? 8.598 17.874 -31.394 1.00 42.88 403 ALA A O 1
ATOM 3074 N N . GLU A 1 404 ? 7.416 19.782 -31.267 1.00 43.03 404 GLU A N 1
ATOM 3075 C CA . GLU A 1 404 ? 7.831 20.356 -32.549 1.00 43.03 404 GLU A CA 1
ATOM 3076 C C . GLU A 1 404 ? 9.297 20.803 -32.523 1.00 43.03 404 GLU A C 1
ATOM 3078 O O . GLU A 1 404 ? 10.032 20.489 -33.458 1.00 43.03 404 GLU A O 1
ATOM 3083 N N . ASP A 1 405 ? 9.764 21.436 -31.448 1.00 44.66 405 ASP A N 1
ATOM 3084 C CA . ASP A 1 405 ? 11.168 21.830 -31.272 1.00 44.66 405 ASP A CA 1
ATOM 3085 C C . ASP A 1 405 ? 12.090 20.604 -31.173 1.00 44.66 405 ASP A C 1
ATOM 3087 O O . ASP A 1 405 ? 13.170 20.572 -31.773 1.00 44.66 405 ASP A O 1
ATOM 3091 N N . VAL A 1 406 ? 11.644 19.549 -30.484 1.00 44.25 406 VAL A N 1
ATOM 3092 C CA . VAL A 1 406 ? 12.352 18.264 -30.394 1.00 44.25 406 VAL A CA 1
ATOM 3093 C C . VAL A 1 406 ? 12.371 17.554 -31.746 1.00 44.25 406 VAL A C 1
ATOM 3095 O O . VAL A 1 406 ? 13.435 17.132 -32.196 1.00 44.25 406 VAL A O 1
ATOM 3098 N N . ALA A 1 407 ? 11.230 17.450 -32.430 1.00 42.41 407 ALA A N 1
ATOM 3099 C CA . ALA A 1 407 ? 11.156 16.839 -33.756 1.00 42.41 407 ALA A CA 1
ATOM 3100 C C . ALA A 1 407 ? 12.009 17.609 -34.775 1.00 42.41 407 ALA A C 1
ATOM 3102 O O . ALA A 1 407 ? 12.690 16.996 -35.596 1.00 42.41 407 ALA A O 1
ATOM 3103 N N . THR A 1 408 ? 12.033 18.940 -34.681 1.00 45.16 408 THR A N 1
ATOM 3104 C CA . THR A 1 408 ? 12.869 19.811 -35.513 1.00 45.16 408 THR A CA 1
ATOM 3105 C C . THR A 1 408 ? 14.350 19.619 -35.203 1.00 45.16 408 THR A C 1
ATOM 3107 O O . THR A 1 408 ? 15.146 19.515 -36.131 1.00 45.16 408 THR A O 1
ATOM 3110 N N . SER A 1 409 ? 14.730 19.491 -33.931 1.00 43.50 409 SER A N 1
ATOM 3111 C CA . SER A 1 409 ? 16.121 19.241 -33.526 1.00 43.50 409 SER A CA 1
ATOM 3112 C C . SER A 1 409 ? 16.612 17.859 -33.972 1.00 43.50 409 SER A C 1
ATOM 3114 O O . SER A 1 409 ? 17.706 17.749 -34.522 1.00 43.50 409 SER A O 1
ATOM 3116 N N . ILE A 1 410 ? 15.774 16.822 -33.846 1.00 42.69 410 ILE A N 1
ATOM 3117 C CA . ILE A 1 410 ? 16.055 15.470 -34.360 1.00 42.69 410 ILE A CA 1
ATOM 3118 C C . ILE A 1 410 ? 16.181 15.490 -35.892 1.00 42.69 410 ILE A C 1
ATOM 3120 O O . ILE A 1 410 ? 17.117 14.915 -36.447 1.00 42.69 410 ILE A O 1
ATOM 3124 N N . ALA A 1 411 ? 15.274 16.179 -36.592 1.00 42.47 411 ALA A N 1
ATOM 3125 C CA . ALA A 1 411 ? 15.304 16.292 -38.050 1.00 42.47 411 ALA A CA 1
ATOM 3126 C C . ALA A 1 411 ? 16.512 17.100 -38.555 1.00 42.47 411 ALA A C 1
ATOM 3128 O O . ALA A 1 411 ? 17.090 16.764 -39.588 1.00 42.47 411 ALA A O 1
ATOM 3129 N N . HIS A 1 412 ? 16.920 18.143 -37.828 1.00 43.00 412 HIS A N 1
ATOM 3130 C CA . HIS A 1 412 ? 18.085 18.953 -38.168 1.00 43.00 412 HIS A CA 1
ATOM 3131 C C . HIS A 1 412 ? 19.388 18.170 -37.974 1.00 43.00 412 HIS A C 1
ATOM 3133 O O . HIS A 1 412 ? 20.222 18.157 -38.878 1.00 43.00 412 HIS A O 1
ATOM 3139 N N . ALA A 1 413 ? 19.514 17.433 -36.865 1.00 41.88 413 ALA A N 1
ATOM 3140 C CA . ALA A 1 413 ? 20.631 16.518 -36.630 1.00 41.88 413 ALA A CA 1
ATOM 3141 C C . ALA A 1 413 ? 20.702 15.408 -37.700 1.00 41.88 413 ALA A C 1
ATOM 3143 O O . ALA A 1 413 ? 21.779 15.075 -38.190 1.00 41.88 413 ALA A O 1
ATOM 3144 N N . ALA A 1 414 ? 19.552 14.885 -38.147 1.00 39.97 414 ALA A N 1
ATOM 3145 C CA . ALA A 1 414 ? 19.491 13.897 -39.227 1.00 39.97 414 ALA A CA 1
ATOM 3146 C C . ALA A 1 414 ? 19.883 14.472 -40.607 1.00 39.97 414 ALA A C 1
ATOM 3148 O O . ALA A 1 414 ? 20.503 13.779 -41.417 1.00 39.97 414 ALA A O 1
ATOM 3149 N N . ALA A 1 415 ? 19.548 15.737 -40.886 1.00 43.66 415 ALA A N 1
ATOM 3150 C CA . ALA A 1 415 ? 19.868 16.401 -42.152 1.00 43.66 415 ALA A CA 1
ATOM 3151 C C . ALA A 1 415 ? 21.351 16.798 -42.266 1.00 43.66 415 ALA A C 1
ATOM 3153 O O . ALA A 1 415 ? 21.914 16.748 -43.359 1.00 43.66 415 ALA A O 1
ATOM 3154 N N . GLN A 1 416 ? 21.993 17.154 -41.150 1.00 40.22 416 GLN A N 1
ATOM 3155 C CA . GLN A 1 416 ? 23.414 17.521 -41.111 1.00 40.22 416 GLN A CA 1
ATOM 3156 C C . GLN A 1 416 ? 24.362 16.319 -41.284 1.00 40.22 416 GLN A C 1
ATOM 3158 O O . GLN A 1 416 ? 25.501 16.503 -41.696 1.00 40.22 416 GLN A O 1
ATOM 3163 N N . GLY A 1 417 ? 23.883 15.087 -41.071 1.00 40.31 417 GLY A N 1
ATOM 3164 C CA . GLY A 1 417 ? 24.640 13.850 -41.311 1.00 40.31 417 GLY A CA 1
ATOM 3165 C C . GLY A 1 417 ? 24.546 13.270 -42.734 1.00 40.31 417 GLY A C 1
ATOM 3166 O O . GLY A 1 417 ? 24.974 12.137 -42.944 1.00 40.31 417 GLY A O 1
ATOM 3167 N N . SER A 1 418 ? 23.944 13.986 -43.697 1.00 35.75 418 SER A N 1
ATOM 3168 C CA . SER A 1 418 ? 23.705 13.504 -45.078 1.00 35.75 418 SER A CA 1
ATOM 3169 C C . SER A 1 418 ? 24.586 14.160 -46.160 1.00 35.75 418 SER A C 1
ATOM 3171 O O . SER A 1 418 ? 24.354 13.941 -47.351 1.00 35.75 418 SER A O 1
ATOM 3173 N N . THR A 1 419 ? 25.585 14.953 -45.768 1.00 38.12 419 THR A N 1
ATOM 3174 C CA . THR A 1 419 ? 26.655 15.486 -46.639 1.00 38.12 419 THR A CA 1
ATOM 3175 C C . THR A 1 419 ? 27.977 14.836 -46.295 1.00 38.12 419 THR A C 1
ATOM 3177 O O . THR A 1 419 ? 28.722 14.493 -47.240 1.00 38.12 419 THR A O 1
#

Foldseek 3Di:
DQQVLLVVLVVCLPPAQDLVVLLVDPALVVNLSSLCSNQVSLLSNLLNLADPLLSLLLSLLVLLLLLLVQLLPFDPQLVVSLVLLVLLLCVLVPVDPDQPQDPRGHADDSNSSSSSSSSVVSVSSSVSLVPHDPVSSVLSSVLSVQQSVLSNVQSVCVVVVHADDLLSSLCSHQLSVQQSLCVSQVWDQDPSLLSSLLSLLLSLLVCLVCLVVCVVVVNDNDPDDSVVSNLVSLLSNLLSQLSPLVRLVVIDDDQAGSNQLSVQLVLLVSLCSLCVSAPPDADPLSVCSNVLSNCRRRDPVSSVVSSVSSLVSSLNRVCRSLVVVPVPPPPPPPPPPPDDPDGSVVSLLVVLVVLLVVADLDDPPDDPPDPSNVSSVVSNVSSLVSVVVCCVPDPVVVSVVSVVVSVVSNVVSPVVHPD

pLDDT: mean 79.39, std 20.87, range [30.7, 98.69]

Sequence (419 aa):
MNPTLLLHALVRLRSPSRVEKLYRIRRPWPFVETATVDLGRHLALALGLLPPPTARVGALAFLLARVLDAFEDLSVDHAGAIEHMEDALAFLRGESAEWLSPGDLTAYKESDRVERALVARLPLLRTALMTLPDAARDDILTTLERVAGGMGYALRERAEGRLPDLRSYADRVLGPAIAFTFRTLELDPPAEVRIHAVARLLQAANNLRDMAEDDVRSHRWYPGSVAAQRLRTELMAGACAPLAVGLLQPLGFPRWSGARGALALMATTSARALGRVAVGPPLRLLGHPLRLALGCMISPAVWGRLLTSLDEVVHQTLCRSFGLEGAHRSSIGRPQTTCEPTSPIHSILCLFEAEALSLPEGPLSQQPADCDAAQRLLLGDFLLAGTLDHVGTLDTERCVVLAEDVATSIAHAAAQGST

Radius of gyration: 23.15 Å; chains: 1; bounding box: 52×60×68 Å